Protein AF-0000000082831959 (afdb_homodimer)

Organism: NCBI:txid1287738

Secondary structure (DSSP, 8-state):
-----HHHHHHHHHHHHHSSHHHHHHHHTS-HHHHHHHHHHHHHHHTS-SEEEETTEEEE-HHHHHHHHHHHHHHHHHHHHHHHHHHHH-TTSEEEEEEE-GGGHHHHIIIIIHHHHHH-TTEEEEEEE--HHHHHHHHHTTS-SEEEEESPPP-TTEEEEEEEE--EEEEE-TTSGGGG--SPBPHHHHTTS-EEEEPTT-HHHHHHHHHHHHHT----EEEEES-HHHHHHHHHHTS-EEEEESTT-HHHHHHTS-EEEEB--HHHH--EEEEEEETT-PPPHHHHHHHHHHHHH-TTTS--/-----HHHHHHHHHHHHHSSHHHHHHHHTS-HHHHHHHHHHHHHHHTS-SEEEETTEEEE-HHHHHHHHHHHHHHHHHHHHHHHHHHHH-TTSEEEEEEE-GGGHHHHIIIIIHHHHHH-TTEEEEEEE--HHHHHHHHHTTS-SEEEEESPPP-TTEEEEEEEE--EEEEE-TTSGGGG--SPBPHHHHTTS-EEEEPTT-HHHHHHHHHHHHHT----EEEEES-HHHHHHHHHHTS-EEEEESTT-HHHHHHTS-EEEEB--HHHH--EEEEEEETT-PPPHHHHHHHHHHHHH-TTTS--

Structure (mmCIF, N/CA/C/O backbone):
data_AF-0000000082831959-model_v1
#
loop_
_entity.id
_entity.type
_entity.pdbx_description
1 polymer 'HTH-type transcriptional activator CmpR'
#
loop_
_atom_site.group_PDB
_atom_site.id
_atom_site.type_symbol
_atom_site.label_atom_id
_atom_site.label_alt_id
_atom_site.label_comp_id
_atom_site.label_asym_id
_atom_site.label_entity_id
_atom_site.label_seq_id
_atom_site.pdbx_PDB_ins_code
_atom_site.Cartn_x
_atom_site.Cartn_y
_atom_site.Cartn_z
_atom_site.occupancy
_atom_site.B_iso_or_equiv
_atom_site.auth_seq_id
_atom_site.auth_comp_id
_atom_site.auth_asym_id
_atom_site.auth_atom_id
_atom_site.pdbx_PDB_model_num
ATOM 1 N N . MET A 1 1 ? 2.355 6.586 42.406 1 32.91 1 MET A N 1
ATOM 2 C CA . MET A 1 1 ? 2.984 5.926 41.25 1 32.91 1 MET A CA 1
ATOM 3 C C . MET A 1 1 ? 3.869 6.902 40.5 1 32.91 1 MET A C 1
ATOM 5 O O . MET A 1 1 ? 3.449 8.016 40.188 1 32.91 1 MET A O 1
ATOM 9 N N . ALA A 1 2 ? 5.09 6.766 40.625 1 44.16 2 ALA A N 1
ATOM 10 C CA . ALA A 1 2 ? 6.043 7.738 40.094 1 44.16 2 ALA A CA 1
ATOM 11 C C . ALA A 1 2 ? 5.781 8.008 38.594 1 44.16 2 ALA A C 1
ATOM 13 O O . ALA A 1 2 ? 5.277 7.145 37.875 1 44.16 2 ALA A O 1
ATOM 14 N N . GLU A 1 3 ? 5.617 9.18 38.156 1 52.72 3 GLU A N 1
ATOM 15 C CA . GLU A 1 3 ? 5.383 9.688 36.781 1 52.72 3 GLU A CA 1
ATOM 16 C C . GLU A 1 3 ? 6.305 9.016 35.781 1 52.72 3 GLU A C 1
ATOM 18 O O . GLU A 1 3 ? 7.516 8.914 36 1 52.72 3 GLU A O 1
ATOM 23 N N . ILE A 1 4 ? 5.75 8.219 34.875 1 60.47 4 ILE A N 1
ATOM 24 C CA . ILE A 1 4 ? 6.539 7.508 33.875 1 60.47 4 ILE A CA 1
ATOM 25 C C . ILE A 1 4 ? 7.199 8.508 32.938 1 60.47 4 ILE A C 1
ATOM 27 O O . ILE A 1 4 ? 6.535 9.391 32.406 1 60.47 4 ILE A O 1
ATOM 31 N N . SER A 1 5 ? 8.469 8.523 32.969 1 63.28 5 SER A N 1
ATOM 32 C CA . SER A 1 5 ? 9.234 9.398 32.094 1 63.28 5 SER A CA 1
ATOM 33 C C . SER A 1 5 ? 8.75 9.289 30.641 1 63.28 5 SER A C 1
ATOM 35 O O . SER A 1 5 ? 8.758 8.203 30.062 1 63.28 5 SER A O 1
ATOM 37 N N . GLN A 1 6 ? 8.328 10.375 30.141 1 63.09 6 GLN A N 1
ATOM 38 C CA . GLN A 1 6 ? 7.844 10.438 28.766 1 63.09 6 GLN A CA 1
ATOM 39 C C . GLN A 1 6 ? 8.953 10.086 27.766 1 63.09 6 GLN A C 1
ATOM 41 O O . GLN A 1 6 ? 8.695 9.461 26.734 1 63.09 6 GLN A O 1
ATOM 46 N N . THR A 1 7 ? 10.109 10.5 28.172 1 66.12 7 THR A N 1
ATOM 47 C CA . THR A 1 7 ? 11.258 10.195 27.328 1 66.12 7 THR A CA 1
ATOM 48 C C . THR A 1 7 ? 11.5 8.688 27.25 1 66.12 7 THR A C 1
ATOM 50 O O . THR A 1 7 ? 11.727 8.148 26.172 1 66.12 7 THR A O 1
ATOM 53 N N . ARG A 1 8 ? 11.359 8.133 28.406 1 74.88 8 ARG A N 1
ATOM 54 C CA . ARG A 1 8 ? 11.586 6.688 28.438 1 74.88 8 ARG A CA 1
ATOM 55 C C . ARG A 1 8 ? 10.469 5.941 27.719 1 74.88 8 ARG A C 1
ATOM 57 O O . ARG A 1 8 ? 10.719 4.941 27.047 1 74.88 8 ARG A O 1
ATOM 64 N N . LEU A 1 9 ? 9.352 6.492 27.797 1 74.25 9 LEU A N 1
ATOM 65 C CA . LEU A 1 9 ? 8.211 5.898 27.109 1 74.25 9 LEU A CA 1
ATOM 66 C C . LEU A 1 9 ? 8.383 5.988 25.594 1 74.25 9 LEU A C 1
ATOM 68 O O . LEU A 1 9 ? 7.988 5.074 24.859 1 74.25 9 LEU A O 1
ATOM 72 N N . LYS A 1 10 ? 8.961 7.039 25.188 1 73.25 10 LYS A N 1
ATOM 73 C CA . LYS A 1 10 ? 9.266 7.211 23.766 1 73.25 10 LYS A CA 1
ATOM 74 C C . LYS A 1 10 ? 10.258 6.152 23.281 1 73.25 10 LYS A C 1
ATOM 76 O O . LYS A 1 10 ? 10.062 5.551 22.234 1 73.25 10 LYS A O 1
ATOM 81 N N . TYR A 1 11 ? 11.289 6.023 24.047 1 79.25 11 TYR A N 1
ATOM 82 C CA . TYR A 1 11 ? 12.273 5.004 23.719 1 79.25 11 TYR A CA 1
ATOM 83 C C . TYR A 1 11 ? 11.641 3.619 23.672 1 79.25 11 TYR A C 1
ATOM 85 O O . TYR A 1 11 ? 11.891 2.84 22.75 1 79.25 11 TYR A O 1
ATOM 93 N N . PHE A 1 12 ? 10.82 3.348 24.672 1 80.94 12 PHE A N 1
ATOM 94 C CA . PHE A 1 12 ? 10.102 2.082 24.781 1 80.94 12 PHE A CA 1
ATOM 95 C C . PHE A 1 12 ? 9.234 1.857 23.547 1 80.94 12 PHE A C 1
ATOM 97 O O . PHE A 1 12 ? 9.281 0.787 22.938 1 80.94 12 PHE A O 1
ATOM 104 N N . ASN A 1 13 ? 8.555 2.896 23.219 1 76.38 13 ASN A N 1
ATOM 105 C CA . ASN A 1 13 ? 7.648 2.801 22.078 1 76.38 13 ASN A CA 1
ATOM 106 C C . ASN A 1 13 ? 8.406 2.52 20.781 1 76.38 13 ASN A C 1
ATOM 108 O O . ASN A 1 13 ? 7.953 1.729 19.953 1 76.38 13 ASN A O 1
ATOM 112 N N . GLU A 1 14 ? 9.492 3.148 20.641 1 75.56 14 GLU A N 1
ATOM 113 C CA . GLU A 1 14 ? 10.289 2.961 19.438 1 75.56 14 GLU A CA 1
ATOM 114 C C . GLU A 1 14 ? 10.875 1.554 19.375 1 75.56 14 GLU A C 1
ATOM 116 O O . GLU A 1 14 ? 10.969 0.961 18.297 1 75.56 14 GLU A O 1
ATOM 121 N N . VAL A 1 15 ? 11.25 1.105 20.547 1 79.25 15 VAL A N 1
ATOM 122 C CA . VAL A 1 15 ? 11.789 -0.246 20.609 1 79.25 15 VAL A CA 1
ATOM 123 C C . VAL A 1 15 ? 10.711 -1.255 20.219 1 79.25 15 VAL A C 1
ATOM 125 O O . VAL A 1 15 ? 10.977 -2.207 19.484 1 79.25 15 VAL A O 1
ATOM 128 N N . VAL A 1 16 ? 9.578 -0.974 20.672 1 74.88 16 VAL A N 1
ATOM 129 C CA . VAL A 1 16 ? 8.469 -1.872 20.359 1 74.88 16 VAL A CA 1
ATOM 130 C C . VAL A 1 16 ? 8.156 -1.803 18.859 1 74.88 16 VAL A C 1
ATOM 132 O O . VAL A 1 16 ? 7.961 -2.834 18.219 1 74.88 16 VAL A O 1
ATOM 135 N N . ALA A 1 17 ? 8.109 -0.598 18.406 1 69.19 17 ALA A N 1
ATOM 136 C CA . ALA A 1 17 ? 7.766 -0.355 17 1 69.19 17 ALA A CA 1
ATOM 137 C C . ALA A 1 17 ? 8.797 -0.977 16.062 1 69.19 17 ALA A C 1
ATOM 139 O O . ALA A 1 17 ? 8.445 -1.56 15.039 1 69.19 17 ALA A O 1
ATOM 140 N N . CYS A 1 18 ? 10.07 -0.904 16.438 1 67.31 18 CYS A N 1
ATOM 141 C CA . CYS A 1 18 ? 11.164 -1.367 15.609 1 67.31 18 CYS A CA 1
ATOM 142 C C . CYS A 1 18 ? 11.469 -2.838 15.867 1 67.31 18 CYS A C 1
ATOM 144 O O . CYS A 1 18 ? 12.133 -3.492 15.062 1 67.31 18 CYS A O 1
ATOM 146 N N . GLY A 1 19 ? 10.969 -3.256 16.984 1 67.75 19 GLY A N 1
ATOM 147 C CA . GLY A 1 19 ? 11.164 -4.641 17.391 1 67.75 19 GLY A CA 1
ATOM 148 C C . GLY A 1 19 ? 12.562 -4.914 17.906 1 67.75 19 GLY A C 1
ATOM 149 O O . GLY A 1 19 ? 12.898 -6.059 18.234 1 67.75 19 GLY A O 1
ATOM 150 N N . SER A 1 20 ? 13.461 -3.916 17.859 1 76.56 20 SER A N 1
ATOM 151 C CA . SER A 1 20 ? 14.836 -4.07 18.328 1 76.56 20 SER A CA 1
ATOM 152 C C . SER A 1 20 ? 15.383 -2.762 18.891 1 76.56 20 SER A C 1
ATOM 154 O O . SER A 1 20 ? 14.93 -1.681 18.5 1 76.56 20 SER A O 1
ATOM 156 N N . ILE A 1 21 ? 16.281 -3.002 19.891 1 77.88 21 ILE A N 1
ATOM 157 C CA . ILE A 1 21 ? 16.938 -1.84 20.469 1 77.88 21 ILE A CA 1
ATOM 158 C C . ILE A 1 21 ? 17.797 -1.157 19.406 1 77.88 21 ILE A C 1
ATOM 160 O O . ILE A 1 21 ? 17.812 0.072 19.312 1 77.88 21 ILE A O 1
ATOM 164 N N . ARG A 1 22 ? 18.328 -2.018 18.641 1 74.94 22 ARG A N 1
ATOM 165 C CA . ARG A 1 22 ? 19.172 -1.456 17.594 1 74.94 22 ARG A CA 1
ATOM 166 C C . ARG A 1 22 ? 18.344 -0.705 16.562 1 74.94 22 ARG A C 1
ATOM 168 O O . ARG A 1 22 ? 18.719 0.394 16.141 1 74.94 22 ARG A O 1
ATOM 175 N N . GLY A 1 23 ? 17.359 -1.253 16.234 1 74.44 23 GLY A N 1
ATOM 176 C CA . GLY A 1 23 ? 16.469 -0.582 15.305 1 74.44 23 GLY A CA 1
ATOM 177 C C . GLY A 1 23 ? 15.922 0.733 15.836 1 74.44 23 GLY A C 1
ATOM 178 O O . GLY A 1 23 ? 15.852 1.722 15.102 1 74.44 23 GLY A O 1
ATOM 179 N N . ALA A 1 24 ? 15.578 0.707 17.016 1 76.62 24 ALA A N 1
ATOM 180 C CA . ALA A 1 24 ? 15.078 1.914 17.672 1 76.62 24 ALA A CA 1
ATOM 181 C C . ALA A 1 24 ? 16.172 2.975 17.766 1 76.62 24 ALA A C 1
ATOM 183 O O . ALA A 1 24 ? 15.906 4.164 17.578 1 76.62 24 ALA A O 1
ATOM 184 N N . ALA A 1 25 ? 17.328 2.518 18.047 1 78.5 25 ALA A N 1
ATOM 185 C CA . ALA A 1 25 ? 18.469 3.436 18.141 1 78.5 25 ALA A CA 1
ATOM 186 C C . ALA A 1 25 ? 18.734 4.137 16.812 1 78.5 25 ALA A C 1
ATOM 188 O O . ALA A 1 25 ? 18.938 5.352 16.781 1 78.5 25 ALA A O 1
ATOM 189 N N . ASP A 1 26 ? 18.672 3.396 15.891 1 70.12 26 ASP A N 1
ATOM 190 C CA . ASP A 1 26 ? 18.891 3.924 14.547 1 70.12 26 ASP A CA 1
ATOM 191 C C . ASP A 1 26 ? 17.812 4.949 14.18 1 70.12 26 ASP A C 1
ATOM 193 O O . ASP A 1 26 ? 18.125 6.02 13.648 1 70.12 26 ASP A O 1
ATOM 197 N N . LYS A 1 27 ? 16.703 4.605 14.586 1 65.88 27 LYS A N 1
ATOM 198 C CA . LYS A 1 27 ? 15.562 5.461 14.266 1 65.88 27 LYS A CA 1
ATOM 199 C C . LYS A 1 27 ? 15.609 6.762 15.062 1 65.88 27 LYS A C 1
ATOM 201 O O . LYS A 1 27 ? 15.281 7.828 14.547 1 65.88 27 LYS A O 1
ATOM 206 N N . LEU A 1 28 ? 16.047 6.676 16.234 1 67.38 28 LEU A N 1
ATOM 207 C CA . LEU A 1 28 ? 16.016 7.816 17.141 1 67.38 28 LEU A CA 1
ATOM 208 C C . LEU A 1 28 ? 17.344 8.555 17.141 1 67.38 28 LEU A C 1
ATOM 210 O O . LEU A 1 28 ? 17.484 9.594 17.797 1 67.38 28 LEU A O 1
ATOM 214 N N . GLY A 1 29 ? 18.25 7.992 16.312 1 66.44 29 GLY A N 1
ATOM 215 C CA . GLY A 1 29 ? 19.547 8.641 16.234 1 66.44 29 GLY A CA 1
ATOM 216 C C . GLY A 1 29 ? 20.297 8.625 17.547 1 66.44 29 GLY A C 1
ATOM 217 O O . GLY A 1 29 ? 20.891 9.633 17.938 1 66.44 29 GLY A O 1
ATOM 218 N N . THR A 1 30 ? 20.156 7.645 18.203 1 74.69 30 THR A N 1
ATOM 219 C CA . THR A 1 30 ? 20.844 7.527 19.484 1 74.69 30 THR A CA 1
ATOM 220 C C . THR A 1 30 ? 21.578 6.195 19.578 1 74.69 30 THR A C 1
ATOM 222 O O . THR A 1 30 ? 21.484 5.359 18.672 1 74.69 30 THR A O 1
ATOM 225 N N . ALA A 1 31 ? 22.438 6.113 20.453 1 77 31 ALA A N 1
ATOM 226 C CA . ALA A 1 31 ? 23.203 4.883 20.672 1 77 31 ALA A CA 1
ATOM 227 C C . ALA A 1 31 ? 22.328 3.795 21.281 1 77 31 ALA A C 1
ATOM 229 O O . ALA A 1 31 ? 21.484 4.078 22.141 1 77 31 ALA A O 1
ATOM 230 N N . PRO A 1 32 ? 22.547 2.578 20.766 1 83.19 32 PRO A N 1
ATOM 231 C CA . PRO A 1 32 ? 21.797 1.464 21.359 1 83.19 32 PRO A CA 1
ATOM 232 C C . PRO A 1 32 ? 21.953 1.388 22.875 1 83.19 32 PRO A C 1
ATOM 234 O O . PRO A 1 32 ? 21.031 0.989 23.578 1 83.19 32 PRO A O 1
ATOM 237 N N . SER A 1 33 ? 23.094 1.703 23.328 1 85.12 33 SER A N 1
ATOM 238 C CA . SER A 1 33 ? 23.359 1.67 24.766 1 85.12 33 SER A CA 1
ATOM 239 C C . SER A 1 33 ? 22.438 2.637 25.516 1 85.12 33 SER A C 1
ATOM 241 O O . SER A 1 33 ? 22 2.346 26.625 1 85.12 33 SER A O 1
ATOM 243 N N . VAL A 1 34 ? 22.188 3.715 24.938 1 80.62 34 VAL A N 1
ATOM 244 C CA . VAL A 1 34 ? 21.297 4.719 25.516 1 80.62 34 VAL A CA 1
ATOM 245 C C . VAL A 1 34 ? 19.875 4.172 25.594 1 80.62 34 VAL A C 1
ATOM 247 O O . VAL A 1 34 ? 19.219 4.277 26.625 1 80.62 34 VAL A O 1
ATOM 250 N N . ILE A 1 35 ? 19.469 3.598 24.547 1 83.56 35 ILE A N 1
ATOM 251 C CA . ILE A 1 35 ? 18.125 3.045 24.5 1 83.56 35 ILE A CA 1
ATOM 252 C C . ILE A 1 35 ? 17.984 1.917 25.516 1 83.56 35 ILE A C 1
ATOM 254 O O . ILE A 1 35 ? 17.016 1.856 26.266 1 83.56 35 ILE A O 1
ATOM 258 N N . SER A 1 36 ? 18.984 1.088 25.516 1 85.62 36 SER A N 1
ATOM 259 C CA . SER A 1 36 ? 18.984 -0.026 26.469 1 85.62 36 SER A CA 1
ATOM 260 C C . SER A 1 36 ? 18.906 0.469 27.906 1 85.62 36 SER A C 1
ATOM 262 O O . SER A 1 36 ? 18.141 -0.06 28.703 1 85.62 36 SER A O 1
ATOM 264 N N . ARG A 1 37 ? 19.641 1.399 28.203 1 83.31 37 ARG A N 1
ATOM 265 C CA . ARG A 1 37 ? 19.656 1.986 29.547 1 83.31 37 ARG A CA 1
ATOM 266 C C . ARG A 1 37 ? 18.312 2.598 29.891 1 83.31 37 ARG A C 1
ATOM 268 O O . ARG A 1 37 ? 17.812 2.424 31 1 83.31 37 ARG A O 1
ATOM 275 N N . GLN A 1 38 ? 17.812 3.318 28.969 1 83.19 38 GLN A N 1
ATOM 276 C CA . GLN A 1 38 ? 16.516 3.965 29.203 1 83.19 38 GLN A CA 1
ATOM 277 C C . GLN A 1 38 ? 15.414 2.932 29.406 1 83.19 38 GLN A C 1
ATOM 279 O O . GLN A 1 38 ? 14.523 3.129 30.234 1 83.19 38 GLN A O 1
ATOM 284 N N . ILE A 1 39 ? 15.492 1.916 28.703 1 85.38 39 ILE A N 1
ATOM 285 C CA . ILE A 1 39 ? 14.523 0.84 28.859 1 85.38 39 ILE A CA 1
ATOM 286 C C . ILE A 1 39 ? 14.672 0.207 30.234 1 85.38 39 ILE A C 1
ATOM 288 O O . ILE A 1 39 ? 13.68 -0.059 30.906 1 85.38 39 ILE A O 1
ATOM 292 N N . GLN A 1 40 ? 15.875 -0.045 30.625 1 85.56 40 GLN A N 1
ATOM 293 C CA . GLN A 1 40 ? 16.141 -0.608 31.938 1 85.56 40 GLN A CA 1
ATOM 294 C C . GLN A 1 40 ? 15.633 0.312 33.031 1 85.56 40 GLN A C 1
ATOM 296 O O . GLN A 1 40 ? 15.055 -0.152 34.031 1 85.56 40 GLN A O 1
ATOM 301 N N . LEU A 1 41 ? 15.906 1.535 32.875 1 81.12 41 LEU A N 1
ATOM 302 C CA . LEU A 1 41 ? 15.43 2.512 33.844 1 81.12 41 LEU A CA 1
ATOM 303 C C . LEU A 1 41 ? 13.906 2.52 33.906 1 81.12 41 LEU A C 1
ATOM 305 O O . LEU A 1 41 ? 13.328 2.627 35 1 81.12 41 LEU A O 1
ATOM 309 N N . LEU A 1 42 ? 13.328 2.473 32.75 1 80.44 42 LEU A N 1
ATOM 310 C CA . LEU A 1 42 ? 11.875 2.42 32.719 1 80.44 42 LEU A CA 1
ATOM 311 C C . LEU A 1 42 ? 11.344 1.176 33.406 1 80.44 42 LEU A C 1
ATOM 313 O O . LEU A 1 42 ? 10.367 1.248 34.156 1 80.44 42 LEU A O 1
ATOM 317 N N . GLU A 1 43 ? 11.992 0.083 33.188 1 82.25 43 GLU A N 1
ATOM 318 C CA . GLU A 1 43 ? 11.617 -1.166 33.812 1 82.25 43 GLU A CA 1
ATOM 319 C C . GLU A 1 43 ? 11.773 -1.066 35.344 1 82.25 43 GLU A C 1
ATOM 321 O O . GLU A 1 43 ? 10.93 -1.558 36.094 1 82.25 43 GLU A O 1
ATOM 326 N N . LYS A 1 44 ? 12.805 -0.455 35.75 1 79 44 LYS A N 1
ATOM 327 C CA . LYS A 1 44 ? 13.039 -0.224 37.188 1 79 44 LYS A CA 1
ATOM 328 C C . LYS A 1 44 ? 11.961 0.678 37.781 1 79 44 LYS A C 1
ATOM 330 O O . LYS A 1 44 ? 11.461 0.417 38.875 1 79 44 LYS A O 1
ATOM 335 N N . GLU A 1 45 ? 11.695 1.688 37.031 1 73.5 45 GLU A N 1
ATOM 336 C CA . GLU A 1 45 ? 10.664 2.621 37.5 1 73.5 45 GLU A CA 1
ATOM 337 C C . GLU A 1 45 ? 9.312 1.925 37.625 1 73.5 45 GLU A C 1
ATOM 339 O O . GLU A 1 45 ? 8.547 2.223 38.562 1 73.5 45 GLU A O 1
ATOM 344 N N . LEU A 1 46 ? 9.086 1.064 36.719 1 74.56 46 LEU A N 1
ATOM 345 C CA . LEU A 1 46 ? 7.789 0.39 36.688 1 74.56 46 LEU A CA 1
ATOM 346 C C . LEU A 1 46 ? 7.812 -0.867 37.562 1 74.56 46 LEU A C 1
ATOM 348 O O . LEU A 1 46 ? 6.762 -1.403 37.906 1 74.56 46 LEU A O 1
ATOM 352 N N . GLY A 1 47 ? 9.023 -1.271 37.875 1 73.88 47 GLY A N 1
ATOM 353 C CA . GLY A 1 47 ? 9.203 -2.453 38.688 1 73.88 47 GLY A CA 1
ATOM 354 C C . GLY A 1 47 ? 8.914 -3.746 37.969 1 73.88 47 GLY A C 1
ATOM 355 O O . GLY A 1 47 ? 8.625 -4.773 38.594 1 73.88 47 GLY A O 1
ATOM 356 N N . VAL A 1 48 ? 8.734 -3.559 36.719 1 75 48 VAL A N 1
ATOM 357 C CA . VAL A 1 48 ? 8.453 -4.734 35.906 1 75 48 VAL A CA 1
ATOM 358 C C . VAL A 1 48 ? 9.383 -4.75 34.688 1 75 48 VAL A C 1
ATOM 360 O O . VAL A 1 48 ? 9.859 -3.703 34.25 1 75 48 VAL A O 1
ATOM 363 N N . ALA A 1 49 ? 9.617 -5.926 34.156 1 81.25 49 ALA A N 1
ATOM 364 C CA . ALA A 1 49 ? 10.359 -6.047 32.906 1 81.25 49 ALA A CA 1
ATOM 365 C C . ALA A 1 49 ? 9.453 -5.816 31.688 1 81.25 49 ALA A C 1
ATOM 367 O O . ALA A 1 49 ? 8.328 -6.312 31.656 1 81.25 49 ALA A O 1
ATOM 368 N N . LEU A 1 50 ? 9.969 -4.902 30.812 1 80.94 50 LEU A N 1
ATOM 369 C CA . LEU A 1 50 ? 9.18 -4.574 29.641 1 80.94 50 LEU A CA 1
ATOM 370 C C . LEU A 1 50 ? 9.586 -5.441 28.453 1 80.94 50 LEU A C 1
ATOM 372 O O . LEU A 1 50 ? 8.797 -5.633 27.516 1 80.94 50 LEU A O 1
ATOM 376 N N . PHE A 1 51 ? 10.875 -5.738 28.531 1 81.31 51 PHE A N 1
ATOM 377 C CA . PHE A 1 51 ? 11.383 -6.586 27.469 1 81.31 51 PHE A CA 1
ATOM 378 C C . PHE A 1 51 ? 12.094 -7.812 28.031 1 81.31 51 PHE A C 1
ATOM 380 O O . PHE A 1 51 ? 12.703 -7.746 29.094 1 81.31 51 PHE A O 1
ATOM 387 N N . GLU A 1 52 ? 11.867 -8.828 27.469 1 75.44 52 GLU A N 1
ATOM 388 C CA . GLU A 1 52 ? 12.609 -10.031 27.828 1 75.44 52 GLU A CA 1
ATOM 389 C C . GLU A 1 52 ? 13.586 -10.422 26.719 1 75.44 52 GLU A C 1
ATOM 391 O O . GLU A 1 52 ? 13.258 -10.336 25.531 1 75.44 52 GLU A O 1
ATOM 396 N N . ARG A 1 53 ? 14.898 -10.344 27.109 1 64.06 53 ARG A N 1
ATOM 397 C CA . ARG A 1 53 ? 15.938 -10.758 26.172 1 64.06 53 ARG A CA 1
ATOM 398 C C . ARG A 1 53 ? 15.805 -12.242 25.828 1 64.06 53 ARG A C 1
ATOM 400 O O . ARG A 1 53 ? 15.727 -13.086 26.719 1 64.06 53 ARG A O 1
ATOM 407 N N . ARG A 1 54 ? 15.406 -12.461 24.734 1 55.38 54 ARG A N 1
ATOM 408 C CA . ARG A 1 54 ? 15.367 -13.844 24.281 1 55.38 54 ARG A CA 1
ATOM 409 C C . ARG A 1 54 ? 16.375 -14.094 23.172 1 55.38 54 ARG A C 1
ATOM 411 O O . ARG A 1 54 ? 17.062 -13.164 22.719 1 55.38 54 ARG A O 1
ATOM 418 N N . ALA A 1 55 ? 16.719 -15.305 22.703 1 51.44 55 ALA A N 1
ATOM 419 C CA . ALA A 1 55 ? 17.703 -15.688 21.688 1 51.44 55 ALA A CA 1
ATOM 420 C C . ALA A 1 55 ? 17.531 -14.852 20.422 1 51.44 55 ALA A C 1
ATOM 422 O O . ALA A 1 55 ? 18.516 -14.523 19.75 1 51.44 55 ALA A O 1
ATOM 423 N N . ARG A 1 56 ? 16.375 -14.422 20.047 1 46.44 56 ARG A N 1
ATOM 424 C CA . ARG A 1 56 ? 16.078 -13.828 18.75 1 46.44 56 ARG A CA 1
ATOM 425 C C . ARG A 1 56 ? 15.859 -12.328 18.859 1 46.44 56 ARG A C 1
ATOM 427 O O . ARG A 1 56 ? 15.328 -11.695 17.953 1 46.44 56 ARG A O 1
ATOM 434 N N . GLY A 1 57 ? 16.125 -11.797 19.969 1 60.41 57 GLY A N 1
ATOM 435 C CA . GLY A 1 57 ? 16.078 -10.344 20.109 1 60.41 57 GLY A CA 1
ATOM 436 C C . GLY A 1 57 ? 15.25 -9.883 21.281 1 60.41 57 GLY A C 1
ATOM 437 O O . GLY A 1 57 ? 15.086 -10.617 22.266 1 60.41 57 GLY A O 1
ATOM 438 N N . LEU A 1 58 ? 14.695 -8.641 21.266 1 68.5 58 LEU A N 1
ATOM 439 C CA . LEU A 1 58 ? 13.961 -7.973 22.328 1 68.5 58 LEU A CA 1
ATOM 440 C C . LEU A 1 58 ? 12.461 -8.18 22.172 1 68.5 58 LEU A C 1
ATOM 442 O O . LEU A 1 58 ? 11.883 -7.785 21.156 1 68.5 58 LEU A O 1
ATOM 446 N N . THR A 1 59 ? 11.852 -8.977 23.078 1 72.12 59 THR A N 1
ATOM 447 C CA . THR A 1 59 ? 10.414 -9.242 23.016 1 72.12 59 THR A CA 1
ATOM 448 C C . THR A 1 59 ? 9.672 -8.477 24.094 1 72.12 59 THR A C 1
ATOM 450 O O . THR A 1 59 ? 10.047 -8.531 25.266 1 72.12 59 THR A O 1
ATOM 453 N N . PRO A 1 60 ? 8.57 -7.816 23.672 1 74.62 60 PRO A N 1
ATOM 454 C CA . PRO A 1 60 ? 7.812 -7.062 24.672 1 74.62 60 PRO A CA 1
ATOM 455 C C . PRO A 1 60 ? 7.035 -7.961 25.625 1 74.62 60 PRO A C 1
ATOM 457 O O . PRO A 1 60 ? 6.516 -9 25.219 1 74.62 60 PRO A O 1
ATOM 460 N N . THR A 1 61 ? 7.043 -7.715 26.984 1 73 61 THR A N 1
ATOM 461 C CA . THR A 1 61 ? 6.281 -8.406 28.016 1 73 61 THR A CA 1
ATOM 462 C C . THR A 1 61 ? 4.836 -7.922 28.047 1 73 61 THR A C 1
ATOM 464 O O . THR A 1 61 ? 4.465 -7.016 27.297 1 73 61 THR A O 1
ATOM 467 N N . GLU A 1 62 ? 4.059 -8.609 28.906 1 65.12 62 GLU A N 1
ATOM 468 C CA . GLU A 1 62 ? 2.705 -8.117 29.156 1 65.12 62 GLU A CA 1
ATOM 469 C C . GLU A 1 62 ? 2.721 -6.688 29.688 1 65.12 62 GLU A C 1
ATOM 471 O O . GLU A 1 62 ? 1.866 -5.879 29.312 1 65.12 62 GLU A O 1
ATOM 476 N N . ALA A 1 63 ? 3.559 -6.531 30.469 1 71 63 ALA A N 1
ATOM 477 C CA . ALA A 1 63 ? 3.721 -5.18 31 1 71 63 ALA A CA 1
ATOM 478 C C . ALA A 1 63 ? 4.023 -4.184 29.891 1 71 63 ALA A C 1
ATOM 480 O O . ALA A 1 63 ? 3.561 -3.039 29.938 1 71 63 ALA A O 1
ATOM 481 N N . ALA A 1 64 ? 4.77 -4.656 28.875 1 74.69 64 ALA A N 1
ATOM 482 C CA . ALA A 1 64 ? 5.066 -3.801 27.734 1 74.69 64 ALA A CA 1
ATOM 483 C C . ALA A 1 64 ? 3.797 -3.467 26.953 1 74.69 64 ALA A C 1
ATOM 485 O O . ALA A 1 64 ? 3.59 -2.318 26.562 1 74.69 64 ALA A O 1
ATOM 486 N N . ASP A 1 65 ? 3.033 -4.348 26.906 1 65.25 65 ASP A N 1
ATOM 487 C CA . ASP A 1 65 ? 1.767 -4.141 26.219 1 65.25 65 ASP A CA 1
ATOM 488 C C . ASP A 1 65 ? 0.886 -3.146 26.969 1 65.25 65 ASP A C 1
ATOM 490 O O . ASP A 1 65 ? 0.276 -2.266 26.359 1 65.25 65 ASP A O 1
ATOM 494 N N . MET A 1 66 ? 0.837 -3.369 28.219 1 63.5 66 MET A N 1
ATOM 495 C CA . MET A 1 66 ? 0.076 -2.449 29.062 1 63.5 66 MET A CA 1
ATOM 496 C C . MET A 1 66 ? 0.639 -1.036 28.969 1 63.5 66 MET A C 1
ATOM 498 O O . MET A 1 66 ? -0.117 -0.065 28.906 1 63.5 66 MET A O 1
ATOM 502 N N . LEU A 1 67 ? 1.858 -1.099 28.984 1 68.88 67 LEU A N 1
ATOM 503 C CA . LEU A 1 67 ? 2.5 0.209 28.906 1 68.88 67 LEU A CA 1
ATOM 504 C C . LEU A 1 67 ? 2.266 0.857 27.547 1 68.88 67 LEU A C 1
ATOM 506 O O . LEU A 1 67 ? 2.062 2.07 27.469 1 68.88 67 LEU A O 1
ATOM 510 N N . LEU A 1 68 ? 2.307 0.001 26.594 1 67.62 68 LEU A N 1
ATOM 511 C CA . LEU A 1 68 ? 2.023 0.507 25.266 1 67.62 68 LEU A CA 1
ATOM 512 C C . LEU A 1 68 ? 0.607 1.066 25.172 1 67.62 68 LEU A C 1
ATOM 514 O O . LEU A 1 68 ? 0.388 2.131 24.594 1 67.62 68 LEU A O 1
ATOM 518 N N . GLU A 1 69 ? -0.23 0.398 25.75 1 61 69 GLU A N 1
ATOM 519 C CA . GLU A 1 69 ? -1.609 0.872 25.812 1 61 69 GLU A CA 1
ATOM 520 C C . GLU A 1 69 ? -1.709 2.18 26.594 1 61 69 GLU A C 1
ATOM 522 O O . GLU A 1 69 ? -2.426 3.096 26.188 1 61 69 GLU A O 1
ATOM 527 N N . TYR A 1 70 ? -1.046 2.104 27.688 1 58.72 70 TYR A N 1
ATOM 528 C CA . TYR A 1 70 ? -0.984 3.316 28.484 1 58.72 70 TYR A CA 1
ATOM 529 C C . TYR A 1 70 ? -0.371 4.469 27.703 1 5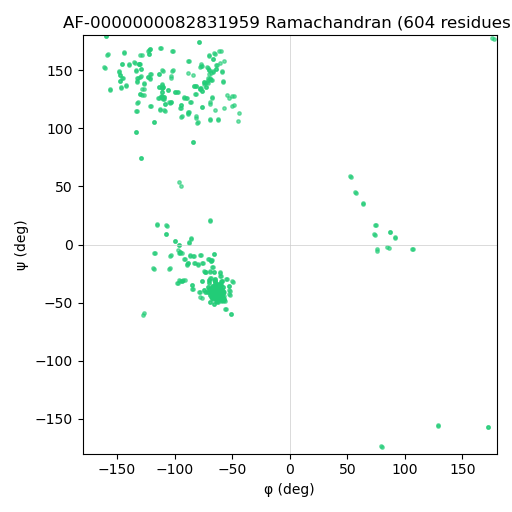8.72 70 TYR A C 1
ATOM 531 O O . TYR A 1 70 ? -0.904 5.578 27.703 1 58.72 70 TYR A O 1
ATOM 539 N N . HIS A 1 71 ? 0.72 4.141 27.078 1 61.66 71 HIS A N 1
ATOM 540 C CA . HIS A 1 71 ? 1.39 5.164 26.281 1 61.66 71 HIS A CA 1
ATOM 541 C C . HIS A 1 71 ? 0.482 5.676 25.172 1 61.66 71 HIS A C 1
ATOM 543 O O . HIS A 1 71 ? 0.409 6.883 24.922 1 61.66 71 HIS A O 1
ATOM 549 N N . ARG A 1 72 ? -0.099 4.746 24.672 1 59.84 72 ARG A N 1
ATOM 550 C CA . ARG A 1 72 ? -1.042 5.113 23.609 1 59.84 72 ARG A CA 1
ATOM 551 C C . ARG A 1 72 ? -2.162 5.988 24.172 1 59.84 72 ARG A C 1
ATOM 553 O O . ARG A 1 72 ? -2.539 6.984 23.547 1 59.84 72 ARG A O 1
ATOM 560 N N . ALA A 1 73 ? -2.613 5.566 25.25 1 57.12 73 ALA A N 1
ATOM 561 C CA . ALA A 1 73 ? -3.66 6.348 25.906 1 57.12 73 ALA A CA 1
ATOM 562 C C . ALA A 1 73 ? -3.146 7.727 26.312 1 57.12 73 ALA A C 1
ATOM 564 O O . ALA A 1 73 ? -3.84 8.727 26.125 1 57.12 73 ALA A O 1
ATOM 565 N N . CYS A 1 74 ? -1.976 7.688 26.875 1 55.75 74 CYS A N 1
ATOM 566 C CA . CYS A 1 74 ? -1.371 8.953 27.266 1 55.75 74 CYS A CA 1
ATOM 567 C C . CYS A 1 74 ? -1.105 9.836 26.047 1 55.75 74 CYS A C 1
ATOM 569 O O . CYS A 1 74 ? -1.355 11.039 26.078 1 55.75 74 CYS A O 1
ATOM 571 N N . ARG A 1 75 ? -0.623 9.18 25.062 1 56.41 75 ARG A N 1
ATOM 572 C CA . ARG A 1 75 ? -0.384 9.938 23.844 1 56.41 75 ARG A CA 1
ATOM 573 C C . ARG A 1 75 ? -1.688 10.484 23.281 1 56.41 75 ARG A C 1
ATOM 575 O O . ARG A 1 75 ? -1.732 11.625 22.797 1 56.41 75 ARG A O 1
ATOM 582 N N . ALA A 1 76 ? -2.596 9.617 23.406 1 56.62 76 ALA A N 1
ATOM 583 C CA . ALA A 1 76 ? -3.914 10.078 22.969 1 56.62 76 ALA A CA 1
ATOM 584 C C . ALA A 1 76 ? -4.391 11.258 23.812 1 56.62 76 ALA A C 1
ATOM 586 O O . ALA A 1 76 ? -4.918 12.234 23.281 1 56.62 76 ALA A O 1
ATOM 587 N N . GLN A 1 77 ? -4.195 11.055 25.031 1 55.44 77 GLN A N 1
ATOM 588 C CA . GLN A 1 77 ? -4.578 12.141 25.922 1 55.44 77 GLN A CA 1
ATOM 589 C C . GLN A 1 77 ? -3.703 13.375 25.703 1 55.44 77 GLN A C 1
ATOM 591 O O . GLN A 1 77 ? -4.199 14.5 25.719 1 55.44 77 GLN A O 1
ATOM 596 N N . GLN A 1 78 ? -2.496 13.148 25.609 1 53.94 78 GLN A N 1
ATOM 597 C CA . GLN A 1 78 ? -1.598 14.25 25.281 1 53.94 78 GLN A CA 1
ATOM 598 C C . GLN A 1 78 ? -1.957 14.875 23.938 1 53.94 78 GLN A C 1
ATOM 600 O O . GLN A 1 78 ? -1.934 16.109 23.797 1 53.94 78 GLN A O 1
ATOM 605 N N . GLU A 1 79 ? -2.156 14.031 23.031 1 54.88 79 GLU A N 1
ATOM 606 C CA . GLU A 1 79 ? -2.605 14.547 21.75 1 54.88 79 GLU A CA 1
ATOM 607 C C . GLU A 1 79 ? -3.902 15.344 21.891 1 54.88 79 GLU A C 1
ATOM 609 O O . GLU A 1 79 ? -4.074 16.375 21.25 1 54.88 79 GLU A O 1
ATOM 614 N N . HIS A 1 80 ? -4.691 14.742 22.719 1 54.84 80 HIS A N 1
ATOM 615 C CA . HIS A 1 80 ? -5.914 15.477 23.016 1 54.84 80 HIS A CA 1
ATOM 616 C C . HIS A 1 80 ? -5.605 16.844 23.641 1 54.84 80 HIS A C 1
ATOM 618 O O . HIS A 1 80 ? -6.195 17.844 23.25 1 54.84 80 HIS A O 1
ATOM 624 N N . LEU A 1 81 ? -4.754 16.797 24.594 1 51.34 81 LEU A N 1
ATOM 625 C CA . LEU A 1 81 ? -4.352 18.062 25.203 1 51.34 81 LEU A CA 1
ATOM 626 C C . LEU A 1 81 ? -3.711 18.984 24.172 1 51.34 81 LEU A C 1
ATOM 628 O O . LEU A 1 81 ? -4.035 20.172 24.109 1 51.34 81 LEU A O 1
ATOM 632 N N . ASN A 1 82 ? -2.875 18.438 23.422 1 53.28 82 ASN A N 1
ATOM 633 C CA . ASN A 1 82 ? -2.211 19.25 22.406 1 53.28 82 ASN A CA 1
ATOM 634 C C . ASN A 1 82 ? -3.211 19.812 21.406 1 53.28 82 ASN A C 1
ATOM 636 O O . ASN A 1 82 ? -3.102 20.969 20.984 1 53.28 82 ASN A O 1
ATOM 640 N N . THR A 1 83 ? -4.043 18.969 21.047 1 53 83 THR A N 1
ATOM 641 C CA . THR A 1 83 ? -5.105 19.406 20.156 1 53 83 THR A CA 1
ATOM 642 C C . THR A 1 83 ? -5.898 20.547 20.766 1 53 83 THR A C 1
ATOM 644 O O . THR A 1 83 ? -6.191 21.547 20.109 1 53 83 THR A O 1
ATOM 647 N N . ARG A 1 84 ? -6.168 20.344 21.984 1 51.31 84 ARG A N 1
ATOM 648 C CA . ARG A 1 84 ? -6.918 21.391 22.672 1 51.31 84 ARG A CA 1
ATOM 649 C C . ARG A 1 84 ? -6.098 22.672 22.766 1 51.31 84 ARG A C 1
ATOM 651 O O . ARG A 1 84 ? -6.629 23.766 22.594 1 51.31 84 ARG A O 1
ATOM 658 N N . LEU A 1 85 ? -4.93 22.469 23.062 1 51.62 85 LEU A N 1
ATOM 659 C CA . LEU A 1 85 ? -4.066 23.641 23.156 1 51.62 85 LEU A CA 1
ATOM 660 C C . LEU A 1 85 ? -3.877 24.297 21.797 1 51.62 85 LEU A C 1
ATOM 662 O O . LEU A 1 85 ? -3.844 25.531 21.688 1 51.62 85 LEU A O 1
ATOM 666 N N . GLN A 1 86 ? -3.699 23.469 20.797 1 51.56 86 GLN A N 1
ATOM 667 C CA . GLN A 1 86 ? -3.584 23.969 19.422 1 51.56 86 GLN A CA 1
ATOM 668 C C . GLN A 1 86 ? -4.863 24.688 19 1 51.56 86 GLN A C 1
ATOM 670 O O . GLN A 1 86 ? -4.805 25.688 18.297 1 51.56 86 GLN A O 1
ATOM 675 N N . GLU A 1 87 ? -5.918 24.078 19.344 1 51.62 87 GLU A N 1
ATOM 676 C CA . GLU A 1 87 ? -7.188 24.75 19.094 1 51.62 87 GLU A CA 1
ATOM 677 C C . GLU A 1 87 ? -7.188 26.172 19.672 1 51.62 87 GLU A C 1
ATOM 679 O O . GLU A 1 87 ? -7.738 27.094 19.062 1 51.62 87 GLU A O 1
ATOM 684 N N . LEU A 1 88 ? -6.703 26.234 20.781 1 47.91 88 LEU A N 1
ATOM 685 C CA . LEU A 1 88 ? -6.637 27.578 21.359 1 47.91 88 LEU A CA 1
ATOM 686 C C . LEU A 1 88 ? -5.809 28.516 20.484 1 47.91 88 LEU A C 1
ATOM 688 O O . LEU A 1 88 ? -6.055 29.719 20.453 1 47.91 88 LEU A O 1
ATOM 692 N N . ARG A 1 89 ? -4.855 27.922 19.844 1 49.62 89 ARG A N 1
ATOM 693 C CA . ARG A 1 89 ? -4.031 28.766 18.984 1 49.62 89 ARG A CA 1
ATOM 694 C C . ARG A 1 89 ? -4.664 28.922 17.609 1 49.62 89 ARG A C 1
ATOM 696 O O . ARG A 1 89 ? -4.203 29.719 16.797 1 49.62 89 ARG A O 1
ATOM 703 N N . GLY A 1 90 ? -5.852 28.406 17.375 1 53.12 90 GLY A N 1
ATOM 704 C CA . GLY A 1 90 ? -6.555 28.469 16.109 1 53.12 90 GLY A CA 1
ATOM 705 C C . GLY A 1 90 ? -6.051 27.453 15.102 1 53.12 90 GLY A C 1
ATOM 706 O O . GLY A 1 90 ? -5.469 26.438 15.469 1 53.12 90 GLY A O 1
ATOM 707 N N . MET A 1 91 ? -6.617 27.578 13.789 1 57.38 91 MET A N 1
ATOM 708 C CA . MET A 1 91 ? -6.27 26.734 12.641 1 57.38 91 MET A CA 1
ATOM 709 C C . MET A 1 91 ? -4.848 27.016 12.172 1 57.38 91 MET A C 1
ATOM 711 O O . MET A 1 91 ? -4.531 26.828 10.992 1 57.38 91 MET A O 1
ATOM 715 N N . ARG A 1 92 ? -4.055 27.547 12.922 1 58.94 92 ARG A N 1
ATOM 716 C CA . ARG A 1 92 ? -2.779 28.031 12.398 1 58.94 92 ARG A CA 1
ATOM 717 C C . ARG A 1 92 ? -1.747 26.906 12.352 1 58.94 92 ARG A C 1
ATOM 719 O O . ARG A 1 92 ? -0.921 26.844 11.438 1 58.94 92 ARG A O 1
ATOM 726 N N . ARG A 1 93 ? -1.748 25.906 13.359 1 66.69 93 ARG A N 1
ATOM 727 C CA . ARG A 1 93 ? -0.807 24.781 13.352 1 66.69 93 ARG A CA 1
ATOM 728 C C . ARG A 1 93 ? -1.477 23.5 13.836 1 66.69 93 ARG A C 1
ATOM 730 O O . ARG A 1 93 ? -2.508 23.547 14.508 1 66.69 93 ARG A O 1
ATOM 737 N N . GLY A 1 94 ? -1.26 22.406 13.195 1 79.38 94 GLY A N 1
ATOM 738 C CA . GLY A 1 94 ? -1.823 21.156 13.656 1 79.38 94 GLY A CA 1
ATOM 739 C C . GLY A 1 94 ? -1.513 19.984 12.734 1 79.38 94 GLY A C 1
ATOM 740 O O . GLY A 1 94 ? -0.752 20.141 11.773 1 79.38 94 GLY A O 1
ATOM 741 N N . ASN A 1 95 ? -2.012 18.797 13.258 1 86.75 95 ASN A N 1
ATOM 742 C CA . ASN A 1 95 ? -1.811 17.562 12.508 1 86.75 95 ASN A CA 1
ATOM 743 C C . ASN A 1 95 ? -3.127 16.828 12.281 1 86.75 95 ASN A C 1
ATOM 745 O O . ASN A 1 95 ? -3.994 16.812 13.156 1 86.75 95 ASN A O 1
ATOM 749 N N . VAL A 1 96 ? -3.307 16.422 11.109 1 93.38 96 VAL A N 1
ATOM 750 C CA . VAL A 1 96 ? -4.438 15.562 10.766 1 93.38 96 VAL A CA 1
ATOM 751 C C . VAL A 1 96 ? -3.93 14.242 10.188 1 93.38 96 VAL A C 1
ATOM 753 O O . VAL A 1 96 ? -3.221 14.227 9.18 1 93.38 96 VAL A O 1
ATOM 756 N N . HIS A 1 97 ? -4.266 13.141 10.867 1 95.25 97 HIS A N 1
ATOM 757 C CA . HIS A 1 97 ? -3.809 11.828 10.438 1 95.25 97 HIS A CA 1
ATOM 758 C C . HIS A 1 97 ? -4.953 11.008 9.852 1 95.25 97 HIS A C 1
ATOM 760 O O . HIS A 1 97 ? -5.953 10.758 10.531 1 95.25 97 HIS A O 1
ATOM 766 N N . LEU A 1 98 ? -4.758 10.617 8.594 1 98 98 LEU A N 1
ATOM 767 C CA . LEU A 1 98 ? -5.73 9.766 7.918 1 98 98 LEU A CA 1
ATOM 768 C C . LEU A 1 98 ? -5.133 8.391 7.617 1 98 98 LEU A C 1
ATOM 770 O O . LEU A 1 98 ? -3.965 8.289 7.23 1 98 98 LEU A O 1
ATOM 774 N N . MET A 1 99 ? -5.867 7.371 7.867 1 97.75 99 MET A N 1
ATOM 775 C CA . MET A 1 99 ? -5.617 6.027 7.355 1 97.75 99 MET A CA 1
ATOM 776 C C . MET A 1 99 ? -6.723 5.598 6.395 1 97.75 99 MET A C 1
ATOM 778 O O . MET A 1 99 ? -7.902 5.625 6.75 1 97.75 99 MET A O 1
ATOM 782 N N . ILE A 1 100 ? -6.285 5.164 5.137 1 97.38 100 ILE A N 1
ATOM 783 C CA . ILE A 1 100 ? -7.344 4.977 4.148 1 97.38 100 ILE A CA 1
ATOM 784 C C . ILE A 1 100 ? -7.066 3.717 3.33 1 97.38 100 ILE A C 1
ATOM 786 O O . ILE A 1 100 ? -5.918 3.283 3.215 1 97.38 100 ILE A O 1
ATOM 790 N N . SER A 1 101 ? -8.18 3.184 2.807 1 95.12 101 SER A N 1
ATOM 791 C CA . SER A 1 101 ? -8.047 2.164 1.772 1 95.12 101 SER A CA 1
ATOM 792 C C . SER A 1 101 ? -7.566 2.768 0.457 1 95.12 101 SER A C 1
ATOM 794 O O . SER A 1 101 ? -7.895 3.914 0.139 1 95.12 101 SER A O 1
ATOM 796 N N . GLU A 1 102 ? -6.906 1.995 -0.325 1 94.62 102 GLU A N 1
ATOM 797 C CA . GLU A 1 102 ? -6.238 2.436 -1.546 1 94.62 102 GLU A CA 1
ATOM 798 C C . GLU A 1 102 ? -7.227 3.072 -2.518 1 94.62 102 GLU A C 1
ATOM 800 O O . GLU A 1 102 ? -6.891 4.031 -3.215 1 94.62 102 GLU A O 1
ATOM 805 N N . GLY A 1 103 ? -8.414 2.654 -2.521 1 94.56 103 GLY A N 1
ATOM 806 C CA . GLY A 1 103 ? -9.398 3.115 -3.486 1 94.56 103 GLY A CA 1
ATOM 807 C C . GLY A 1 103 ? -9.797 4.566 -3.293 1 94.56 103 GLY A C 1
ATOM 808 O O . GLY A 1 103 ? -10.359 5.188 -4.195 1 94.56 103 GLY A O 1
ATOM 809 N N . PHE A 1 104 ? -9.469 5.117 -2.184 1 96.44 104 PHE A N 1
ATOM 810 C CA . PHE A 1 104 ? -9.883 6.477 -1.869 1 96.44 104 PHE A CA 1
ATOM 811 C C . PHE A 1 104 ? -8.844 7.484 -2.332 1 96.44 104 PHE A C 1
ATOM 813 O O . PHE A 1 104 ? -9.102 8.695 -2.35 1 96.44 104 PHE A O 1
ATOM 820 N N . ILE A 1 105 ? -7.684 7.098 -2.693 1 96.69 105 ILE A N 1
ATOM 821 C CA . ILE A 1 105 ? -6.516 7.965 -2.824 1 96.69 105 ILE A CA 1
ATOM 822 C C . ILE A 1 105 ? -6.828 9.109 -3.781 1 96.69 105 ILE A C 1
ATOM 824 O O . ILE A 1 105 ? -6.766 10.281 -3.398 1 96.69 105 ILE A O 1
ATOM 828 N N . ASP A 1 106 ? -7.246 8.781 -4.965 1 94.12 106 ASP A N 1
ATOM 829 C CA . ASP A 1 106 ? -7.34 9.805 -6.008 1 94.12 106 ASP A CA 1
ATOM 830 C C . ASP A 1 106 ? -8.406 10.836 -5.668 1 94.12 106 ASP A C 1
ATOM 832 O O . ASP A 1 106 ? -8.141 12.039 -5.68 1 94.12 106 ASP A O 1
ATOM 836 N N . SER A 1 107 ? -9.586 10.391 -5.355 1 95.06 107 SER A N 1
ATOM 837 C CA . SER A 1 107 ? -10.688 11.312 -5.07 1 95.06 107 SER A CA 1
ATOM 838 C C . SER A 1 107 ? -10.414 12.125 -3.811 1 95.06 107 SER A C 1
ATOM 840 O O . SER A 1 107 ? -10.711 13.32 -3.758 1 95.06 107 SER A O 1
ATOM 842 N N . LEU A 1 108 ? -9.844 11.5 -2.805 1 97.38 108 LEU A N 1
ATOM 843 C CA . LEU A 1 108 ? -9.539 12.188 -1.558 1 97.38 108 LEU A CA 1
ATOM 844 C C . LEU A 1 108 ? -8.531 13.305 -1.79 1 97.38 108 LEU A C 1
ATOM 846 O O . LEU A 1 108 ? -8.711 14.422 -1.299 1 97.38 108 LEU A O 1
ATOM 850 N N . MET A 1 109 ? -7.508 12.977 -2.504 1 97.06 109 MET A N 1
ATOM 851 C CA . MET A 1 109 ? -6.473 13.977 -2.764 1 97.06 109 MET A CA 1
ATOM 852 C C . MET A 1 109 ? -7.016 15.109 -3.627 1 97.06 109 MET A C 1
ATOM 854 O O . MET A 1 109 ? -6.719 16.281 -3.379 1 97.06 109 MET A O 1
ATOM 858 N N . GLU A 1 110 ? -7.77 14.766 -4.562 1 94.88 110 GLU A N 1
ATOM 859 C CA . GLU A 1 110 ? -8.266 15.742 -5.531 1 94.88 110 GLU A CA 1
ATOM 860 C C . GLU A 1 110 ? -9.297 16.672 -4.898 1 94.88 110 GLU A C 1
ATOM 862 O O . GLU A 1 110 ? -9.234 17.891 -5.086 1 94.88 110 GLU A O 1
ATOM 867 N N . HIS A 1 111 ? -10.133 16.141 -4.102 1 95.94 111 HIS A N 1
ATOM 868 C CA . HIS A 1 111 ? -11.312 16.906 -3.723 1 95.94 111 HIS A CA 1
ATOM 869 C C . HIS A 1 111 ? -11.18 17.453 -2.299 1 95.94 111 HIS A C 1
ATOM 871 O O . HIS A 1 111 ? -11.883 18.391 -1.92 1 95.94 111 HIS A O 1
ATOM 877 N N . VAL A 1 112 ? -10.305 16.812 -1.528 1 97.44 112 VAL A N 1
ATOM 878 C CA . VAL A 1 112 ? -10.344 17.188 -0.116 1 97.44 112 VAL A CA 1
ATOM 879 C C . VAL A 1 112 ? -8.945 17.594 0.349 1 97.44 112 VAL A C 1
ATOM 881 O O . VAL A 1 112 ? -8.703 18.766 0.642 1 97.44 112 VAL A O 1
ATOM 884 N N . VAL A 1 113 ? -7.98 16.719 0.253 1 98 113 VAL A N 1
ATOM 885 C CA . VAL A 1 113 ? -6.699 16.906 0.924 1 98 113 VAL A CA 1
ATOM 886 C C . VAL A 1 113 ? -5.855 17.906 0.145 1 98 113 VAL A C 1
ATOM 888 O O . VAL A 1 113 ? -5.203 18.766 0.738 1 98 113 VAL A O 1
ATOM 891 N N . GLY A 1 114 ? -5.793 17.766 -1.2 1 96.19 114 GLY A N 1
ATOM 892 C CA . GLY A 1 114 ? -5.051 18.719 -2.004 1 96.19 114 GLY A CA 1
ATOM 893 C C . GLY A 1 114 ? -5.43 20.156 -1.72 1 96.19 114 GLY A C 1
ATOM 894 O O . GLY A 1 114 ? -4.598 20.938 -1.265 1 96.19 114 GLY A O 1
ATOM 895 N N . PRO A 1 115 ? -6.691 20.484 -1.928 1 96.38 115 PRO A N 1
ATOM 896 C CA . PRO A 1 115 ? -7.164 21.844 -1.652 1 96.38 115 PRO A CA 1
ATOM 897 C C . PRO A 1 115 ? -6.934 22.266 -0.203 1 96.38 115 PRO A C 1
ATOM 899 O O . PRO A 1 115 ? -6.602 23.422 0.06 1 96.38 115 PRO A O 1
ATOM 902 N N . PHE A 1 116 ? -7.141 21.359 0.723 1 96.25 116 PHE A N 1
ATOM 903 C CA . PHE A 1 116 ? -6.934 21.672 2.135 1 96.25 116 PHE A CA 1
ATOM 904 C C . PHE A 1 116 ? -5.492 22.078 2.395 1 96.25 116 PHE A C 1
ATOM 906 O O . PHE A 1 116 ? -5.238 23.047 3.119 1 96.25 116 PHE A O 1
ATOM 913 N N . CYS A 1 117 ? -4.539 21.344 1.802 1 94.94 117 CYS A N 1
ATOM 914 C CA . CYS A 1 117 ? -3.123 21.641 1.979 1 94.94 117 CYS A CA 1
ATOM 915 C C . CYS A 1 117 ? -2.781 23 1.386 1 94.94 117 CYS A C 1
ATOM 917 O O . CYS A 1 117 ? -1.918 23.719 1.905 1 94.94 117 CYS A O 1
ATOM 919 N N . ILE A 1 118 ? -3.4 23.375 0.317 1 93.94 118 ILE A N 1
ATOM 920 C CA . ILE A 1 118 ? -3.178 24.672 -0.313 1 93.94 118 ILE A CA 1
ATOM 921 C C . ILE A 1 118 ? -3.689 25.781 0.6 1 93.94 118 ILE A C 1
ATOM 923 O O . ILE A 1 118 ? -3.01 26.797 0.797 1 93.94 118 ILE A O 1
ATOM 927 N N . GLU A 1 119 ? -4.84 25.547 1.18 1 93.81 119 GLU A N 1
ATOM 928 C CA . GLU A 1 119 ? -5.504 26.547 2.01 1 93.81 119 GLU A CA 1
ATOM 929 C C . GLU A 1 119 ? -4.84 26.656 3.381 1 93.81 119 GLU A C 1
ATOM 931 O O . GLU A 1 119 ? -4.832 27.719 3.99 1 93.81 119 GLU A O 1
ATOM 936 N N . HIS A 1 120 ? -4.312 25.516 3.836 1 91.62 120 HIS A N 1
ATOM 937 C CA . HIS A 1 120 ? -3.729 25.469 5.172 1 91.62 120 HIS A CA 1
ATOM 938 C C . HIS A 1 120 ? -2.326 24.875 5.141 1 91.62 120 HIS A C 1
ATOM 940 O O . HIS A 1 120 ? -2.092 23.797 5.703 1 91.62 120 HIS A O 1
ATOM 946 N N . PRO A 1 121 ? -1.372 25.594 4.684 1 86.88 121 PRO A N 1
ATOM 947 C CA . PRO A 1 121 ? -0.026 25.062 4.469 1 86.88 121 PRO A CA 1
ATOM 948 C C . PRO A 1 121 ? 0.709 24.766 5.773 1 86.88 121 PRO A C 1
ATOM 950 O O . PRO A 1 121 ? 1.733 24.078 5.77 1 86.88 121 PRO A O 1
ATOM 953 N N . ARG A 1 122 ? 0.195 25.234 6.879 1 83.56 122 ARG A N 1
ATOM 954 C CA . ARG A 1 122 ? 0.883 25.062 8.156 1 83.56 122 ARG A CA 1
ATOM 955 C C . ARG A 1 122 ? 0.354 23.828 8.898 1 83.56 122 ARG A C 1
ATOM 957 O O . ARG A 1 122 ? 0.87 23.469 9.953 1 83.56 122 ARG A O 1
ATOM 964 N N . ILE A 1 123 ? -0.658 23.25 8.383 1 88.19 123 ILE A N 1
ATOM 965 C CA . ILE A 1 123 ? -1.188 22.016 8.961 1 88.19 123 ILE A CA 1
ATOM 966 C C . ILE A 1 123 ? -0.541 20.812 8.281 1 88.19 123 ILE A C 1
ATOM 968 O O . ILE A 1 123 ? -0.485 20.734 7.047 1 88.19 123 ILE A O 1
ATOM 972 N N . ASN A 1 124 ? -0 19.938 9.094 1 89.69 124 ASN A N 1
ATOM 973 C CA . ASN A 1 124 ? 0.566 18.719 8.555 1 89.69 124 ASN A CA 1
ATOM 974 C C . ASN A 1 124 ? -0.493 17.625 8.414 1 89.69 124 ASN A C 1
ATOM 976 O O . ASN A 1 124 ? -1.18 17.297 9.383 1 89.69 124 ASN A O 1
ATOM 980 N N . VAL A 1 125 ? -0.647 17.141 7.227 1 95.25 125 VAL A N 1
ATOM 981 C CA . VAL A 1 125 ? -1.612 16.078 6.969 1 95.25 125 VAL A CA 1
ATOM 982 C C . VAL A 1 125 ? -0.875 14.781 6.656 1 95.25 125 VAL A C 1
ATOM 984 O O . VAL A 1 125 ? 0.039 14.758 5.828 1 95.25 125 VAL A O 1
ATOM 987 N N . SER A 1 126 ? -1.187 13.758 7.383 1 95.81 126 SER A N 1
ATOM 988 C CA . SER A 1 126 ? -0.679 12.422 7.074 1 95.81 126 SER A CA 1
ATOM 989 C C . SER A 1 126 ? -1.75 11.562 6.414 1 95.81 126 SER A C 1
ATOM 991 O O . SER A 1 126 ? -2.855 11.43 6.941 1 95.81 126 SER A O 1
ATOM 993 N N . VAL A 1 127 ? -1.434 11.078 5.23 1 97.75 127 VAL A N 1
ATOM 994 C CA . VAL A 1 127 ? -2.316 10.156 4.523 1 97.75 127 VAL A CA 1
ATOM 995 C C . VAL A 1 127 ? -1.606 8.82 4.312 1 97.75 127 VAL A C 1
ATOM 997 O O . VAL A 1 127 ? -0.748 8.695 3.438 1 97.75 127 VAL A O 1
ATOM 1000 N N . ASN A 1 128 ? -2.018 7.887 5.07 1 95.69 128 ASN A N 1
ATOM 1001 C CA . ASN A 1 128 ? -1.423 6.562 4.938 1 95.69 128 ASN A CA 1
ATOM 1002 C C . ASN A 1 128 ? -2.434 5.547 4.414 1 95.69 128 ASN A C 1
ATOM 1004 O O . ASN A 1 128 ? -3.625 5.637 4.719 1 95.69 128 ASN A O 1
ATOM 1008 N N . VAL A 1 129 ? -1.868 4.613 3.648 1 95 129 VAL A N 1
ATOM 1009 C CA . VAL A 1 129 ? -2.689 3.602 2.994 1 95 129 VAL A CA 1
ATOM 1010 C C . VAL A 1 129 ? -2.441 2.238 3.639 1 95 129 VAL A C 1
ATOM 1012 O O . VAL A 1 129 ? -1.298 1.887 3.938 1 95 129 VAL A O 1
ATOM 1015 N N . GLY A 1 130 ? -3.533 1.5 3.9 1 91.69 130 GLY A N 1
ATOM 1016 C CA . GLY A 1 130 ? -3.42 0.173 4.484 1 91.69 130 GLY A CA 1
ATOM 1017 C C . GLY A 1 130 ? -4.652 -0.683 4.266 1 91.69 130 GLY A C 1
ATOM 1018 O O . GLY A 1 130 ? -5.598 -0.26 3.598 1 91.69 130 GLY A O 1
ATOM 1019 N N . SER A 1 131 ? -4.566 -1.879 4.777 1 88.69 131 SER A N 1
ATOM 1020 C CA . SER A 1 131 ? -5.719 -2.777 4.746 1 88.69 131 SER A CA 1
ATOM 1021 C C . SER A 1 131 ? -6.859 -2.244 5.605 1 88.69 131 SER A C 1
ATOM 1023 O O . SER A 1 131 ? -6.656 -1.353 6.434 1 88.69 131 SER A O 1
ATOM 1025 N N . VAL A 1 132 ? -7.992 -2.793 5.387 1 89 132 VAL A N 1
ATOM 1026 C CA . VAL A 1 132 ? -9.164 -2.352 6.133 1 89 132 VAL A CA 1
ATOM 1027 C C . VAL A 1 132 ? -8.945 -2.586 7.625 1 89 132 VAL A C 1
ATOM 1029 O O . VAL A 1 132 ? -9.336 -1.765 8.453 1 89 132 VAL A O 1
ATOM 1032 N N . ASN A 1 133 ? -8.344 -3.67 7.938 1 85.56 133 ASN A N 1
ATOM 1033 C CA . ASN A 1 133 ? -8.047 -3.943 9.344 1 85.56 133 ASN A CA 1
ATOM 1034 C C . ASN A 1 133 ? -7.07 -2.922 9.914 1 85.56 133 ASN A C 1
ATOM 1036 O O . ASN A 1 133 ? -7.199 -2.514 11.07 1 85.56 133 ASN A O 1
ATOM 1040 N N . GLU A 1 134 ? -6.121 -2.58 9.141 1 88.5 134 GLU A N 1
ATOM 1041 C CA . GLU A 1 134 ? -5.168 -1.561 9.578 1 88.5 134 GLU A CA 1
ATOM 1042 C C . GLU A 1 134 ? -5.855 -0.209 9.758 1 88.5 134 GLU A C 1
ATOM 1044 O O . GLU A 1 134 ? -5.508 0.548 10.672 1 88.5 134 GLU A O 1
ATOM 1049 N N . VAL A 1 135 ? -6.805 0.06 8.906 1 94.62 135 VAL A N 1
ATOM 1050 C CA . VAL A 1 135 ? -7.559 1.303 9.023 1 94.62 135 VAL A CA 1
ATOM 1051 C C . VAL A 1 135 ? -8.336 1.31 10.344 1 94.62 135 VAL A C 1
ATOM 1053 O O . VAL A 1 135 ? -8.25 2.266 11.117 1 94.62 135 VAL A O 1
ATOM 1056 N N . VAL A 1 136 ? -9 0.243 10.578 1 92 136 VAL A N 1
ATOM 1057 C CA . VAL A 1 136 ? -9.812 0.128 11.789 1 92 136 VAL A CA 1
ATOM 1058 C C . VAL A 1 136 ? -8.914 0.241 13.023 1 92 136 VAL A C 1
ATOM 1060 O O . VAL A 1 136 ? -9.203 1.018 13.938 1 92 136 VAL A O 1
ATOM 1063 N N . GLU A 1 137 ? -7.82 -0.452 12.953 1 87.62 137 GLU A N 1
ATOM 1064 C CA . GLU A 1 137 ? -6.91 -0.465 14.102 1 87.62 137 GLU A CA 1
ATOM 1065 C C . GLU A 1 137 ? -6.281 0.908 14.32 1 87.62 137 GLU A C 1
ATOM 1067 O O . GLU A 1 137 ? -6.133 1.351 15.461 1 87.62 137 GLU A O 1
ATOM 1072 N N . ALA A 1 138 ? -5.926 1.549 13.281 1 91.19 138 ALA A N 1
ATOM 1073 C CA . ALA A 1 138 ? -5.289 2.859 13.391 1 91.19 138 ALA A CA 1
ATOM 1074 C C . ALA A 1 138 ? -6.227 3.873 14.039 1 91.19 138 ALA A C 1
ATOM 1076 O O . ALA A 1 138 ? -5.801 4.676 14.875 1 91.19 138 ALA A O 1
ATOM 1077 N N . VAL A 1 139 ? -7.461 3.838 13.703 1 94.69 139 VAL A N 1
ATOM 1078 C CA . VAL A 1 139 ? -8.43 4.762 14.281 1 94.69 139 VAL A CA 1
ATOM 1079 C C . VAL A 1 139 ? -8.719 4.363 15.727 1 94.69 139 VAL A C 1
ATOM 1081 O O . VAL A 1 139 ? -8.75 5.219 16.609 1 94.69 139 VAL A O 1
ATOM 1084 N N . ALA A 1 140 ? -8.836 3.08 15.938 1 88.81 140 ALA A N 1
ATOM 1085 C CA . ALA A 1 140 ? -9.188 2.58 17.266 1 88.81 140 ALA A CA 1
ATOM 1086 C C . ALA A 1 140 ? -8.094 2.895 18.281 1 88.81 140 ALA A C 1
ATOM 1088 O O . ALA A 1 140 ? -8.375 3.102 19.453 1 88.81 140 ALA A O 1
ATOM 1089 N N . THR A 1 141 ? -6.867 2.938 17.828 1 80.94 141 THR A N 1
ATOM 1090 C CA . THR A 1 141 ? -5.73 3.143 18.719 1 80.94 141 THR A CA 1
ATOM 1091 C C . THR A 1 141 ? -5.27 4.598 18.688 1 80.94 141 THR A C 1
ATOM 1093 O O . THR A 1 141 ? -4.203 4.93 19.203 1 80.94 141 THR A O 1
ATOM 1096 N N . ASP A 1 142 ? -5.938 5.406 17.969 1 85 142 ASP A N 1
ATOM 1097 C CA . ASP A 1 142 ? -5.707 6.844 17.891 1 85 142 ASP A CA 1
ATOM 1098 C C . ASP A 1 142 ? -4.453 7.156 17.078 1 85 142 ASP A C 1
ATOM 1100 O O . ASP A 1 142 ? -3.908 8.258 17.172 1 85 142 ASP A O 1
ATOM 1104 N N . ALA A 1 143 ? -4.047 6.203 16.359 1 86.38 143 ALA A N 1
ATOM 1105 C CA . ALA A 1 143 ? -2.938 6.453 15.43 1 86.38 143 ALA A CA 1
ATOM 1106 C C . ALA A 1 143 ? -3.391 7.289 14.242 1 86.38 143 ALA A C 1
ATOM 1108 O O . ALA A 1 143 ? -2.576 7.945 13.586 1 86.38 143 ALA A O 1
ATOM 1109 N N . ALA A 1 144 ? -4.668 7.23 13.969 1 94.94 144 ALA A N 1
ATOM 1110 C CA . ALA A 1 144 ? -5.297 8.062 12.938 1 94.94 144 ALA A CA 1
ATOM 1111 C C . ALA A 1 144 ? -6.539 8.766 13.484 1 94.94 144 ALA A C 1
ATOM 1113 O O . ALA A 1 144 ? -7.254 8.211 14.32 1 94.94 144 ALA A O 1
ATOM 1114 N N . HIS A 1 145 ? -6.699 9.961 13.008 1 94.44 145 HIS A N 1
ATOM 1115 C CA . HIS A 1 145 ? -7.895 10.703 13.398 1 94.44 145 HIS A CA 1
ATOM 1116 C C . HIS A 1 145 ? -9.117 10.227 12.625 1 94.44 145 HIS A C 1
ATOM 1118 O O . HIS A 1 145 ? -10.219 10.156 13.172 1 94.44 145 HIS A O 1
ATOM 1124 N N . ILE A 1 146 ? -8.898 9.969 11.305 1 97.75 146 ILE A N 1
ATOM 1125 C CA . ILE A 1 146 ? -9.969 9.633 10.375 1 97.75 146 ILE A CA 1
ATOM 1126 C C . ILE A 1 146 ? -9.594 8.375 9.594 1 97.75 146 ILE A C 1
ATOM 1128 O O . ILE A 1 146 ? -8.477 8.258 9.094 1 97.75 146 ILE A O 1
ATOM 1132 N N . GLY A 1 147 ? -10.492 7.441 9.57 1 98.44 147 GLY A N 1
ATOM 1133 C CA . GLY A 1 147 ? -10.344 6.266 8.727 1 98.44 147 GLY A CA 1
ATOM 1134 C C . GLY A 1 147 ? -11.336 6.227 7.578 1 98.44 147 GLY A C 1
ATOM 1135 O O . GLY A 1 147 ? -12.516 6.539 7.758 1 98.44 147 GLY A O 1
ATOM 1136 N N . LEU A 1 148 ? -10.852 5.977 6.371 1 98 148 LEU A N 1
ATOM 1137 C CA . LEU A 1 148 ? -11.703 5.652 5.23 1 98 148 LEU A CA 1
ATOM 1138 C C . LEU A 1 148 ? -11.492 4.207 4.789 1 98 148 LEU A C 1
ATOM 1140 O O . LEU A 1 148 ? -10.406 3.844 4.34 1 98 148 LEU A O 1
ATOM 1144 N N . ALA A 1 149 ? -12.555 3.457 4.914 1 95.81 149 ALA A N 1
ATOM 1145 C CA . ALA A 1 149 ? -12.398 2.021 4.695 1 95.81 149 ALA A CA 1
ATOM 1146 C C . ALA A 1 149 ? -13.492 1.481 3.777 1 95.81 149 ALA A C 1
ATOM 1148 O O . ALA A 1 149 ? -14.625 1.961 3.805 1 95.81 149 ALA A O 1
ATOM 1149 N N . TYR A 1 150 ? -13.094 0.547 2.959 1 94.19 150 TYR A N 1
ATOM 1150 C CA . TYR A 1 150 ? -14.047 -0.196 2.141 1 94.19 150 TYR A CA 1
ATOM 1151 C C . TYR A 1 150 ? -14.445 -1.5 2.818 1 94.19 150 TYR A C 1
ATOM 1153 O O . TYR A 1 150 ? -13.609 -2.377 3.039 1 94.19 150 TYR A O 1
ATOM 1161 N N . ASN A 1 151 ? -15.672 -1.639 3.133 1 91.75 151 ASN A N 1
ATOM 1162 C CA . ASN A 1 151 ? -16.297 -2.818 3.723 1 91.75 151 ASN A CA 1
ATOM 1163 C C . ASN A 1 151 ? -15.57 -3.266 4.984 1 91.75 151 ASN A C 1
ATOM 1165 O O . ASN A 1 151 ? -15.172 -4.426 5.098 1 91.75 151 ASN A O 1
ATOM 1169 N N . PRO A 1 152 ? -15.461 -2.387 5.965 1 91.44 152 PRO A N 1
ATOM 1170 C CA . PRO A 1 152 ? -14.734 -2.729 7.191 1 91.44 152 PRO A CA 1
ATOM 1171 C C . PRO A 1 152 ? -15.539 -3.633 8.117 1 91.44 152 PRO A C 1
ATOM 1173 O O . PRO A 1 152 ? -16.766 -3.646 8.062 1 91.44 152 PRO A O 1
ATOM 1176 N N . PRO A 1 153 ? -14.773 -4.402 8.914 1 85.69 153 PRO A N 1
ATOM 1177 C CA . PRO A 1 153 ? -15.484 -5.086 10 1 85.69 153 PRO A CA 1
ATOM 1178 C C . PRO A 1 153 ? -16.047 -4.121 11.039 1 85.69 153 PRO A C 1
ATOM 1180 O O . PRO A 1 153 ? -15.555 -3 11.18 1 85.69 153 PRO A O 1
ATOM 1183 N N . VAL A 1 154 ? -16.953 -4.609 11.711 1 85.88 154 VAL A N 1
ATOM 1184 C CA . VAL A 1 154 ? -17.531 -3.807 12.781 1 85.88 154 VAL A CA 1
ATOM 1185 C C . VAL A 1 154 ? -16.594 -3.781 13.977 1 85.88 154 VAL A C 1
ATOM 1187 O O . VAL A 1 154 ? -16.016 -4.809 14.352 1 85.88 154 VAL A O 1
ATOM 1190 N N . ASP A 1 155 ? -16.391 -2.666 14.445 1 89.5 155 ASP A N 1
ATOM 1191 C CA . ASP A 1 155 ? -15.617 -2.457 15.664 1 89.5 155 ASP A CA 1
ATOM 1192 C C . ASP A 1 155 ? -16.328 -1.515 16.625 1 89.5 155 ASP A C 1
ATOM 1194 O O . ASP A 1 155 ? -16.625 -0.367 16.281 1 89.5 155 ASP A O 1
ATOM 1198 N N . PRO A 1 156 ? -16.609 -1.975 17.859 1 88.25 156 PRO A N 1
ATOM 1199 C CA . PRO A 1 156 ? -17.406 -1.182 18.797 1 88.25 156 PRO A CA 1
ATOM 1200 C C . PRO A 1 156 ? -16.688 0.093 19.25 1 88.25 156 PRO A C 1
ATOM 1202 O O . PRO A 1 156 ? -17.328 1 19.797 1 88.25 156 PRO A O 1
ATOM 1205 N N . ARG A 1 157 ? -15.5 0.18 19.125 1 91.69 157 ARG A N 1
ATOM 1206 C CA . ARG A 1 157 ? -14.727 1.354 19.516 1 91.69 157 ARG A CA 1
ATOM 1207 C C . ARG A 1 157 ? -14.898 2.49 18.516 1 91.69 157 ARG A C 1
ATOM 1209 O O . ARG A 1 157 ? -14.555 3.637 18.812 1 91.69 157 ARG A O 1
ATOM 1216 N N . LEU A 1 158 ? -15.422 2.137 17.312 1 95.38 158 LEU A N 1
ATOM 1217 C CA . LEU A 1 158 ? -15.477 3.109 16.234 1 95.38 158 LEU A CA 1
ATOM 1218 C C . LEU A 1 158 ? -16.906 3.508 15.93 1 95.38 158 LEU A C 1
ATOM 1220 O O . LEU A 1 158 ? -17.844 2.719 16.141 1 95.38 158 LEU A O 1
ATOM 1224 N N . ARG A 1 159 ? -17.031 4.734 15.477 1 94.25 159 ARG A N 1
ATOM 1225 C CA . ARG A 1 159 ? -18.281 5.242 14.938 1 94.25 159 ARG A CA 1
ATOM 1226 C C . ARG A 1 159 ? -18.188 5.469 13.438 1 94.25 159 ARG A C 1
ATOM 1228 O O . ARG A 1 159 ? -17.172 5.957 12.945 1 94.25 159 ARG A O 1
ATOM 1235 N N . CYS A 1 160 ? -19.219 5.082 12.781 1 95.44 160 CYS A N 1
ATOM 1236 C CA . CYS A 1 160 ? -19.328 5.355 11.352 1 95.44 160 CYS A CA 1
ATOM 1237 C C . CYS A 1 160 ? -19.969 6.715 11.102 1 95.44 160 CYS A C 1
ATOM 1239 O O . CYS A 1 160 ? -21.156 6.887 11.328 1 95.44 160 CYS A O 1
ATOM 1241 N N . ARG A 1 161 ? -19.219 7.617 10.594 1 94.94 161 ARG A N 1
ATOM 1242 C CA . ARG A 1 161 ? -19.688 8.984 10.383 1 94.94 161 ARG A CA 1
ATOM 1243 C C . ARG A 1 161 ? -20.438 9.109 9.07 1 94.94 161 ARG A C 1
ATOM 1245 O O . ARG A 1 161 ? -21.359 9.93 8.945 1 94.94 161 ARG A O 1
ATOM 1252 N N . ALA A 1 162 ? -20.016 8.461 8.062 1 95.56 162 ALA A N 1
ATOM 1253 C CA . ALA A 1 162 ? -20.641 8.398 6.742 1 95.56 162 ALA A CA 1
ATOM 1254 C C . ALA A 1 162 ? -20.469 7.02 6.117 1 95.56 162 ALA A C 1
ATOM 1256 O O . ALA A 1 162 ? -19.438 6.367 6.316 1 95.56 162 ALA A O 1
ATOM 1257 N N . SER A 1 163 ? -21.484 6.625 5.434 1 95.44 163 SER A N 1
ATOM 1258 C CA . SER A 1 163 ? -21.438 5.328 4.762 1 95.44 163 SER A CA 1
ATOM 1259 C C . SER A 1 163 ? -22.25 5.352 3.467 1 95.44 163 SER A C 1
ATOM 1261 O O . SER A 1 163 ? -23.297 6 3.393 1 95.44 163 SER A O 1
ATOM 1263 N N . ARG A 1 164 ? -21.734 4.707 2.477 1 94.94 164 ARG A N 1
ATOM 1264 C CA . ARG A 1 164 ? -22.422 4.543 1.2 1 94.94 164 ARG A CA 1
ATOM 1265 C C . ARG A 1 164 ? -22.062 3.209 0.552 1 94.94 164 ARG A C 1
ATOM 1267 O O . ARG A 1 164 ? -20.906 2.777 0.605 1 94.94 164 ARG A O 1
ATOM 1274 N N . LYS A 1 165 ? -23.016 2.682 -0.105 1 93.75 165 LYS A N 1
ATOM 1275 C CA . LYS A 1 165 ? -22.797 1.406 -0.781 1 93.75 165 LYS A CA 1
ATOM 1276 C C . LYS A 1 165 ? -22.016 1.6 -2.074 1 93.75 165 LYS A C 1
ATOM 1278 O O . LYS A 1 165 ? -22.266 2.543 -2.826 1 93.75 165 LYS A O 1
ATOM 1283 N N . HIS A 1 166 ? -21.094 0.8 -2.25 1 94.12 166 HIS A N 1
ATOM 1284 C CA . HIS A 1 166 ? -20.312 0.686 -3.479 1 94.12 166 HIS A CA 1
ATOM 1285 C C . HIS A 1 166 ? -20.156 -0.771 -3.902 1 94.12 166 HIS A C 1
ATOM 1287 O O . HIS A 1 166 ? -19.219 -1.449 -3.49 1 94.12 166 HIS A O 1
ATOM 1293 N N . PRO A 1 167 ? -21 -1.185 -4.785 1 93.75 167 PRO A N 1
ATOM 1294 C CA . PRO A 1 167 ? -21 -2.594 -5.184 1 93.75 167 PRO A CA 1
ATOM 1295 C C . PRO A 1 167 ? -19.703 -3.014 -5.875 1 93.75 167 PRO A C 1
ATOM 1297 O O . PRO A 1 167 ? -19.031 -2.18 -6.484 1 93.75 167 PRO A O 1
ATOM 1300 N N . VAL A 1 168 ? -19.438 -4.316 -5.688 1 94.81 168 VAL A N 1
ATOM 1301 C CA . VAL A 1 168 ? -18.312 -4.918 -6.402 1 94.81 168 VAL A CA 1
ATOM 1302 C C . VAL A 1 168 ? -18.719 -5.199 -7.848 1 94.81 168 VAL A C 1
ATOM 1304 O O . VAL A 1 168 ? -19.812 -5.703 -8.109 1 94.81 168 VAL A O 1
ATOM 1307 N N . CYS A 1 169 ? -17.859 -4.832 -8.75 1 95.56 169 CYS A N 1
ATOM 1308 C CA . CYS A 1 169 ? -18.062 -5.082 -10.172 1 95.56 169 CYS A CA 1
ATOM 1309 C C . CYS A 1 169 ? -16.906 -5.902 -10.758 1 95.56 169 CYS A C 1
ATOM 1311 O O . CYS A 1 169 ? -15.883 -6.09 -10.102 1 95.56 169 CYS A O 1
ATOM 1313 N N . LEU A 1 170 ? -17.172 -6.422 -11.883 1 96.12 170 LEU A N 1
ATOM 1314 C CA . LEU A 1 170 ? -16.109 -7.09 -12.633 1 96.12 170 LEU A CA 1
ATOM 1315 C C . LEU A 1 170 ? -15.391 -6.105 -13.547 1 96.12 170 LEU A C 1
ATOM 1317 O O . LEU A 1 170 ? -16.031 -5.383 -14.312 1 96.12 170 LEU A O 1
ATOM 1321 N N . LEU A 1 171 ? -14.117 -6.027 -13.438 1 96.75 171 LEU A N 1
ATOM 1322 C CA . LEU A 1 171 ? -13.312 -5.195 -14.32 1 96.75 171 LEU A CA 1
ATOM 1323 C C . LEU A 1 171 ? -12.68 -6.035 -15.422 1 96.75 171 LEU A C 1
ATOM 1325 O O . LEU A 1 171 ? -12.086 -7.078 -15.148 1 96.75 171 LEU A O 1
ATOM 1329 N N . ALA A 1 172 ? -12.812 -5.586 -16.625 1 96.12 172 ALA A N 1
ATOM 1330 C CA . ALA A 1 172 ? -12.266 -6.258 -17.797 1 96.12 172 ALA A CA 1
ATOM 1331 C C . ALA A 1 172 ? -11.82 -5.246 -18.844 1 96.12 172 ALA A C 1
ATOM 1333 O O . ALA A 1 172 ? -12.25 -4.09 -18.828 1 96.12 172 ALA A O 1
ATOM 1334 N N . PRO A 1 173 ? -10.859 -5.703 -19.703 1 95 173 PRO A N 1
ATOM 1335 C CA . PRO A 1 173 ? -10.586 -4.824 -20.844 1 95 173 PRO A CA 1
ATOM 1336 C C . PRO A 1 173 ? -11.789 -4.672 -21.766 1 95 173 PRO A C 1
ATOM 1338 O O . PRO A 1 173 ? -12.672 -5.539 -21.797 1 95 173 PRO A O 1
ATOM 1341 N N . PRO A 1 174 ? -11.891 -3.582 -22.5 1 93.44 174 PRO A N 1
ATOM 1342 C CA . PRO A 1 174 ? -13.062 -3.291 -23.328 1 93.44 174 PRO A CA 1
ATOM 1343 C C . PRO A 1 174 ? -13.312 -4.359 -24.391 1 93.44 174 PRO A C 1
ATOM 1345 O O . PRO A 1 174 ? -14.453 -4.566 -24.812 1 93.44 174 PRO A O 1
ATOM 1348 N N . GLY A 1 175 ? -12.359 -5.047 -24.844 1 92 175 GLY A N 1
ATOM 1349 C CA . GLY A 1 175 ? -12.523 -6.066 -25.875 1 92 175 GLY A CA 1
ATOM 1350 C C . GLY A 1 175 ? -12.883 -7.426 -25.297 1 92 175 GLY A C 1
ATOM 1351 O O . GLY A 1 175 ? -13.055 -8.391 -26.047 1 92 175 GLY A O 1
ATOM 1352 N N . HIS A 1 176 ? -13.023 -7.508 -24 1 93.62 176 HIS A N 1
ATOM 1353 C CA . HIS A 1 176 ? -13.312 -8.781 -23.359 1 93.62 176 HIS A CA 1
ATOM 1354 C C . HIS A 1 176 ? -14.695 -9.297 -23.734 1 93.62 176 HIS A C 1
ATOM 1356 O O . HIS A 1 176 ? -15.625 -8.508 -23.938 1 93.62 176 HIS A O 1
ATOM 1362 N N . ALA A 1 177 ? -14.898 -10.539 -23.797 1 92.62 177 ALA A N 1
ATOM 1363 C CA . ALA A 1 177 ? -16.141 -11.188 -24.203 1 92.62 177 ALA A CA 1
ATOM 1364 C C . ALA A 1 177 ? -17.312 -10.742 -23.312 1 92.62 177 ALA A C 1
ATOM 1366 O O . ALA A 1 177 ? -18.422 -10.531 -23.797 1 92.62 177 ALA A O 1
ATOM 1367 N N . LEU A 1 178 ? -17.062 -10.562 -22.125 1 93.06 178 LEU A N 1
ATOM 1368 C CA . LEU A 1 178 ? -18.094 -10.219 -21.156 1 93.06 178 LEU A CA 1
ATOM 1369 C C . LEU A 1 178 ? -18.531 -8.766 -21.344 1 93.06 178 LEU A C 1
ATOM 1371 O O . LEU A 1 178 ? -19.594 -8.375 -20.859 1 93.06 178 LEU A O 1
ATOM 1375 N N . ALA A 1 179 ? -17.688 -7.98 -21.906 1 91.75 179 ALA A N 1
ATOM 1376 C CA . ALA A 1 179 ? -17.984 -6.559 -22.047 1 91.75 179 ALA A CA 1
ATOM 1377 C C . ALA A 1 179 ? -19.141 -6.328 -23.031 1 91.75 179 ALA A C 1
ATOM 1379 O O . ALA A 1 179 ? -19.719 -5.246 -23.062 1 91.75 179 ALA A O 1
ATOM 1380 N N . ARG A 1 180 ? -19.484 -7.301 -23.75 1 88.94 180 ARG A N 1
ATOM 1381 C CA . ARG A 1 180 ? -20.547 -7.195 -24.75 1 88.94 180 ARG A CA 1
ATOM 1382 C C . ARG A 1 180 ? -21.906 -7.465 -24.109 1 88.94 180 ARG A C 1
ATOM 1384 O O . ARG A 1 180 ? -22.953 -7.184 -24.719 1 88.94 180 ARG A O 1
ATOM 1391 N N . ARG A 1 181 ? -21.797 -7.895 -22.938 1 88.06 181 ARG A N 1
ATOM 1392 C CA . ARG A 1 181 ? -23.047 -8.234 -22.25 1 88.06 181 ARG A CA 1
ATOM 1393 C C . ARG A 1 181 ? -23.797 -6.977 -21.828 1 88.06 181 ARG A C 1
ATOM 1395 O O . ARG A 1 181 ? -23.188 -6.016 -21.359 1 88.06 181 ARG A O 1
ATOM 1402 N N . ARG A 1 182 ? -25.094 -6.98 -22 1 85 182 ARG A N 1
ATOM 1403 C CA . ARG A 1 182 ? -25.906 -5.816 -21.672 1 85 182 ARG A CA 1
ATOM 1404 C C . ARG A 1 182 ? -26.531 -5.961 -20.297 1 85 182 ARG A C 1
ATOM 1406 O O . ARG A 1 182 ? -26.688 -4.973 -19.562 1 85 182 ARG A O 1
ATOM 1413 N N . ALA A 1 183 ? -26.859 -7.145 -19.891 1 88.06 183 ALA A N 1
ATOM 1414 C CA . ALA A 1 183 ? -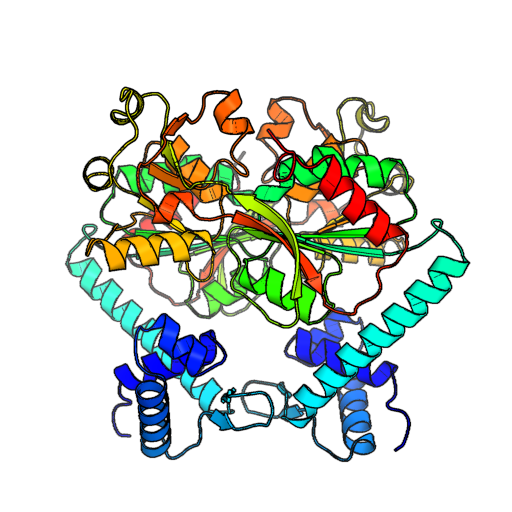27.438 -7.414 -18.578 1 88.06 183 ALA A CA 1
ATOM 1415 C C . ALA A 1 183 ? -26.344 -7.633 -17.531 1 88.06 183 ALA A C 1
ATOM 1417 O O . ALA A 1 183 ? -25.219 -7.98 -17.875 1 88.06 183 ALA A O 1
ATOM 1418 N N . PRO A 1 184 ? -26.75 -7.422 -16.234 1 94.19 184 PRO A N 1
ATOM 1419 C CA . PRO A 1 184 ? -25.781 -7.73 -15.188 1 94.19 184 PRO A CA 1
ATOM 1420 C C . PRO A 1 184 ? -25.297 -9.18 -15.234 1 94.19 184 PRO A C 1
ATOM 1422 O O . PRO A 1 184 ? -26.094 -10.086 -15.523 1 94.19 184 PRO A O 1
ATOM 1425 N N . LEU A 1 185 ? -24.062 -9.32 -14.992 1 95.56 185 LEU A N 1
ATOM 1426 C CA . LEU A 1 185 ? -23.438 -10.641 -15.031 1 95.56 185 LEU A CA 1
ATOM 1427 C C . LEU A 1 185 ? -23.906 -11.492 -13.859 1 95.56 185 LEU A C 1
ATOM 1429 O O . LEU A 1 185 ? -24.234 -10.969 -12.789 1 95.56 185 LEU A O 1
ATOM 1433 N N . THR A 1 186 ? -23.922 -12.758 -14.125 1 94.12 186 THR A N 1
ATOM 1434 C CA . THR A 1 186 ? -24.125 -13.727 -13.047 1 94.12 186 THR A CA 1
ATOM 1435 C C . THR A 1 186 ? -22.797 -14.359 -12.641 1 94.12 186 THR A C 1
ATOM 1437 O O . THR A 1 186 ? -21.797 -14.203 -13.336 1 94.12 186 THR A O 1
ATOM 1440 N N . ILE A 1 187 ? -22.812 -15.016 -11.523 1 92.5 187 ILE A N 1
ATOM 1441 C CA . ILE A 1 187 ? -21.609 -15.695 -11.039 1 92.5 187 ILE A CA 1
ATOM 1442 C C . ILE A 1 187 ? -21.172 -16.75 -12.055 1 92.5 187 ILE A C 1
ATOM 1444 O O . ILE A 1 187 ? -19.984 -16.922 -12.305 1 92.5 187 ILE A O 1
ATOM 1448 N N . ALA A 1 188 ? -22.078 -17.438 -12.641 1 92.19 188 ALA A N 1
ATOM 1449 C CA . ALA A 1 188 ? -21.781 -18.469 -13.641 1 92.19 188 ALA A CA 1
ATOM 1450 C C . ALA A 1 188 ? -21.047 -17.875 -14.844 1 92.19 188 ALA A C 1
ATOM 1452 O O . ALA A 1 188 ? -20.203 -18.531 -15.453 1 92.19 188 ALA A O 1
ATOM 1453 N N . ASP A 1 189 ? -21.391 -16.609 -15.18 1 92.94 189 ASP A N 1
ATOM 1454 C CA . ASP A 1 189 ? -20.781 -15.938 -16.328 1 92.94 189 ASP A CA 1
ATOM 1455 C C . ASP A 1 189 ? -19.281 -15.719 -16.109 1 92.94 189 ASP A C 1
ATOM 1457 O O . ASP A 1 189 ? -18.516 -15.68 -17.062 1 92.94 189 ASP A O 1
ATOM 1461 N N . ILE A 1 190 ? -18.891 -15.562 -14.82 1 92 190 ILE A N 1
ATOM 1462 C CA . ILE A 1 190 ? -17.531 -15.07 -14.602 1 92 190 ILE A CA 1
ATOM 1463 C C . ILE A 1 190 ? -16.625 -16.234 -14.172 1 92 190 ILE A C 1
ATOM 1465 O O . ILE A 1 190 ? -15.406 -16.125 -14.227 1 92 190 ILE A O 1
ATOM 1469 N N . LEU A 1 191 ? -17.156 -17.375 -13.891 1 90.62 191 LEU A N 1
ATOM 1470 C CA . LEU A 1 191 ? -16.422 -18.5 -13.312 1 90.62 191 LEU A CA 1
ATOM 1471 C C . LEU A 1 191 ? -15.375 -19.031 -14.281 1 90.62 191 LEU A C 1
ATOM 1473 O O . LEU A 1 191 ? -14.305 -19.484 -13.859 1 90.62 191 LEU A O 1
ATOM 1477 N N . PRO A 1 192 ? -15.586 -18.938 -15.547 1 89.44 192 PRO A N 1
ATOM 1478 C CA . PRO A 1 192 ? -14.648 -19.562 -16.484 1 89.44 192 PRO A CA 1
ATOM 1479 C C . PRO A 1 192 ? -13.367 -18.75 -16.672 1 89.44 192 PRO A C 1
ATOM 1481 O O . PRO A 1 192 ? -12.406 -19.234 -17.266 1 89.44 192 PRO A O 1
ATOM 1484 N N . TYR A 1 193 ? -13.289 -17.609 -16.188 1 90.81 193 TYR A N 1
ATOM 1485 C CA . TYR A 1 193 ? -12.18 -16.719 -16.5 1 90.81 193 TYR A CA 1
ATOM 1486 C C . TYR A 1 193 ? -11.164 -16.688 -15.367 1 90.81 193 TYR A C 1
ATOM 1488 O O . TYR A 1 193 ? -11.531 -16.859 -14.195 1 90.81 193 TYR A O 1
ATOM 1496 N N . PRO A 1 194 ? -9.859 -16.453 -15.734 1 92.06 194 PRO A N 1
ATOM 1497 C CA . PRO A 1 194 ? -8.859 -16.25 -14.688 1 92.06 194 PRO A CA 1
ATOM 1498 C C . PRO A 1 194 ? -9.039 -14.922 -13.945 1 92.06 194 PRO A C 1
ATOM 1500 O O . PRO A 1 194 ? -9.453 -13.93 -14.547 1 92.06 194 PRO A O 1
ATOM 1503 N N . PHE A 1 195 ? -8.664 -15.008 -12.594 1 93.75 195 PHE A N 1
ATOM 1504 C CA . PHE A 1 195 ? -8.883 -13.844 -11.75 1 93.75 195 PHE A CA 1
ATOM 1505 C C . PHE A 1 195 ? -7.578 -13.383 -11.109 1 93.75 195 PHE A C 1
ATOM 1507 O O . PHE A 1 195 ? -6.703 -14.203 -10.82 1 93.75 195 PHE A O 1
ATOM 1514 N N . ALA A 1 196 ? -7.5 -12.109 -11.008 1 96.06 196 ALA A N 1
ATOM 1515 C CA . ALA A 1 196 ? -6.676 -11.555 -9.93 1 96.06 196 ALA A CA 1
ATOM 1516 C C . ALA A 1 196 ? -7.531 -11.172 -8.727 1 96.06 196 ALA A C 1
ATOM 1518 O O . ALA A 1 196 ? -8.57 -10.531 -8.875 1 96.06 196 ALA A O 1
ATOM 1519 N N . LEU A 1 197 ? -7.117 -11.586 -7.574 1 93.19 197 LEU A N 1
ATOM 1520 C CA . LEU A 1 197 ? -7.906 -11.32 -6.375 1 93.19 197 LEU A CA 1
ATOM 1521 C C . LEU A 1 197 ? -7.031 -10.742 -5.27 1 93.19 197 LEU A C 1
ATOM 1523 O O . LEU A 1 197 ? -5.824 -10.977 -5.238 1 93.19 197 LEU A O 1
ATOM 1527 N N . MET A 1 198 ? -7.719 -10.031 -4.41 1 89.62 198 MET A N 1
ATOM 1528 C CA . MET A 1 198 ? -7.027 -9.492 -3.242 1 89.62 198 MET A CA 1
ATOM 1529 C C . MET A 1 198 ? -6.664 -10.609 -2.266 1 89.62 198 MET A C 1
ATOM 1531 O O . MET A 1 198 ? -7.426 -11.562 -2.096 1 89.62 198 MET A O 1
ATOM 1535 N N . SER A 1 199 ? -5.484 -10.398 -1.692 1 79.19 199 SER A N 1
ATOM 1536 C CA . SER A 1 199 ? -5.105 -11.305 -0.612 1 79.19 199 SER A CA 1
ATOM 1537 C C . SER A 1 199 ? -5.84 -10.961 0.68 1 79.19 199 SER A C 1
ATOM 1539 O O . SER A 1 199 ? -6.488 -9.914 0.771 1 79.19 199 SER A O 1
ATOM 1541 N N . ALA A 1 200 ? -6.051 -11.914 1.67 1 63.75 200 ALA A N 1
ATOM 1542 C CA . ALA A 1 200 ? -6.539 -11.562 3 1 63.75 200 ALA A CA 1
ATOM 1543 C C . ALA A 1 200 ? -5.582 -10.602 3.703 1 63.75 200 ALA A C 1
ATOM 1545 O O . ALA A 1 200 ? -4.434 -10.438 3.277 1 63.75 200 ALA A O 1
ATOM 1546 N N . PRO A 1 201 ? -6.172 -9.82 4.711 1 61.75 201 PRO A N 1
ATOM 1547 C CA . PRO A 1 201 ? -7.508 -9.57 5.262 1 61.75 201 PRO A CA 1
ATOM 1548 C C . PRO A 1 201 ? -8.172 -8.328 4.668 1 61.75 201 PRO A C 1
ATOM 1550 O O . PRO A 1 201 ? -8.555 -7.422 5.406 1 61.75 201 PRO A O 1
ATOM 1553 N N . TYR A 1 202 ? -8.336 -8.117 3.412 1 70.12 202 TYR A N 1
ATOM 1554 C CA . TYR A 1 202 ? -8.961 -6.938 2.826 1 70.12 202 TYR A CA 1
ATOM 1555 C C . TYR A 1 202 ? -10.469 -7.129 2.695 1 70.12 202 TYR A C 1
ATOM 1557 O O . TYR A 1 202 ? -10.945 -8.258 2.561 1 70.12 202 TYR A O 1
ATOM 1565 N N . GLY A 1 203 ? -11.195 -6.004 2.838 1 71.44 203 GLY A N 1
ATOM 1566 C CA . GLY A 1 203 ? -12.648 -5.984 2.74 1 71.44 203 GLY A CA 1
ATOM 1567 C C . GLY A 1 203 ? -13.172 -6.625 1.468 1 71.44 203 GLY A C 1
ATOM 1568 O O . GLY A 1 203 ? -14.148 -7.371 1.499 1 71.44 203 GLY A O 1
ATOM 1569 N N . LEU A 1 204 ? -12.469 -6.375 0.406 1 78.69 204 LEU A N 1
ATOM 1570 C CA . LEU A 1 204 ? -12.844 -6.961 -0.875 1 78.69 204 LEU A CA 1
ATOM 1571 C C . LEU A 1 204 ? -12.703 -8.477 -0.846 1 78.69 204 LEU A C 1
ATOM 1573 O O . LEU A 1 204 ? -13.57 -9.195 -1.339 1 78.69 204 LEU A O 1
ATOM 1577 N N . ARG A 1 205 ? -11.672 -8.961 -0.309 1 78.31 205 ARG A N 1
ATOM 1578 C CA . ARG A 1 205 ? -11.469 -10.398 -0.224 1 78.31 205 ARG A CA 1
ATOM 1579 C C . ARG A 1 205 ? -12.531 -11.055 0.647 1 78.31 205 ARG A C 1
ATOM 1581 O O . ARG A 1 205 ? -13 -12.156 0.344 1 78.31 205 ARG A O 1
ATOM 1588 N N . GLN A 1 206 ? -12.93 -10.344 1.651 1 78.38 206 GLN A N 1
ATOM 1589 C CA . GLN A 1 206 ? -13.977 -10.867 2.516 1 78.38 206 GLN A CA 1
ATOM 1590 C C . GLN A 1 206 ? -15.281 -11.062 1.742 1 78.38 206 GLN A C 1
ATOM 1592 O O . GLN A 1 206 ? -15.977 -12.07 1.93 1 78.38 206 GLN A O 1
ATOM 1597 N N . ALA A 1 207 ? -15.594 -10.148 0.985 1 83.31 207 ALA A N 1
ATOM 1598 C CA . ALA A 1 207 ? -16.781 -10.258 0.156 1 83.31 207 ALA A CA 1
ATOM 1599 C C . ALA A 1 207 ? -16.688 -11.453 -0.792 1 83.31 207 ALA A C 1
ATOM 1601 O O . ALA A 1 207 ? -17.656 -12.195 -0.969 1 83.31 207 ALA A O 1
ATOM 1602 N N . VAL A 1 208 ? -15.547 -11.641 -1.328 1 85.94 208 VAL A N 1
ATOM 1603 C CA . VAL A 1 208 ? -15.32 -12.742 -2.262 1 85.94 208 VAL A CA 1
ATOM 1604 C C . VAL A 1 208 ? -15.391 -14.07 -1.518 1 85.94 208 VAL A C 1
ATOM 1606 O O . VAL A 1 208 ? -15.984 -15.031 -2.012 1 85.94 208 VAL A O 1
ATOM 1609 N N . ASP A 1 209 ? -14.82 -14.062 -0.386 1 82.12 209 ASP A N 1
ATOM 1610 C CA . ASP A 1 209 ? -14.875 -15.273 0.428 1 82.12 209 ASP A CA 1
ATOM 1611 C C . ASP A 1 209 ? -16.312 -15.648 0.766 1 82.12 209 ASP A C 1
ATOM 1613 O O . ASP A 1 209 ? -16.688 -16.828 0.687 1 82.12 209 ASP A O 1
ATOM 1617 N N . LEU A 1 210 ? -17.031 -14.68 1.177 1 83.12 210 LEU A N 1
ATOM 1618 C CA . LEU A 1 210 ? -18.438 -14.906 1.499 1 83.12 210 LEU A CA 1
ATOM 1619 C C . LEU A 1 210 ? -19.203 -15.414 0.28 1 83.12 210 LEU A C 1
ATOM 1621 O O . LEU A 1 210 ? -20.031 -16.312 0.396 1 83.12 210 LEU A O 1
ATOM 1625 N N . LEU A 1 211 ? -18.859 -14.859 -0.817 1 87.31 211 LEU A N 1
ATOM 1626 C CA . LEU A 1 211 ? -19.484 -15.289 -2.066 1 87.31 211 LEU A CA 1
ATOM 1627 C C . LEU A 1 211 ? -19.156 -16.75 -2.355 1 87.31 211 LEU A C 1
ATOM 1629 O O . LEU A 1 211 ? -20.047 -17.547 -2.674 1 87.31 211 LEU A O 1
ATOM 1633 N N . GLU A 1 212 ? -17.859 -17.047 -2.256 1 86.12 212 GLU A N 1
ATOM 1634 C CA . GLU A 1 212 ? -17.422 -18.422 -2.512 1 86.12 212 GLU A CA 1
ATOM 1635 C C . GLU A 1 212 ? -18.094 -19.406 -1.568 1 86.12 212 GLU A C 1
ATOM 1637 O O . GLU A 1 212 ? -18.5 -20.5 -1.983 1 86.12 212 GLU A O 1
ATOM 1642 N N . PHE A 1 213 ? -18.25 -18.984 -0.384 1 82.5 213 PHE A N 1
ATOM 1643 C CA . PHE A 1 213 ? -18.859 -19.828 0.632 1 82.5 213 PHE A CA 1
ATOM 1644 C C . PHE A 1 213 ? -20.344 -20.031 0.345 1 82.5 213 PHE A C 1
ATOM 1646 O O . PHE A 1 213 ? -20.844 -21.156 0.343 1 82.5 213 PHE A O 1
ATOM 1653 N N . THR A 1 214 ? -21.016 -19 0.103 1 84.88 214 THR A N 1
ATOM 1654 C CA . THR A 1 214 ? -22.469 -19.016 -0.079 1 84.88 214 THR A CA 1
ATOM 1655 C C . THR A 1 214 ? -22.859 -19.766 -1.346 1 84.88 214 THR A C 1
ATOM 1657 O O . THR A 1 214 ? -23.797 -20.562 -1.342 1 84.88 214 THR A O 1
ATOM 1660 N N . GLU A 1 215 ? -22.062 -19.594 -2.367 1 88.19 215 GLU A N 1
ATOM 1661 C CA . GLU A 1 215 ? -22.391 -20.188 -3.656 1 88.19 215 GLU A CA 1
ATOM 1662 C C . GLU A 1 215 ? -21.688 -21.531 -3.838 1 88.19 215 GLU A C 1
ATOM 1664 O O . GLU A 1 215 ? -21.906 -22.219 -4.84 1 88.19 215 GLU A O 1
ATOM 1669 N N . ARG A 1 216 ? -20.828 -21.906 -2.945 1 87.5 216 ARG A N 1
ATOM 1670 C CA . ARG A 1 216 ? -20.078 -23.141 -2.996 1 87.5 216 ARG A CA 1
ATOM 1671 C C . ARG A 1 216 ? -19.266 -23.234 -4.281 1 87.5 216 ARG A C 1
ATOM 1673 O O . ARG A 1 216 ? -19.297 -24.25 -4.977 1 87.5 216 ARG A O 1
ATOM 1680 N N . ILE A 1 217 ? -18.641 -22.125 -4.578 1 85.88 217 ILE A N 1
ATOM 1681 C CA . ILE A 1 217 ? -17.75 -22.062 -5.738 1 85.88 217 ILE A CA 1
ATOM 1682 C C . ILE A 1 217 ? -16.359 -21.641 -5.297 1 85.88 217 ILE A C 1
ATOM 1684 O O . ILE A 1 217 ? -16.141 -21.297 -4.133 1 85.88 217 ILE A O 1
ATOM 1688 N N . HIS A 1 218 ? -15.438 -21.812 -6.203 1 83.94 218 HIS A N 1
ATOM 1689 C CA . HIS A 1 218 ? -14.07 -21.359 -5.953 1 83.94 218 HIS A CA 1
ATOM 1690 C C . HIS A 1 218 ? -13.516 -20.594 -7.145 1 83.94 218 HIS A C 1
ATOM 1692 O O . HIS A 1 218 ? -13.445 -21.125 -8.258 1 83.94 218 HIS A O 1
ATOM 1698 N N . LEU A 1 219 ? -13.297 -19.344 -6.836 1 82.69 219 LEU A N 1
ATOM 1699 C CA . LEU A 1 219 ? -12.594 -18.547 -7.84 1 82.69 219 LEU A CA 1
ATOM 1700 C C . LEU A 1 219 ? -11.086 -18.812 -7.777 1 82.69 219 LEU A C 1
ATOM 1702 O O . LEU A 1 219 ? -10.453 -18.547 -6.75 1 82.69 219 LEU A O 1
ATOM 1706 N N . THR A 1 220 ? -10.523 -19.484 -8.625 1 76.88 220 THR A N 1
ATOM 1707 C CA . THR A 1 220 ? -9.094 -19.781 -8.633 1 76.88 220 THR A CA 1
ATOM 1708 C C . THR A 1 220 ? -8.305 -18.609 -9.219 1 76.88 220 THR A C 1
ATOM 1710 O O . THR A 1 220 ? -8.328 -18.391 -10.43 1 76.88 220 THR A O 1
ATOM 1713 N N . PRO A 1 221 ? -7.625 -17.969 -8.398 1 86.88 221 PRO A N 1
ATOM 1714 C CA . PRO A 1 221 ? -6.879 -16.828 -8.922 1 86.88 221 PRO A CA 1
ATOM 1715 C C . PRO A 1 221 ? -5.562 -17.234 -9.578 1 86.88 221 PRO A C 1
ATOM 1717 O O . PRO A 1 221 ? -4.887 -18.156 -9.117 1 86.88 221 PRO A O 1
ATOM 1720 N N . SER A 1 222 ? -5.324 -16.609 -10.734 1 92.31 222 SER A N 1
ATOM 1721 C CA . SER A 1 222 ? -4 -16.719 -11.344 1 92.31 222 SER A CA 1
ATOM 1722 C C . SER A 1 222 ? -3.035 -15.703 -10.734 1 92.31 222 SER A C 1
ATOM 1724 O O . SER A 1 222 ? -1.818 -15.828 -10.891 1 92.31 222 SER A O 1
ATOM 1726 N N . LEU A 1 223 ? -3.602 -14.688 -10.023 1 95.81 223 LEU A N 1
ATOM 1727 C CA . LEU A 1 223 ? -2.789 -13.68 -9.352 1 95.81 223 LEU A CA 1
ATOM 1728 C C . LEU A 1 223 ? -3.455 -13.211 -8.062 1 95.81 223 LEU A C 1
ATOM 1730 O O . LEU A 1 223 ? -4.668 -12.992 -8.031 1 95.81 223 LEU A O 1
ATOM 1734 N N . THR A 1 224 ? -2.691 -13.109 -7.023 1 93.94 224 THR A N 1
ATOM 1735 C CA . THR A 1 224 ? -3.139 -12.516 -5.77 1 93.94 224 THR A CA 1
ATOM 1736 C C . THR A 1 224 ? -2.266 -11.32 -5.391 1 93.94 224 THR A C 1
ATOM 1738 O O . THR A 1 224 ? -1.078 -11.289 -5.723 1 93.94 224 THR A O 1
ATOM 1741 N N . THR A 1 225 ? -2.916 -10.352 -4.754 1 95.81 225 THR A N 1
ATOM 1742 C CA . THR A 1 225 ? -2.188 -9.125 -4.445 1 95.81 225 THR A CA 1
ATOM 1743 C C . THR A 1 225 ? -2.859 -8.367 -3.299 1 95.81 225 THR A C 1
ATOM 1745 O O . THR A 1 225 ? -4.004 -8.656 -2.947 1 95.81 225 THR A O 1
ATOM 1748 N N . ASN A 1 226 ? -2.105 -7.465 -2.732 1 93 226 ASN A N 1
ATOM 1749 C CA . ASN A 1 226 ? -2.668 -6.555 -1.739 1 93 226 ASN A CA 1
ATOM 1750 C C . ASN A 1 226 ? -2.842 -5.148 -2.303 1 93 226 ASN A C 1
ATOM 1752 O O . ASN A 1 226 ? -3.029 -4.191 -1.551 1 93 226 ASN A O 1
ATOM 1756 N N . SER A 1 227 ? -2.793 -4.996 -3.617 1 94.5 227 SER A N 1
ATOM 1757 C CA . SER A 1 227 ? -2.836 -3.684 -4.254 1 94.5 227 SER A CA 1
ATOM 1758 C C . SER A 1 227 ? -3.932 -3.617 -5.312 1 94.5 227 SER A C 1
ATOM 1760 O O . SER A 1 227 ? -3.986 -4.465 -6.207 1 94.5 227 SER A O 1
ATOM 1762 N N . LEU A 1 228 ? -4.758 -2.59 -5.207 1 94.44 228 LEU A N 1
ATOM 1763 C CA . LEU A 1 228 ? -5.773 -2.371 -6.234 1 94.44 228 LEU A CA 1
ATOM 1764 C C . LEU A 1 228 ? -5.125 -2.035 -7.574 1 94.44 228 LEU A C 1
ATOM 1766 O O . LEU A 1 228 ? -5.645 -2.404 -8.625 1 94.44 228 LEU A O 1
ATOM 1770 N N . ARG A 1 229 ? -4.043 -1.375 -7.449 1 94.62 229 ARG A N 1
ATOM 1771 C CA . ARG A 1 229 ? -3.35 -1.006 -8.68 1 94.62 229 ARG A CA 1
ATOM 1772 C C . ARG A 1 229 ? -2.887 -2.244 -9.438 1 94.62 229 ARG A C 1
ATOM 1774 O O . ARG A 1 229 ? -3.012 -2.309 -10.664 1 94.62 229 ARG A O 1
ATOM 1781 N N . VAL A 1 230 ? -2.355 -3.193 -8.742 1 96.62 230 VAL A N 1
ATOM 1782 C CA . VAL A 1 230 ? -1.929 -4.438 -9.375 1 96.62 230 VAL A CA 1
ATOM 1783 C C . VAL A 1 230 ? -3.131 -5.137 -10 1 96.62 230 VAL A C 1
ATOM 1785 O O . VAL A 1 230 ? -3.041 -5.656 -11.117 1 96.62 230 VAL A O 1
ATOM 1788 N N . LEU A 1 231 ? -4.25 -5.145 -9.344 1 96.31 231 LEU A N 1
ATOM 1789 C CA . LEU A 1 231 ? -5.461 -5.734 -9.898 1 96.31 231 LEU A CA 1
ATOM 1790 C C . LEU A 1 231 ? -5.828 -5.086 -11.227 1 96.31 231 LEU A C 1
ATOM 1792 O O . LEU A 1 231 ? -6.102 -5.777 -12.211 1 96.31 231 LEU A O 1
ATOM 1796 N N . LYS A 1 232 ? -5.789 -3.799 -11.195 1 96.31 232 LYS A N 1
ATOM 1797 C CA . LYS A 1 232 ? -6.164 -3.064 -12.398 1 96.31 232 LYS A CA 1
ATOM 1798 C C . LYS A 1 232 ? -5.215 -3.381 -13.555 1 96.31 232 LYS A C 1
ATOM 1800 O O . LYS A 1 232 ? -5.66 -3.639 -14.672 1 96.31 232 LYS A O 1
ATOM 1805 N N . GLN A 1 233 ? -3.971 -3.371 -13.25 1 95.88 233 GLN A N 1
ATOM 1806 C CA . GLN A 1 233 ? -2.984 -3.633 -14.297 1 95.88 233 GLN A CA 1
ATOM 1807 C C . GLN A 1 233 ? -3.119 -5.051 -14.836 1 95.88 233 GLN A C 1
ATOM 1809 O O . GLN A 1 233 ? -2.898 -5.293 -16.031 1 95.88 233 GLN A O 1
ATOM 1814 N N . TYR A 1 234 ? -3.439 -5.988 -13.992 1 96.88 234 TYR A N 1
ATOM 1815 C CA . TYR A 1 234 ? -3.697 -7.355 -14.422 1 96.88 234 TYR A CA 1
ATOM 1816 C C . TYR A 1 234 ? -4.82 -7.398 -15.453 1 96.88 234 TYR A C 1
ATOM 1818 O O . TYR A 1 234 ? -4.676 -8.008 -16.516 1 96.88 234 TYR A O 1
ATOM 1826 N N . ALA A 1 235 ? -5.91 -6.719 -15.141 1 96.31 235 ALA A N 1
ATOM 1827 C CA . ALA A 1 235 ? -7.047 -6.684 -16.047 1 96.31 235 ALA A CA 1
ATOM 1828 C C . ALA A 1 235 ? -6.688 -5.969 -17.359 1 96.31 235 ALA A C 1
ATOM 1830 O O . ALA A 1 235 ? -7.055 -6.422 -18.438 1 96.31 235 ALA A O 1
ATOM 1831 N N . ILE A 1 236 ? -5.953 -4.891 -17.234 1 95.5 236 ILE A N 1
ATOM 1832 C CA . ILE A 1 236 ? -5.547 -4.102 -18.391 1 95.5 236 ILE A CA 1
ATOM 1833 C C . ILE A 1 236 ? -4.68 -4.953 -19.312 1 95.5 236 ILE A C 1
ATOM 1835 O O . ILE A 1 236 ? -4.781 -4.855 -20.547 1 95.5 236 ILE A O 1
ATOM 1839 N N . SER A 1 237 ? -3.846 -5.797 -18.734 1 94 237 SER A N 1
ATOM 1840 C CA . SER A 1 237 ? -2.926 -6.621 -19.516 1 94 237 SER A CA 1
ATOM 1841 C C . SER A 1 237 ? -3.68 -7.629 -20.375 1 94 237 SER A C 1
ATOM 1843 O O . SER A 1 237 ? -3.121 -8.18 -21.328 1 94 237 SER A O 1
ATOM 1845 N N . GLY A 1 238 ? -4.898 -7.949 -19.953 1 93.38 238 GLY A N 1
ATOM 1846 C CA . GLY A 1 238 ? -5.691 -8.93 -20.688 1 93.38 238 GLY A CA 1
ATOM 1847 C C . GLY A 1 238 ? -5.496 -10.344 -20.172 1 93.38 238 GLY A C 1
ATOM 1848 O O . GLY A 1 238 ? -6.012 -11.297 -20.766 1 93.38 238 GLY A O 1
ATOM 1849 N N . ALA A 1 239 ? -4.75 -10.461 -19.094 1 93.88 239 ALA A N 1
ATOM 1850 C CA . ALA A 1 239 ? -4.488 -11.781 -18.547 1 93.88 239 ALA A CA 1
ATOM 1851 C C . ALA A 1 239 ? -5.754 -12.391 -17.938 1 93.88 239 ALA A C 1
ATOM 1853 O O . ALA A 1 239 ? -5.867 -13.609 -17.812 1 93.88 239 ALA A O 1
ATOM 1854 N N . GLY A 1 240 ? -6.645 -11.562 -17.594 1 94.94 240 GLY A N 1
ATOM 1855 C CA . GLY A 1 240 ? -7.891 -11.992 -16.969 1 94.94 240 GLY A CA 1
ATOM 1856 C C . GLY A 1 240 ? -8.734 -10.844 -16.469 1 94.94 240 GLY A C 1
ATOM 1857 O O . GLY A 1 240 ? -8.68 -9.742 -17.016 1 94.94 240 GLY A O 1
ATOM 1858 N N . VAL A 1 241 ? -9.602 -11.195 -15.5 1 95.69 241 VAL A N 1
ATOM 1859 C CA . VAL A 1 241 ? -10.516 -10.203 -14.945 1 95.69 241 VAL A CA 1
ATOM 1860 C C . VAL A 1 241 ? -10.289 -10.078 -13.445 1 95.69 241 VAL A C 1
ATOM 1862 O O . VAL A 1 241 ? -9.5 -10.828 -12.859 1 95.69 241 VAL A O 1
ATOM 1865 N N . THR A 1 242 ? -10.852 -9.078 -12.883 1 96 242 THR A N 1
ATOM 1866 C CA . THR A 1 242 ? -10.773 -8.906 -11.43 1 96 242 THR A CA 1
ATOM 1867 C C . THR A 1 242 ? -12.07 -8.328 -10.883 1 96 242 THR A C 1
ATOM 1869 O O . THR A 1 242 ? -12.969 -7.98 -11.648 1 96 242 THR A O 1
ATOM 1872 N N . LEU A 1 243 ? -12.211 -8.414 -9.586 1 94.38 243 LEU A N 1
ATOM 1873 C CA . LEU A 1 243 ? -13.344 -7.859 -8.852 1 94.38 243 LEU A CA 1
ATOM 1874 C C . LEU A 1 243 ? -12.922 -6.652 -8.031 1 94.38 243 LEU A C 1
ATOM 1876 O O . LEU A 1 243 ? -11.945 -6.719 -7.27 1 94.38 243 LEU A O 1
ATOM 1880 N N . MET A 1 244 ? -13.633 -5.574 -8.227 1 93.75 244 MET A N 1
ATOM 1881 C CA . MET A 1 244 ? -13.305 -4.355 -7.484 1 93.75 244 MET A CA 1
ATOM 1882 C C . MET A 1 244 ? -14.492 -3.391 -7.48 1 93.75 244 MET A C 1
ATOM 1884 O O . MET A 1 244 ? -15.328 -3.424 -8.383 1 93.75 244 MET A O 1
ATOM 1888 N N . PRO A 1 245 ? -14.547 -2.59 -6.418 1 92.06 245 PRO A N 1
ATOM 1889 C CA . PRO A 1 245 ? -15.531 -1.507 -6.512 1 92.06 245 PRO A CA 1
ATOM 1890 C C . PRO A 1 245 ? -15.141 -0.444 -7.535 1 92.06 245 PRO A C 1
ATOM 1892 O O . PRO A 1 245 ? -13.977 -0.376 -7.949 1 92.06 245 PRO A O 1
ATOM 1895 N N . ASN A 1 246 ? -16.125 0.304 -7.883 1 88 246 ASN A N 1
ATOM 1896 C CA . ASN A 1 246 ? -15.836 1.427 -8.766 1 88 246 ASN A CA 1
ATOM 1897 C C . ASN A 1 246 ? -14.953 2.467 -8.078 1 88 246 ASN A C 1
ATOM 1899 O O . ASN A 1 246 ? -14.359 3.318 -8.742 1 88 246 ASN A O 1
ATOM 1903 N N . LEU A 1 247 ? -14.805 2.201 -6.812 1 85 247 LEU A N 1
ATOM 1904 C CA . LEU A 1 247 ? -13.961 3.086 -6.02 1 85 247 LEU A CA 1
ATOM 1905 C C . LEU A 1 247 ? -12.492 2.938 -6.418 1 85 247 LEU A C 1
ATOM 1907 O O . LEU A 1 247 ? -11.938 1.84 -6.344 1 85 247 LEU A O 1
ATOM 1911 N N . GLY A 1 248 ? -11.812 3.885 -7.105 1 84.19 248 GLY A N 1
ATOM 1912 C CA . GLY A 1 248 ? -10.391 3.861 -7.414 1 84.19 248 GLY A CA 1
ATOM 1913 C C . GLY A 1 248 ? -10.102 3.547 -8.867 1 84.19 248 GLY A C 1
ATOM 1914 O O . GLY A 1 248 ? -8.938 3.389 -9.258 1 84.19 248 GLY A O 1
ATOM 1915 N N . VAL A 1 249 ? -11.156 3.27 -9.625 1 91.44 249 VAL A N 1
ATOM 1916 C CA . VAL A 1 249 ? -10.914 2.877 -11.016 1 91.44 249 VAL A CA 1
ATOM 1917 C C . VAL A 1 249 ? -11.5 3.924 -11.961 1 91.44 249 VAL A C 1
ATOM 1919 O O . VAL A 1 249 ? -11.625 3.682 -13.164 1 91.44 249 VAL A O 1
ATOM 1922 N N . HIS A 1 250 ? -11.781 5.055 -11.484 1 88.25 250 HIS A N 1
ATOM 1923 C CA . HIS A 1 250 ? -12.461 6.086 -12.266 1 88.25 250 HIS A CA 1
ATOM 1924 C C . HIS A 1 250 ? -11.625 6.496 -13.477 1 88.25 250 HIS A C 1
ATOM 1926 O O . HIS A 1 250 ? -12.164 6.707 -14.562 1 88.25 250 HIS A O 1
ATOM 1932 N N . HIS A 1 251 ? -10.352 6.559 -13.273 1 86.94 251 HIS A N 1
ATOM 1933 C CA . HIS A 1 251 ? -9.484 7.004 -14.359 1 86.94 251 HIS A CA 1
ATOM 1934 C C . HIS A 1 251 ? -9.461 5.988 -15.5 1 86.94 251 HIS A C 1
ATOM 1936 O O . HIS A 1 251 ? -9.586 6.359 -16.672 1 86.94 251 HIS A O 1
ATOM 1942 N N . GLU A 1 252 ? -9.359 4.766 -15.141 1 92.38 252 GLU A N 1
ATOM 1943 C CA . GLU A 1 252 ? -9.289 3.703 -16.141 1 92.38 252 GLU A CA 1
ATOM 1944 C C . GLU A 1 252 ? -10.617 3.543 -16.859 1 92.38 252 GLU A C 1
ATOM 1946 O O . GLU A 1 252 ? -10.648 3.197 -18.047 1 92.38 252 GLU A O 1
ATOM 1951 N N . LEU A 1 253 ? -11.711 3.861 -16.188 1 93.31 253 LEU A N 1
ATOM 1952 C CA . LEU A 1 253 ? -13.023 3.814 -16.812 1 93.31 253 LEU A CA 1
ATOM 1953 C C . LEU A 1 253 ? -13.211 4.988 -17.766 1 93.31 253 LEU A C 1
ATOM 1955 O O . LEU A 1 253 ? -13.703 4.816 -18.891 1 93.31 253 LEU A O 1
ATOM 1959 N N . ALA A 1 254 ? -12.734 6.086 -17.359 1 90.75 254 ALA A N 1
ATOM 1960 C CA . ALA A 1 254 ? -12.875 7.297 -18.172 1 90.75 254 ALA A CA 1
ATOM 1961 C C . ALA A 1 254 ? -12.016 7.215 -19.422 1 90.75 254 ALA A C 1
ATOM 1963 O O . ALA A 1 254 ? -12.43 7.672 -20.5 1 90.75 254 ALA A O 1
ATOM 1964 N N . SER A 1 255 ? -10.859 6.668 -19.312 1 89.88 255 SER A N 1
ATOM 1965 C CA . SER A 1 255 ? -9.945 6.574 -20.453 1 89.88 255 SER A CA 1
ATOM 1966 C C . SER A 1 255 ? -10.32 5.414 -21.375 1 89.88 255 SER A C 1
ATOM 1968 O O . SER A 1 255 ? -9.805 5.309 -22.484 1 89.88 255 SER A O 1
ATOM 1970 N N . GLY A 1 256 ? -11.125 4.512 -20.828 1 92.69 256 GLY A N 1
ATOM 1971 C CA . GLY A 1 256 ? -11.555 3.369 -21.625 1 92.69 256 GLY A CA 1
ATOM 1972 C C . GLY A 1 256 ? -10.586 2.201 -21.562 1 92.69 256 GLY A C 1
ATOM 1973 O O . GLY A 1 256 ? -10.695 1.258 -22.344 1 92.69 256 GLY A O 1
ATOM 1974 N N . GLU A 1 257 ? -9.656 2.26 -20.688 1 93.88 257 GLU A N 1
ATOM 1975 C CA . GLU A 1 257 ? -8.711 1.155 -20.531 1 93.88 257 GLU A CA 1
ATOM 1976 C C . GLU A 1 257 ? -9.391 -0.066 -19.922 1 93.88 257 GLU A C 1
ATOM 1978 O O . GLU A 1 257 ? -8.977 -1.2 -20.156 1 93.88 257 GLU A O 1
ATOM 1983 N N . LEU A 1 258 ? -10.406 0.241 -19.094 1 96.69 258 LEU A N 1
ATOM 1984 C CA . LEU A 1 258 ? -11.172 -0.817 -18.453 1 96.69 258 LEU A CA 1
ATOM 1985 C C . LEU A 1 258 ? -12.664 -0.527 -18.516 1 96.69 258 LEU A C 1
ATOM 1987 O O . LEU A 1 258 ? -13.07 0.62 -18.734 1 96.69 258 LEU A O 1
ATOM 1991 N N . VAL A 1 259 ? -13.414 -1.524 -18.422 1 96.06 259 VAL A N 1
ATOM 1992 C CA . VAL A 1 259 ? -14.859 -1.417 -18.25 1 96.06 259 VAL A CA 1
ATOM 1993 C C . VAL A 1 259 ? -15.281 -2.113 -16.953 1 96.06 259 VAL A C 1
ATOM 1995 O O . VAL A 1 259 ? -14.68 -3.117 -16.562 1 96.06 259 VAL A O 1
ATOM 1998 N N . ALA A 1 260 ? -16.219 -1.539 -16.328 1 96 260 ALA A N 1
ATOM 1999 C CA . ALA A 1 260 ? -16.797 -2.119 -15.125 1 96 260 ALA A CA 1
ATOM 2000 C C . ALA A 1 260 ? -18.172 -2.734 -15.414 1 96 260 ALA A C 1
ATOM 2002 O O . ALA A 1 260 ? -19.078 -2.053 -15.898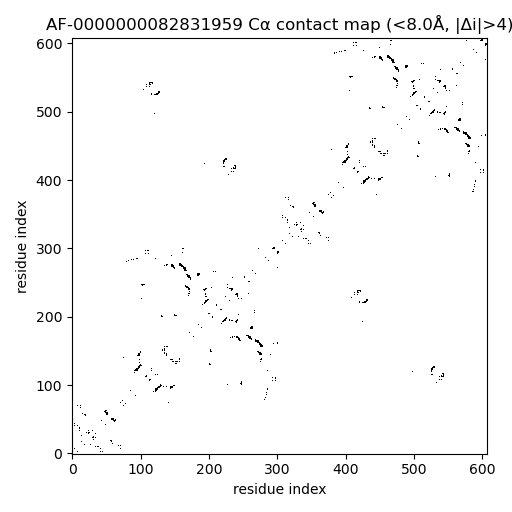 1 96 260 ALA A O 1
ATOM 2003 N N . LEU A 1 261 ? -18.312 -3.98 -15.133 1 96.5 261 LEU A N 1
ATOM 2004 C CA . LEU A 1 261 ? -19.547 -4.703 -15.406 1 96.5 261 LEU A CA 1
ATOM 2005 C C . LEU A 1 261 ? -20.25 -5.09 -14.109 1 96.5 261 LEU A C 1
ATOM 2007 O O . LEU A 1 261 ? -19.672 -5.754 -13.25 1 96.5 261 LEU A O 1
ATOM 2011 N N . PRO A 1 262 ? -21.469 -4.738 -14.008 1 95.88 262 PRO A N 1
ATOM 2012 C CA . PRO A 1 262 ? -22.203 -5.094 -12.781 1 95.88 262 PRO A CA 1
ATOM 2013 C C . PRO A 1 262 ? -22.453 -6.594 -12.664 1 95.88 262 PRO A C 1
ATOM 2015 O O . PRO A 1 262 ? -22.672 -7.266 -13.68 1 95.88 262 PRO A O 1
ATOM 2018 N N . ILE A 1 263 ? -22.359 -7.051 -11.469 1 95.25 263 ILE A N 1
ATOM 2019 C CA . ILE A 1 263 ? -22.688 -8.438 -11.156 1 95.25 263 ILE A CA 1
ATOM 2020 C C . ILE A 1 263 ? -23.969 -8.484 -10.312 1 95.25 263 ILE A C 1
ATOM 2022 O O . ILE A 1 263 ? -24.062 -7.801 -9.289 1 95.25 263 ILE A O 1
ATOM 2026 N N . ALA A 1 264 ? -24.875 -9.242 -10.742 1 94.38 264 ALA A N 1
ATOM 2027 C CA . ALA A 1 264 ? -26.141 -9.352 -10.023 1 94.38 264 ALA A CA 1
ATOM 2028 C C . ALA A 1 264 ? -26.031 -10.367 -8.883 1 94.38 264 ALA A C 1
ATOM 2030 O O . ALA A 1 264 ? -26.391 -11.539 -9.055 1 94.38 264 ALA A O 1
ATOM 2031 N N . HIS A 1 265 ? -25.625 -9.875 -7.797 1 94.31 265 HIS A N 1
ATOM 2032 C CA . HIS A 1 265 ? -25.547 -10.727 -6.613 1 94.31 265 HIS A CA 1
ATOM 2033 C C . HIS A 1 265 ? -25.625 -9.898 -5.336 1 94.31 265 HIS A C 1
ATOM 2035 O O . HIS A 1 265 ? -24.875 -8.93 -5.176 1 94.31 265 HIS A O 1
ATOM 2041 N N . PRO A 1 266 ? -26.406 -10.258 -4.395 1 93 266 PRO A N 1
ATOM 2042 C CA . PRO A 1 266 ? -26.609 -9.453 -3.186 1 93 266 PRO A CA 1
ATOM 2043 C C . PRO A 1 266 ? -25.328 -9.266 -2.377 1 93 266 PRO A C 1
ATOM 2045 O O . PRO A 1 266 ? -25.094 -8.188 -1.818 1 93 266 PRO A O 1
ATOM 2048 N N . ILE A 1 267 ? -24.516 -10.25 -2.299 1 92.44 267 ILE A N 1
ATOM 2049 C CA . ILE A 1 267 ? -23.281 -10.195 -1.521 1 92.44 267 ILE A CA 1
ATOM 2050 C C . ILE A 1 267 ? -22.344 -9.148 -2.113 1 92.44 267 ILE A C 1
ATOM 2052 O O . ILE A 1 267 ? -21.656 -8.438 -1.378 1 92.44 267 ILE A O 1
ATOM 2056 N N . LEU A 1 268 ? -22.297 -9.07 -3.414 1 94.12 268 LEU A N 1
ATOM 2057 C CA . LEU A 1 268 ? -21.375 -8.164 -4.102 1 94.12 268 LEU A CA 1
ATOM 2058 C C . LEU A 1 268 ? -21.969 -6.758 -4.188 1 94.12 268 LEU A C 1
ATOM 2060 O O . LEU A 1 268 ? -21.25 -5.801 -4.496 1 94.12 268 LEU A O 1
ATOM 2064 N N . SER A 1 269 ? -23.219 -6.613 -3.846 1 94.25 269 SER A N 1
ATOM 2065 C CA . SER A 1 269 ? -23.891 -5.312 -3.855 1 94.25 269 SER A CA 1
ATOM 2066 C C . SER A 1 269 ? -23.875 -4.676 -2.469 1 94.25 269 SER A C 1
ATOM 2068 O O . SER A 1 269 ? -24.156 -3.486 -2.322 1 94.25 269 SER A O 1
ATOM 2070 N N . ALA A 1 270 ? -23.453 -5.352 -1.491 1 91.81 270 ALA A N 1
ATOM 2071 C CA . ALA A 1 270 ? -23.656 -4.965 -0.099 1 91.81 270 ALA A CA 1
ATOM 2072 C C . ALA A 1 270 ? -22.5 -4.109 0.412 1 91.81 270 ALA A C 1
ATOM 2074 O O . ALA A 1 270 ? -22.703 -3.232 1.255 1 91.81 270 ALA A O 1
ATOM 2075 N N . PRO A 1 271 ? -21.266 -4.309 -0.095 1 93.56 271 PRO A N 1
ATOM 2076 C CA . PRO A 1 271 ? -20.141 -3.594 0.501 1 93.56 271 PRO A CA 1
ATOM 2077 C C . PRO A 1 271 ? -20.312 -2.076 0.447 1 93.56 271 PRO A C 1
ATOM 2079 O O . PRO A 1 271 ? -20.938 -1.556 -0.471 1 93.56 271 PRO A O 1
ATOM 2082 N N . GLU A 1 272 ? -19.703 -1.449 1.519 1 93.5 272 GLU A N 1
ATOM 2083 C CA . GLU A 1 272 ? -19.844 -0.002 1.649 1 93.5 272 GLU A CA 1
ATOM 2084 C C . GLU A 1 272 ? -18.5 0.658 1.952 1 93.5 272 GLU A C 1
ATOM 2086 O O . GLU A 1 272 ? -17.609 0.032 2.535 1 93.5 272 GLU A O 1
ATOM 2091 N N . CYS A 1 273 ? -18.422 1.871 1.474 1 95.44 273 CYS A N 1
ATOM 2092 C CA . CYS A 1 273 ? -17.391 2.771 1.976 1 95.44 273 CYS A CA 1
ATOM 2093 C C . CYS A 1 273 ? -17.828 3.438 3.273 1 95.44 273 CYS A C 1
ATOM 2095 O O . CYS A 1 273 ? -19 3.818 3.416 1 95.44 273 CYS A O 1
ATOM 2097 N N . GLN A 1 274 ? -16.875 3.473 4.199 1 96.69 274 GLN A N 1
ATOM 2098 C CA . GLN A 1 274 ? -17.203 4.09 5.477 1 96.69 274 GLN A CA 1
ATOM 2099 C C . GLN A 1 274 ? -16.125 5.07 5.914 1 96.69 274 GLN A C 1
ATOM 2101 O O . GLN A 1 274 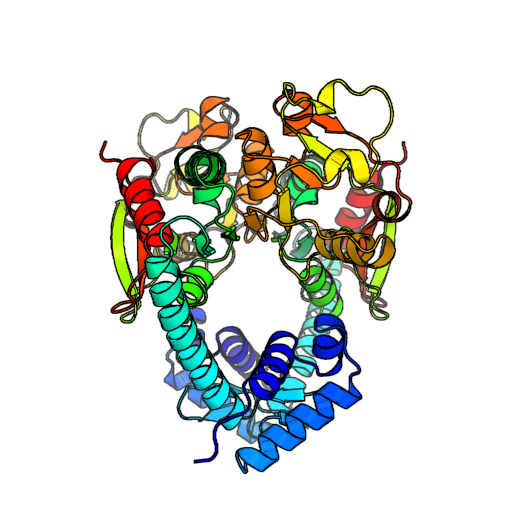? -14.938 4.816 5.723 1 96.69 274 GLN A O 1
ATOM 2106 N N . MET A 1 275 ? -16.578 6.16 6.449 1 98.12 275 MET A N 1
ATOM 2107 C CA . MET A 1 275 ? -15.703 7.043 7.215 1 98.12 275 MET A CA 1
ATOM 2108 C C . MET A 1 275 ? -15.773 6.719 8.703 1 98.12 275 MET A C 1
ATOM 2110 O O . MET A 1 275 ? -16.844 6.793 9.312 1 98.12 275 MET A O 1
ATOM 2114 N N . LEU A 1 276 ? -14.656 6.375 9.258 1 98 276 LEU A N 1
ATOM 2115 C CA . LEU A 1 276 ? -14.602 5.871 10.625 1 98 276 LEU A CA 1
ATOM 2116 C C . LEU A 1 276 ? -13.914 6.871 11.547 1 98 276 LEU A C 1
ATOM 2118 O O . LEU A 1 276 ? -12.875 7.434 11.195 1 98 276 LEU A O 1
ATOM 2122 N N . LEU A 1 277 ? -14.5 7.082 12.68 1 96.69 277 LEU A N 1
ATOM 2123 C CA . LEU A 1 277 ? -13.953 7.875 13.781 1 96.69 277 LEU A CA 1
ATOM 2124 C C . LEU A 1 277 ? -14.008 7.098 15.094 1 96.69 277 LEU A C 1
ATOM 2126 O O . LEU A 1 277 ? -14.859 6.223 15.266 1 96.69 277 LEU A O 1
ATOM 2130 N N . ARG A 1 278 ? -13.102 7.414 15.906 1 93.12 278 ARG A N 1
ATOM 2131 C CA . ARG A 1 278 ? -13.148 6.758 17.203 1 93.12 278 ARG A CA 1
ATOM 2132 C C . ARG A 1 278 ? -14.266 7.34 18.062 1 93.12 278 ARG A C 1
ATOM 2134 O O . ARG A 1 278 ? -14.461 8.555 18.094 1 93.12 278 ARG A O 1
ATOM 2141 N N . LEU A 1 279 ? -14.922 6.449 18.75 1 89.44 279 LEU A N 1
ATOM 2142 C CA . LEU A 1 279 ? -15.984 6.879 19.656 1 89.44 279 LEU A CA 1
ATOM 2143 C C . LEU A 1 279 ? -15.414 7.668 20.828 1 89.44 279 LEU A C 1
ATOM 2145 O O . LEU A 1 279 ? -14.461 7.223 21.484 1 89.44 279 LEU A O 1
ATOM 2149 N N . GLY A 1 280 ? -15.961 8.844 21.031 1 84.44 280 GLY A N 1
ATOM 2150 C CA . GLY A 1 280 ? -15.617 9.617 22.203 1 84.44 280 GLY A CA 1
ATOM 2151 C C . GLY A 1 280 ? -14.359 10.445 22.031 1 84.44 280 GLY A C 1
ATOM 2152 O O . GLY A 1 280 ? -13.977 11.195 22.938 1 84.44 280 GLY A O 1
ATOM 2153 N N . ARG A 1 281 ? -13.719 10.352 20.938 1 81.25 281 ARG A N 1
ATOM 2154 C CA . ARG A 1 281 ? -12.5 11.117 20.719 1 81.25 281 ARG A CA 1
ATOM 2155 C C . ARG A 1 281 ? -12.82 12.492 20.141 1 81.25 281 ARG A C 1
ATOM 2157 O O . ARG A 1 281 ? -13.344 12.602 19.031 1 81.25 281 ARG A O 1
ATOM 2164 N N . PRO A 1 282 ? -12.539 13.453 20.922 1 78.38 282 PRO A N 1
ATOM 2165 C CA . PRO A 1 282 ? -12.664 14.773 20.297 1 78.38 282 PRO A CA 1
ATOM 2166 C C . PRO A 1 282 ? -11.617 15.016 19.203 1 78.38 282 PRO A C 1
ATOM 2168 O O . PRO A 1 282 ? -10.469 14.594 19.344 1 78.38 282 PRO A O 1
ATOM 2171 N N . LEU A 1 283 ? -12.062 15.688 18.109 1 85.88 283 LEU A N 1
ATOM 2172 C CA . LEU A 1 283 ? -11.172 16.016 17 1 85.88 283 LEU A CA 1
ATOM 2173 C C . LEU A 1 283 ? -10.773 17.5 17.047 1 85.88 283 LEU A C 1
ATOM 2175 O O . LEU A 1 283 ? -11.539 18.328 17.516 1 85.88 283 LEU A O 1
ATOM 2179 N N . SER A 1 284 ? -9.539 17.719 16.672 1 82.06 284 SER A N 1
ATOM 2180 C CA . SER A 1 284 ? -9.109 19.109 16.5 1 82.06 284 SER A CA 1
ATOM 2181 C C . SER A 1 284 ? -9.953 19.812 15.438 1 82.06 284 SER A C 1
ATOM 2183 O O . SER A 1 284 ? -10.68 19.172 14.68 1 82.06 284 SER A O 1
ATOM 2185 N N . SER A 1 285 ? -9.844 21.172 15.383 1 84.88 285 SER A N 1
ATOM 2186 C CA . SER A 1 285 ? -10.547 21.953 14.375 1 84.88 285 SER A CA 1
ATOM 2187 C C . SER A 1 285 ? -10.133 21.547 12.961 1 84.88 285 SER A C 1
ATOM 2189 O O . SER A 1 285 ? -10.969 21.469 12.062 1 84.88 285 SER A O 1
ATOM 2191 N N . ALA A 1 286 ? -8.859 21.297 12.812 1 88.56 286 ALA A N 1
ATOM 2192 C CA . ALA A 1 286 ? -8.336 20.891 11.508 1 88.56 286 ALA A CA 1
ATOM 2193 C C . ALA A 1 286 ? -8.922 19.547 11.078 1 88.56 286 ALA A C 1
ATOM 2195 O O . ALA A 1 286 ? -9.375 19.406 9.938 1 88.56 286 ALA A O 1
ATOM 2196 N N . ALA A 1 287 ? -8.93 18.578 11.992 1 92.56 287 ALA A N 1
ATOM 2197 C CA . ALA A 1 287 ? -9.469 17.266 11.688 1 92.56 287 ALA A CA 1
ATOM 2198 C C . ALA A 1 287 ? -10.969 17.328 11.406 1 92.56 287 ALA A C 1
ATOM 2200 O O . ALA A 1 287 ? -11.469 16.672 10.492 1 92.56 287 ALA A O 1
ATOM 2201 N N . ASN A 1 288 ? -11.633 18.156 12.203 1 92.56 288 ASN A N 1
ATOM 2202 C CA . ASN A 1 288 ? -13.062 18.344 11.977 1 92.56 288 ASN A CA 1
ATOM 2203 C C . ASN A 1 288 ? -13.344 18.953 10.609 1 92.56 288 ASN A C 1
ATOM 2205 O O . ASN A 1 288 ? -14.32 18.594 9.945 1 92.56 288 ASN A O 1
ATOM 2209 N N . GLU A 1 289 ? -12.547 19.859 10.258 1 93.44 289 GLU A N 1
ATOM 2210 C CA . GLU A 1 289 ? -12.703 20.469 8.945 1 93.44 289 GLU A CA 1
ATOM 2211 C C . GLU A 1 289 ? -12.516 19.438 7.828 1 93.44 289 GLU A C 1
ATOM 2213 O O . GLU A 1 289 ? -13.258 19.422 6.848 1 93.44 289 GLU A O 1
ATOM 2218 N N . VAL A 1 290 ? -11.531 18.562 7.922 1 96.25 290 VAL A N 1
ATOM 2219 C CA . VAL A 1 290 ? -11.297 17.516 6.934 1 96.25 290 VAL A CA 1
ATOM 2220 C C . VAL A 1 290 ? -12.492 16.562 6.891 1 96.25 290 VAL A C 1
ATOM 2222 O O . VAL A 1 290 ? -12.938 16.172 5.812 1 96.25 290 VAL A O 1
ATOM 2225 N N . VAL A 1 291 ? -12.992 16.219 8.062 1 96.62 291 VAL A N 1
ATOM 2226 C CA . VAL A 1 291 ? -14.172 15.375 8.148 1 96.62 291 VAL A CA 1
ATOM 2227 C C . VAL A 1 291 ? -15.328 16.016 7.371 1 96.62 291 VAL A C 1
ATOM 2229 O O . VAL A 1 291 ? -15.984 15.344 6.57 1 96.62 291 VAL A O 1
ATOM 2232 N N . ARG A 1 292 ? -15.562 17.25 7.609 1 96 292 ARG A N 1
ATOM 2233 C CA . ARG A 1 292 ? -16.641 17.984 6.941 1 96 292 ARG A CA 1
ATOM 2234 C C . ARG A 1 292 ? -16.438 17.984 5.43 1 96 292 ARG A C 1
ATOM 2236 O O . ARG A 1 292 ? -17.391 17.766 4.676 1 96 292 ARG A O 1
ATOM 2243 N N . ARG A 1 293 ? -15.258 18.172 5.008 1 96.56 293 ARG A N 1
ATOM 2244 C CA . ARG A 1 293 ? -14.969 18.203 3.578 1 96.56 293 ARG A CA 1
ATOM 2245 C C . ARG A 1 293 ? -15.172 16.844 2.945 1 96.56 293 ARG A C 1
ATOM 2247 O O . ARG A 1 293 ? -15.648 16.734 1.813 1 96.56 293 ARG A O 1
ATOM 2254 N N . ILE A 1 294 ? -14.711 15.828 3.688 1 97.31 294 ILE A N 1
ATOM 2255 C CA . ILE A 1 294 ? -14.891 14.477 3.174 1 97.31 294 ILE A CA 1
ATOM 2256 C C . ILE A 1 294 ? -16.391 14.203 2.979 1 97.31 294 ILE A C 1
ATOM 2258 O O . ILE A 1 294 ? -16.797 13.703 1.931 1 97.31 294 ILE A O 1
ATOM 2262 N N . GLU A 1 295 ? -17.141 14.57 3.92 1 95.19 295 GLU A N 1
ATOM 2263 C CA . GLU A 1 295 ? -18.578 14.344 3.867 1 95.19 295 GLU A CA 1
ATOM 2264 C C . GLU A 1 295 ? -19.219 15.102 2.709 1 95.19 295 GLU A C 1
ATOM 2266 O O . GLU A 1 295 ? -20.125 14.586 2.041 1 95.19 295 GLU A O 1
ATOM 2271 N N . GLN A 1 296 ? -18.734 16.203 2.4 1 93.88 296 GLN A N 1
ATOM 2272 C CA . GLN A 1 296 ? -19.391 17.109 1.456 1 93.88 296 GLN A CA 1
ATOM 2273 C C . GLN A 1 296 ? -18.844 16.922 0.044 1 93.88 296 GLN A C 1
ATOM 2275 O O . GLN A 1 296 ? -19.578 17.094 -0.937 1 93.88 296 GLN A O 1
ATOM 2280 N N . ARG A 1 297 ? -17.562 16.547 -0.026 1 94.25 297 ARG A N 1
ATOM 2281 C CA . ARG A 1 297 ? -16.922 16.719 -1.324 1 94.25 297 ARG A CA 1
ATOM 2282 C C . ARG A 1 297 ? -16.453 15.375 -1.875 1 94.25 297 ARG A C 1
ATOM 2284 O O . ARG A 1 297 ? -16.156 15.25 -3.066 1 94.25 297 ARG A O 1
ATOM 2291 N N . LEU A 1 298 ? -16.297 14.414 -1.034 1 94.38 298 LEU A N 1
ATOM 2292 C CA . LEU A 1 298 ? -15.773 13.141 -1.523 1 94.38 298 LEU A CA 1
ATOM 2293 C C . LEU A 1 298 ? -16.859 12.367 -2.27 1 94.38 298 LEU A C 1
ATOM 2295 O O . LEU A 1 298 ? -17.875 12.008 -1.686 1 94.38 298 LEU A O 1
ATOM 2299 N N . PRO A 1 299 ? -16.656 12.094 -3.533 1 90.62 299 PRO A N 1
ATOM 2300 C CA . PRO A 1 299 ? -17.672 11.406 -4.34 1 90.62 299 PRO A CA 1
ATOM 2301 C C . PRO A 1 299 ? -18.109 10.078 -3.729 1 90.62 299 PRO A C 1
ATOM 2303 O O . PRO A 1 299 ? -19.25 9.648 -3.941 1 90.62 299 PRO A O 1
ATOM 2306 N N . ALA A 1 300 ? -17.25 9.445 -3.021 1 89.94 300 ALA A N 1
ATOM 2307 C CA . ALA A 1 300 ? -17.578 8.156 -2.412 1 89.94 300 ALA A CA 1
ATOM 2308 C C . ALA A 1 300 ? -18.75 8.289 -1.441 1 89.94 300 ALA A C 1
ATOM 2310 O O . ALA A 1 300 ? -19.422 7.305 -1.139 1 89.94 300 ALA A O 1
ATOM 2311 N N . PHE A 1 301 ? -18.891 9.516 -0.957 1 92.31 301 PHE A N 1
ATOM 2312 C CA . PHE A 1 301 ? -19.953 9.703 0.031 1 92.31 301 PHE A CA 1
ATOM 2313 C C . PHE A 1 301 ? -21.016 10.672 -0.49 1 92.31 301 PHE A C 1
ATOM 2315 O O . PHE A 1 301 ? -22 10.938 0.192 1 92.31 301 PHE A O 1
ATOM 2322 N N . ALA A 1 302 ? -20.703 11.25 -1.624 1 78.25 302 ALA A N 1
ATOM 2323 C CA . ALA A 1 302 ? -21.625 12.227 -2.184 1 78.25 302 ALA A CA 1
ATOM 2324 C C . ALA A 1 302 ? -22.906 11.547 -2.666 1 78.25 302 ALA A C 1
ATOM 2326 O O . ALA A 1 302 ? -22.875 10.406 -3.125 1 78.25 302 ALA A O 1
ATOM 2327 N N . ALA A 1 303 ? -24 11.938 -2.137 1 61.59 303 ALA A N 1
ATOM 2328 C CA . ALA A 1 303 ? -25.328 11.461 -2.551 1 61.59 303 ALA A CA 1
ATOM 2329 C C . ALA A 1 303 ? -25.469 11.523 -4.066 1 61.59 303 ALA A C 1
ATOM 2331 O O . ALA A 1 303 ? -24.922 12.414 -4.719 1 61.59 303 ALA A O 1
ATOM 2332 N N . PRO A 1 304 ? -25.875 10.422 -4.734 1 50.91 304 PRO A N 1
ATOM 2333 C CA . PRO A 1 304 ? -26.25 10.562 -6.141 1 50.91 304 PRO A CA 1
ATOM 2334 C C . PRO A 1 304 ? -27.047 11.836 -6.41 1 50.91 304 PRO A C 1
ATOM 2336 O O . PRO A 1 304 ? -27.719 12.352 -5.508 1 50.91 304 PRO A O 1
ATOM 2339 N N . MET B 1 1 ? 12.82 -36.469 18.844 1 32.5 1 MET B N 1
ATOM 2340 C CA . MET B 1 1 ? 11.914 -35.312 18.922 1 32.5 1 MET B CA 1
ATOM 2341 C C . MET B 1 1 ? 10.664 -35.562 18.094 1 32.5 1 MET B C 1
ATOM 2343 O O . MET B 1 1 ? 10.758 -36 16.938 1 32.5 1 MET B O 1
ATOM 2347 N N . ALA B 1 2 ? 9.602 -35.781 18.703 1 46.22 2 ALA B N 1
ATOM 2348 C CA . ALA B 1 2 ? 8.367 -36.188 18.016 1 46.22 2 ALA B CA 1
ATOM 2349 C C . ALA B 1 2 ? 8.016 -35.188 16.922 1 46.22 2 ALA B C 1
ATOM 2351 O O . ALA B 1 2 ? 8.383 -34 17 1 46.22 2 ALA B O 1
ATOM 2352 N N . GLU B 1 3 ? 7.777 -35.562 15.773 1 56.38 3 GLU B N 1
ATOM 2353 C CA . GLU B 1 3 ? 7.406 -34.844 14.57 1 56.38 3 GLU B CA 1
ATOM 2354 C C . GLU B 1 3 ? 6.312 -33.812 14.867 1 56.38 3 GLU B C 1
ATOM 2356 O O . GLU B 1 3 ? 5.309 -34.125 15.5 1 56.38 3 GLU B O 1
ATOM 2361 N N . ILE B 1 4 ? 6.668 -32.594 14.891 1 60.66 4 ILE B N 1
ATOM 2362 C CA . ILE B 1 4 ? 5.703 -31.531 15.156 1 60.66 4 ILE B CA 1
ATOM 2363 C C . ILE B 1 4 ? 4.57 -31.609 14.133 1 60.66 4 ILE B C 1
ATOM 2365 O O . ILE B 1 4 ? 4.816 -31.672 12.922 1 60.66 4 ILE B O 1
ATOM 2369 N N . SER B 1 5 ? 3.432 -31.844 14.602 1 63.72 5 SER B N 1
ATOM 2370 C CA . SER B 1 5 ? 2.254 -31.891 13.742 1 63.72 5 SER B CA 1
ATOM 2371 C C . SER B 1 5 ? 2.174 -30.656 12.844 1 63.72 5 SER B C 1
ATOM 2373 O O . SER B 1 5 ? 2.131 -29.531 13.328 1 63.72 5 SER B O 1
ATOM 2375 N N . GLN B 1 6 ? 2.207 -30.922 11.594 1 63.34 6 GLN B N 1
ATOM 2376 C CA . GLN B 1 6 ? 2.125 -29.844 10.602 1 63.34 6 GLN B CA 1
ATOM 2377 C C . GLN B 1 6 ? 0.801 -29.094 10.719 1 63.34 6 GLN B C 1
ATOM 2379 O O . GLN B 1 6 ? 0.751 -27.891 10.516 1 63.34 6 GLN B O 1
ATOM 2384 N N . THR B 1 7 ? -0.182 -29.875 11.062 1 66.38 7 THR B N 1
ATOM 2385 C CA . THR B 1 7 ? -1.497 -29.266 11.234 1 66.38 7 THR B CA 1
ATOM 2386 C C . THR B 1 7 ? -1.492 -28.281 12.398 1 66.38 7 THR B C 1
ATOM 2388 O O . THR B 1 7 ? -2.018 -27.172 12.281 1 66.38 7 THR B O 1
ATOM 2391 N N . ARG B 1 8 ? -0.834 -28.75 13.422 1 75 8 ARG B N 1
ATOM 2392 C CA . ARG B 1 8 ? -0.791 -27.891 14.594 1 75 8 ARG B CA 1
ATOM 2393 C C . ARG B 1 8 ? 0.076 -26.656 14.344 1 75 8 ARG B C 1
ATOM 2395 O O . ARG B 1 8 ? -0.244 -25.562 14.805 1 75 8 ARG B O 1
ATOM 2402 N N . LEU B 1 9 ? 1.04 -26.859 13.578 1 74.12 9 LEU B N 1
ATOM 2403 C CA . LEU B 1 9 ? 1.915 -25.75 13.219 1 74.12 9 LEU B CA 1
ATOM 2404 C C . LEU B 1 9 ? 1.173 -24.719 12.375 1 74.12 9 LEU B C 1
ATOM 2406 O O . LEU B 1 9 ? 1.406 -23.516 12.508 1 74.12 9 LEU B O 1
ATOM 2410 N N . LYS B 1 10 ? 0.317 -25.203 11.562 1 73.19 10 LYS B N 1
ATOM 2411 C CA . LYS B 1 10 ? -0.521 -24.328 10.758 1 73.19 10 LYS B CA 1
ATOM 2412 C C . LYS B 1 10 ? -1.431 -23.469 11.641 1 73.19 10 LYS B C 1
ATOM 2414 O O . LYS B 1 10 ? -1.557 -22.266 11.43 1 73.19 10 LYS B O 1
ATOM 2419 N N . TYR B 1 11 ? -2.068 -24.141 12.555 1 79.06 11 TYR B N 1
ATOM 2420 C CA . TYR B 1 11 ? -2.93 -23.422 13.484 1 79.06 11 TYR B CA 1
ATOM 2421 C C . TYR B 1 11 ? -2.139 -22.375 14.258 1 79.06 11 TYR B C 1
ATOM 2423 O O . TYR B 1 11 ? -2.59 -21.234 14.422 1 79.06 11 TYR B O 1
ATOM 2431 N N . PHE B 1 12 ? -0.968 -22.797 14.727 1 80.75 12 PHE B N 1
ATOM 2432 C CA . PHE B 1 12 ? -0.068 -21.922 15.461 1 80.75 12 PHE B CA 1
ATOM 2433 C C . PHE B 1 12 ? 0.293 -20.703 14.625 1 80.75 12 PHE B C 1
ATOM 2435 O O . PHE B 1 12 ? 0.195 -19.562 15.102 1 80.75 12 PHE B O 1
ATOM 2442 N N . ASN B 1 13 ? 0.621 -21 13.43 1 75.94 13 ASN B N 1
ATOM 2443 C CA . ASN B 1 13 ? 1.034 -19.922 12.539 1 75.94 13 ASN B CA 1
ATOM 2444 C C . ASN B 1 13 ? -0.097 -18.922 12.297 1 75.94 13 ASN B C 1
ATOM 2446 O O . ASN B 1 13 ? 0.133 -17.719 12.258 1 75.94 13 ASN B O 1
ATOM 2450 N N . GLU B 1 14 ? -1.24 -19.422 12.141 1 75.06 14 GLU B N 1
ATOM 2451 C CA . GLU B 1 14 ? -2.393 -18.562 11.898 1 75.06 14 GLU B CA 1
ATOM 2452 C C . GLU B 1 14 ? -2.721 -17.719 13.125 1 75.06 14 GLU B C 1
ATOM 2454 O O . GLU B 1 14 ? -3.115 -16.562 13 1 75.06 14 GLU B O 1
ATOM 2459 N N . VAL B 1 15 ? -2.547 -18.375 14.266 1 79.25 15 VAL B N 1
ATOM 2460 C CA . VAL B 1 15 ? -2.805 -17.641 15.492 1 79.25 15 VAL B CA 1
ATOM 2461 C C . VAL B 1 15 ? -1.801 -16.5 15.641 1 79.25 15 VAL B C 1
ATOM 2463 O O . VAL B 1 15 ? -2.166 -15.391 16.031 1 79.25 15 VAL B O 1
ATOM 2466 N N . VAL B 1 16 ? -0.635 -16.797 15.273 1 74.5 16 VAL B N 1
ATOM 2467 C CA . VAL B 1 16 ? 0.402 -15.781 15.367 1 74.5 16 VAL B CA 1
ATOM 2468 C C . VAL B 1 16 ? 0.115 -14.664 14.367 1 74.5 16 VAL B C 1
ATOM 2470 O O . VAL B 1 16 ? 0.221 -13.484 14.703 1 74.5 16 VAL B O 1
ATOM 2473 N N . ALA B 1 17 ? -0.229 -15.086 13.195 1 69.12 17 ALA B N 1
ATOM 2474 C CA . ALA B 1 17 ? -0.482 -14.148 12.117 1 69.12 17 ALA B CA 1
ATOM 2475 C C . ALA B 1 17 ? -1.676 -13.25 12.43 1 69.12 17 ALA B C 1
ATOM 2477 O O . ALA B 1 17 ? -1.646 -12.047 12.164 1 69.12 17 ALA B O 1
ATOM 2478 N N . CYS B 1 18 ? -2.703 -13.82 13.047 1 67.31 18 CYS B N 1
ATOM 2479 C CA . CYS B 1 18 ? -3.947 -13.109 13.328 1 67.31 18 CYS B CA 1
ATOM 2480 C C . CYS B 1 18 ? -3.883 -12.406 14.68 1 67.31 18 CYS B C 1
ATOM 2482 O O . CYS B 1 18 ? -4.691 -11.523 14.961 1 67.31 18 CYS B O 1
ATOM 2484 N N . GLY B 1 19 ? -2.92 -12.859 15.43 1 67.38 19 GLY B N 1
ATOM 2485 C CA . GLY B 1 19 ? -2.727 -12.289 16.75 1 67.38 19 GLY B CA 1
ATOM 2486 C C . GLY B 1 19 ? -3.752 -12.773 17.766 1 67.38 19 GLY B C 1
ATOM 2487 O O . GLY B 1 19 ? -3.746 -12.336 18.922 1 67.38 19 GLY B O 1
ATOM 2488 N N . SER B 1 20 ? -4.758 -13.547 17.328 1 76.31 20 SER B N 1
ATOM 2489 C CA . SER B 1 20 ? -5.801 -14.062 18.219 1 76.31 20 SER B CA 1
ATOM 2490 C C . SER B 1 20 ? -6.301 -15.422 17.734 1 76.31 20 SER B C 1
ATOM 2492 O O . SER B 1 20 ? -6.207 -15.75 16.562 1 76.31 20 SER B O 1
ATOM 2494 N N . ILE B 1 21 ? -6.695 -16.188 18.797 1 77.69 21 ILE B N 1
ATOM 2495 C CA . ILE B 1 21 ? -7.273 -17.484 18.5 1 77.69 21 ILE B CA 1
ATOM 2496 C C . ILE B 1 21 ? -8.57 -17.297 17.719 1 77.69 21 ILE B C 1
ATOM 2498 O O . ILE B 1 21 ? -8.82 -18.031 16.75 1 77.69 21 ILE B O 1
ATOM 2502 N N . ARG B 1 22 ? -9.203 -16.281 18.109 1 74.75 22 ARG B N 1
ATOM 2503 C CA . ARG B 1 22 ? -10.469 -16.031 17.422 1 74.75 22 ARG B CA 1
ATOM 2504 C C . ARG B 1 22 ? -10.227 -15.602 15.977 1 74.75 22 ARG B C 1
ATOM 2506 O O . ARG B 1 22 ? -10.898 -16.078 15.062 1 74.75 22 ARG B O 1
ATOM 2513 N N . GLY B 1 23 ? -9.352 -14.805 15.844 1 74 23 GLY B N 1
ATOM 2514 C CA . GLY B 1 23 ? -9 -14.383 14.5 1 74 23 GLY B CA 1
ATOM 2515 C C . GLY B 1 23 ? -8.523 -15.523 13.617 1 74 23 GLY B C 1
ATOM 2516 O O . GLY B 1 23 ? -8.898 -15.602 12.445 1 74 23 GLY B O 1
ATOM 2517 N N . ALA B 1 24 ? -7.766 -16.312 14.156 1 76.19 24 ALA B N 1
ATOM 2518 C CA . ALA B 1 24 ? -7.266 -17.484 13.445 1 76.19 24 ALA B CA 1
ATOM 2519 C C . ALA B 1 24 ? -8.406 -18.453 13.109 1 76.19 24 ALA B C 1
ATOM 2521 O O . ALA B 1 24 ? -8.43 -19.031 12.016 1 76.19 24 ALA B O 1
ATOM 2522 N N . ALA B 1 25 ? -9.289 -18.578 14.039 1 77.75 25 ALA B N 1
ATOM 2523 C CA . ALA B 1 25 ? -10.43 -19.469 13.828 1 77.75 25 ALA B CA 1
ATOM 2524 C C . ALA B 1 25 ? -11.289 -18.984 12.656 1 77.75 25 ALA B C 1
ATOM 2526 O O . ALA B 1 25 ? -11.688 -19.781 11.805 1 77.75 25 ALA B O 1
ATOM 2527 N N . ASP B 1 26 ? -11.461 -17.812 12.68 1 69.44 26 ASP B N 1
ATOM 2528 C CA . ASP B 1 26 ? -12.258 -17.203 11.609 1 69.44 26 ASP B CA 1
ATOM 2529 C C . ASP B 1 26 ? -11.586 -17.391 10.25 1 69.44 26 ASP B C 1
ATOM 2531 O O . ASP B 1 26 ? -12.25 -17.75 9.273 1 69.44 26 ASP B O 1
ATOM 2535 N N . LYS B 1 27 ? -10.359 -17.25 10.312 1 65.38 27 LYS B N 1
ATOM 2536 C CA . LYS B 1 27 ? -9.586 -17.359 9.078 1 65.38 27 LYS B CA 1
ATOM 2537 C C . LYS B 1 27 ? -9.539 -18.797 8.578 1 65.38 27 LYS B C 1
ATOM 2539 O O . LYS B 1 27 ? -9.625 -19.031 7.367 1 65.38 27 LYS B O 1
ATOM 2544 N N . LEU B 1 28 ? -9.477 -19.688 9.453 1 67.19 28 LEU B N 1
ATOM 2545 C CA . LEU B 1 28 ? -9.289 -21.094 9.094 1 67.19 28 LEU B CA 1
ATOM 2546 C C . LEU B 1 28 ? -10.625 -21.828 9.031 1 67.19 28 LEU B C 1
ATOM 2548 O O . LEU B 1 28 ? -10.68 -23 8.672 1 67.19 28 LEU B O 1
ATOM 2552 N N . GLY B 1 29 ? -11.664 -21.031 9.32 1 66 29 GLY B N 1
ATOM 2553 C CA . GLY B 1 29 ? -12.984 -21.641 9.266 1 66 29 GLY B CA 1
ATOM 2554 C C . GLY B 1 29 ? -13.18 -22.734 10.289 1 66 29 GLY B C 1
ATOM 2555 O O . GLY B 1 29 ? -13.734 -23.797 9.977 1 66 29 GLY B O 1
ATOM 2556 N N . THR B 1 30 ? -12.625 -22.562 11.328 1 74.62 30 THR B N 1
ATOM 2557 C CA . THR B 1 30 ? -12.742 -23.562 12.383 1 74.62 30 THR B CA 1
ATOM 2558 C C . THR B 1 30 ? -13.172 -22.922 13.695 1 74.62 30 THR B C 1
ATOM 2560 O O . THR B 1 30 ? -13.289 -21.688 13.773 1 74.62 30 THR B O 1
ATOM 2563 N N . ALA B 1 31 ? -13.609 -23.688 14.555 1 77.06 31 ALA B N 1
ATOM 2564 C CA . ALA B 1 31 ? -14.023 -23.188 15.867 1 77.06 31 ALA B CA 1
ATOM 2565 C C . ALA B 1 31 ? -12.812 -22.781 16.703 1 77.06 31 ALA B C 1
ATOM 2567 O O . ALA B 1 31 ? -11.773 -23.438 16.672 1 77.06 31 ALA B O 1
ATOM 2568 N N . PRO B 1 32 ? -12.984 -21.656 17.406 1 83.31 32 PRO B N 1
ATOM 2569 C CA . PRO B 1 32 ? -11.898 -21.234 18.297 1 83.31 32 PRO B CA 1
ATOM 2570 C C . PRO B 1 32 ? -11.461 -22.328 19.25 1 83.31 32 PRO B C 1
ATOM 2572 O O . PRO B 1 32 ? -10.281 -22.422 19.609 1 83.31 32 PRO B O 1
ATOM 2575 N N . SER B 1 33 ? -12.391 -23.094 19.688 1 84.88 33 SER B N 1
ATOM 2576 C CA . SER B 1 33 ? -12.07 -24.172 20.609 1 84.88 33 SER B CA 1
ATOM 2577 C C . SER B 1 33 ? -11.109 -25.172 19.969 1 84.88 33 SER B C 1
ATOM 2579 O O . SER B 1 33 ? -10.242 -25.734 20.641 1 84.88 33 SER B O 1
ATOM 2581 N N . VAL B 1 34 ? -11.273 -25.375 18.75 1 80.56 34 VAL B N 1
ATOM 2582 C CA . VAL B 1 34 ? -10.414 -26.297 18 1 80.56 34 VAL B CA 1
ATOM 2583 C C . VAL B 1 34 ? -9 -25.719 17.938 1 80.56 34 VAL B C 1
ATOM 2585 O O . VAL B 1 34 ? -8.023 -26.438 18.188 1 80.56 34 VAL B O 1
ATOM 2588 N N . ILE B 1 35 ? -8.93 -24.516 17.625 1 83.62 35 ILE B N 1
ATOM 2589 C CA . ILE B 1 35 ? -7.625 -23.859 17.516 1 83.62 35 ILE B CA 1
ATOM 2590 C C . ILE B 1 35 ? -6.938 -23.875 18.875 1 83.62 35 ILE B C 1
ATOM 2592 O O . ILE B 1 35 ? -5.75 -24.188 18.984 1 83.62 35 ILE B O 1
ATOM 2596 N N . SER B 1 36 ? -7.711 -23.516 19.859 1 85.56 36 SER B N 1
ATOM 2597 C CA . SER B 1 36 ? -7.168 -23.5 21.219 1 85.56 36 SER B CA 1
ATOM 2598 C C . SER B 1 36 ? -6.637 -24.875 21.625 1 85.56 36 SER B C 1
ATOM 2600 O O . SER B 1 36 ? -5.543 -24.984 22.188 1 85.56 36 SER B O 1
ATOM 2602 N N . ARG B 1 37 ? -7.352 -25.844 21.375 1 83.5 37 ARG B N 1
ATOM 2603 C CA . ARG B 1 37 ? -6.953 -27.203 21.688 1 83.5 37 ARG B CA 1
ATOM 2604 C C . ARG B 1 37 ? -5.691 -27.594 20.922 1 83.5 37 ARG B C 1
ATOM 2606 O O . ARG B 1 37 ? -4.789 -28.219 21.5 1 83.5 37 ARG B O 1
ATOM 2613 N N . GLN B 1 38 ? -5.695 -27.281 19.688 1 83.31 38 GLN B N 1
ATOM 2614 C CA . GLN B 1 38 ? -4.539 -27.625 18.859 1 83.31 38 GLN B CA 1
ATOM 2615 C C . GLN B 1 38 ? -3.285 -26.906 19.344 1 83.31 38 GLN B C 1
ATOM 2617 O O . GLN B 1 38 ? -2.193 -27.484 19.328 1 83.31 38 GLN B O 1
ATOM 2622 N N . ILE B 1 39 ? -3.467 -25.75 19.734 1 85.31 39 ILE B N 1
ATOM 2623 C CA . ILE B 1 39 ? -2.346 -24.984 20.266 1 85.31 39 ILE B CA 1
ATOM 2624 C C . ILE B 1 39 ? -1.856 -25.625 21.562 1 85.31 39 ILE B C 1
ATOM 2626 O O . ILE B 1 39 ? -0.65 -25.766 21.781 1 85.31 39 ILE B O 1
ATOM 2630 N N . GLN B 1 40 ? -2.756 -25.984 22.406 1 85.5 40 GLN B N 1
ATOM 2631 C CA . GLN B 1 40 ? -2.41 -26.641 23.656 1 85.5 40 GLN B CA 1
ATOM 2632 C C . GLN B 1 40 ? -1.679 -27.953 23.406 1 85.5 40 GLN B C 1
ATOM 2634 O O . GLN B 1 40 ? -0.704 -28.266 24.094 1 85.5 40 GLN B O 1
ATOM 2639 N N . LEU B 1 41 ? -2.197 -28.656 22.5 1 81.12 41 LEU B N 1
ATOM 2640 C CA . LEU B 1 41 ? -1.555 -29.922 22.141 1 81.12 41 LEU B CA 1
ATOM 2641 C C . LEU B 1 41 ? -0.144 -29.688 21.609 1 81.12 41 LEU B C 1
ATOM 2643 O O . LEU B 1 41 ? 0.776 -30.438 21.922 1 81.12 41 LEU B O 1
ATOM 2647 N N . LEU B 1 42 ? -0.041 -28.719 20.781 1 80.19 42 LEU B N 1
ATOM 2648 C CA . LEU B 1 42 ? 1.273 -28.359 20.266 1 80.19 42 LEU B CA 1
ATOM 2649 C C . LEU B 1 42 ? 2.225 -27.984 21.391 1 80.19 42 LEU B C 1
ATOM 2651 O O . LEU B 1 42 ? 3.389 -28.391 21.391 1 80.19 42 LEU B O 1
ATOM 2655 N N . GLU B 1 43 ? 1.721 -27.219 22.312 1 82.12 43 GLU B N 1
ATOM 2656 C CA . GLU B 1 43 ? 2.518 -26.828 23.469 1 82.12 43 GLU B CA 1
ATOM 2657 C C . GLU B 1 43 ? 2.934 -28.047 24.297 1 82.12 43 GLU B C 1
ATOM 2659 O O . GLU B 1 43 ? 4.07 -28.125 24.766 1 82.12 43 GLU B O 1
ATOM 2664 N N . LYS B 1 44 ? 2.043 -28.938 24.453 1 78.69 44 LYS B N 1
ATOM 2665 C CA . LYS B 1 44 ? 2.332 -30.188 25.156 1 78.69 44 LYS B CA 1
ATOM 2666 C C . LYS B 1 44 ? 3.391 -31 24.422 1 78.69 44 LYS B C 1
ATOM 2668 O O . LYS B 1 44 ? 4.305 -31.547 25.031 1 78.69 44 LYS B O 1
ATOM 2673 N N . GLU B 1 45 ? 3.189 -31.078 23.156 1 73.81 45 GLU B N 1
ATOM 2674 C CA . GLU B 1 45 ? 4.145 -31.812 22.344 1 73.81 45 GLU B CA 1
ATOM 2675 C C . GLU B 1 45 ? 5.543 -31.203 22.438 1 73.81 45 GLU B C 1
ATOM 2677 O O . GLU B 1 45 ? 6.535 -31.938 22.453 1 73.81 45 GLU B O 1
ATOM 2682 N N . LEU B 1 46 ? 5.551 -29.938 22.484 1 74.5 46 LEU B N 1
ATOM 2683 C CA . LEU B 1 46 ? 6.828 -29.234 22.5 1 74.5 46 LEU B CA 1
ATOM 2684 C C . LEU B 1 46 ? 7.34 -29.062 23.922 1 74.5 46 LEU B C 1
ATOM 2686 O O . LEU B 1 46 ? 8.523 -28.781 24.125 1 74.5 46 LEU B O 1
ATOM 2690 N N . GLY B 1 47 ? 6.414 -29.266 24.859 1 73.62 47 GLY B N 1
ATOM 2691 C CA . GLY B 1 47 ? 6.766 -29.156 26.266 1 73.62 47 GLY B CA 1
ATOM 2692 C C . GLY B 1 47 ? 6.961 -27.719 26.703 1 73.62 47 GLY B C 1
ATOM 2693 O O . GLY B 1 47 ? 7.625 -27.453 27.719 1 73.62 47 GLY B O 1
ATOM 2694 N N . VAL B 1 48 ? 6.613 -26.891 25.812 1 74.62 48 VAL B N 1
ATOM 2695 C CA . VAL B 1 48 ? 6.75 -25.469 26.141 1 74.62 48 VAL B CA 1
ATOM 2696 C C . VAL B 1 48 ? 5.453 -24.734 25.812 1 74.62 48 VAL B C 1
ATOM 2698 O O . VAL B 1 48 ? 4.676 -25.172 24.969 1 74.62 48 VAL B O 1
ATOM 2701 N N . ALA B 1 49 ? 5.215 -23.609 26.484 1 81.06 49 ALA B N 1
ATOM 2702 C CA . ALA B 1 49 ? 4.082 -22.75 26.156 1 81.06 49 ALA B CA 1
ATOM 2703 C C . ALA B 1 49 ? 4.422 -21.844 24.969 1 81.06 49 ALA B C 1
ATOM 2705 O O . ALA B 1 49 ? 5.516 -21.266 24.906 1 81.06 49 ALA B O 1
ATOM 2706 N N . LEU B 1 50 ? 3.479 -21.875 24 1 80.69 50 LEU B N 1
ATOM 2707 C CA . LEU B 1 50 ? 3.701 -21.062 22.797 1 80.69 50 LEU B CA 1
ATOM 2708 C C . LEU B 1 50 ? 3.029 -19.703 22.938 1 80.69 50 LEU B C 1
ATOM 2710 O O . LEU B 1 50 ? 3.428 -18.734 22.281 1 80.69 50 LEU B O 1
ATOM 2714 N N . PHE B 1 51 ? 1.927 -19.812 23.688 1 81.12 51 PHE B N 1
ATOM 2715 C CA . PHE B 1 51 ? 1.2 -18.562 23.906 1 81.12 51 PHE B CA 1
ATOM 2716 C C . PHE B 1 51 ? 0.971 -18.328 25.391 1 81.12 51 PHE B C 1
ATOM 2718 O O . PHE B 1 51 ? 0.8 -19.266 26.156 1 81.12 51 PHE B O 1
ATOM 2725 N N . GLU B 1 52 ? 1.128 -17.203 25.766 1 75.44 52 GLU B N 1
ATOM 2726 C CA . GLU B 1 52 ? 0.781 -16.812 27.125 1 75.44 52 GLU B CA 1
ATOM 2727 C C . GLU B 1 52 ? -0.459 -15.93 27.156 1 75.44 52 GLU B C 1
ATOM 2729 O O . GLU B 1 52 ? -0.617 -15.047 26.297 1 75.44 52 GLU B O 1
ATOM 2734 N N . ARG B 1 53 ? -1.535 -16.516 27.797 1 64.06 53 ARG B N 1
ATOM 2735 C CA . ARG B 1 53 ? -2.766 -15.742 27.969 1 64.06 53 ARG B CA 1
ATOM 2736 C C . ARG B 1 53 ? -2.527 -14.508 28.828 1 64.06 53 ARG B C 1
ATOM 2738 O O . ARG B 1 53 ? -1.976 -14.602 29.922 1 64.06 53 ARG B O 1
ATOM 2745 N N . ARG B 1 54 ? -2.543 -13.484 28.25 1 55.06 54 ARG B N 1
ATOM 2746 C CA . ARG B 1 54 ? -2.439 -12.25 29.016 1 55.06 54 ARG B CA 1
ATOM 2747 C C . ARG B 1 54 ? -3.738 -11.453 28.938 1 55.06 54 ARG B C 1
ATOM 2749 O O . ARG B 1 54 ? -4.68 -11.852 28.25 1 55.06 54 ARG B O 1
ATOM 2756 N N . ALA B 1 55 ? -4.031 -10.375 29.703 1 51.12 55 ALA B N 1
ATOM 2757 C CA . ALA B 1 55 ? -5.246 -9.562 29.781 1 51.12 55 ALA B CA 1
ATOM 2758 C C . ALA B 1 55 ? -5.703 -9.125 28.391 1 51.12 55 ALA B C 1
ATOM 2760 O O . ALA B 1 55 ? -6.902 -9.031 28.125 1 51.12 55 ALA B O 1
ATOM 2761 N N . ARG B 1 56 ? -4.859 -8.906 27.438 1 46.5 56 ARG B N 1
ATOM 2762 C CA . ARG B 1 56 ? -5.18 -8.273 26.156 1 46.5 56 ARG B CA 1
ATOM 2763 C C . ARG B 1 56 ? -5.176 -9.297 25.031 1 46.5 56 ARG B C 1
ATOM 2765 O O . ARG B 1 56 ? -5.164 -8.93 23.859 1 46.5 56 ARG B O 1
ATOM 2772 N N . GLY B 1 57 ? -5.082 -10.5 25.359 1 60.16 57 GLY B N 1
ATOM 2773 C CA . GLY B 1 57 ? -5.234 -11.531 24.344 1 60.16 57 GLY B CA 1
ATOM 2774 C C . GLY B 1 57 ? -4.105 -12.547 24.344 1 60.16 57 GLY B C 1
ATOM 2775 O O . GLY B 1 57 ? -3.457 -12.758 25.375 1 60.16 57 GLY B O 1
ATOM 2776 N N . LEU B 1 58 ? -3.826 -13.242 23.219 1 68.31 58 LEU B N 1
ATOM 2777 C CA . LEU B 1 58 ? -2.865 -14.328 23.047 1 68.31 58 LEU B CA 1
ATOM 2778 C C . LEU B 1 58 ? -1.523 -13.789 22.562 1 68.31 58 LEU B C 1
ATOM 2780 O O . LEU B 1 58 ? -1.444 -13.188 21.484 1 68.31 58 LEU B O 1
ATOM 2784 N N . THR B 1 59 ? -0.482 -13.836 23.422 1 72.25 59 THR B N 1
ATOM 2785 C CA . THR B 1 59 ? 0.842 -13.344 23.062 1 72.25 59 THR B CA 1
ATOM 2786 C C . THR B 1 59 ? 1.803 -14.508 22.812 1 72.25 59 THR B C 1
ATOM 2788 O O . THR B 1 59 ? 1.914 -15.414 23.641 1 72.25 59 THR B O 1
ATOM 2791 N N . PRO B 1 60 ? 2.541 -14.406 21.688 1 74.56 60 PRO B N 1
ATOM 2792 C CA . PRO B 1 60 ? 3.48 -15.492 21.406 1 74.56 60 PRO B CA 1
ATOM 2793 C C . PRO B 1 60 ? 4.699 -15.477 22.328 1 74.56 60 PRO B C 1
ATOM 2795 O O . PRO B 1 60 ? 5.191 -14.406 22.688 1 74.56 60 PRO B O 1
ATOM 2798 N N . THR B 1 61 ? 5.164 -16.656 22.891 1 72.81 61 THR B N 1
ATOM 2799 C CA . THR B 1 61 ? 6.359 -16.844 23.703 1 72.81 61 THR B CA 1
ATOM 2800 C C . THR B 1 61 ? 7.609 -16.906 22.828 1 72.81 61 THR B C 1
ATOM 2802 O O . THR B 1 61 ? 7.516 -16.875 21.609 1 72.81 61 THR B O 1
ATOM 2805 N N . GLU B 1 62 ? 8.758 -16.953 23.547 1 64.88 62 GLU B N 1
ATOM 2806 C CA . GLU B 1 62 ? 10.008 -17.203 22.828 1 64.88 62 GLU B CA 1
ATOM 2807 C C . GLU B 1 62 ? 9.953 -18.516 22.062 1 64.88 62 GLU B C 1
ATOM 2809 O O . GLU B 1 62 ? 10.453 -18.594 20.938 1 64.88 62 GLU B O 1
ATOM 2814 N N . ALA B 1 63 ? 9.453 -19.359 22.672 1 70.75 63 ALA B N 1
ATOM 2815 C CA . ALA B 1 63 ? 9.289 -20.656 22.031 1 70.75 63 ALA B CA 1
ATOM 2816 C C . ALA B 1 63 ? 8.422 -20.531 20.766 1 70.75 63 ALA B C 1
ATOM 2818 O O . ALA B 1 63 ? 8.672 -21.203 19.766 1 70.75 63 ALA B O 1
ATOM 2819 N N . ALA B 1 64 ? 7.438 -19.609 20.844 1 74.94 64 ALA B N 1
ATOM 2820 C CA . ALA B 1 64 ? 6.594 -19.375 19.672 1 74.94 64 ALA B CA 1
ATOM 2821 C C . ALA B 1 64 ? 7.398 -18.766 18.531 1 74.94 64 ALA B C 1
ATOM 2823 O O . ALA B 1 64 ? 7.25 -19.172 17.375 1 74.94 64 ALA B O 1
ATOM 2824 N N . ASP B 1 65 ? 8.234 -18.016 18.891 1 65.06 65 ASP B N 1
ATOM 2825 C CA . ASP B 1 65 ? 9.094 -17.406 17.875 1 65.06 65 ASP B CA 1
ATOM 2826 C C . ASP B 1 65 ? 10.016 -18.438 17.234 1 65.06 65 ASP B C 1
ATOM 2828 O O . ASP B 1 65 ? 10.195 -18.438 16.016 1 65.06 65 ASP B O 1
ATOM 2832 N N . MET B 1 66 ? 10.57 -19.219 18.078 1 63.38 66 MET B N 1
ATOM 2833 C CA . MET B 1 66 ? 11.43 -20.281 17.578 1 63.38 66 MET B CA 1
ATOM 2834 C C . MET B 1 66 ? 10.641 -21.234 16.672 1 63.38 66 MET B C 1
ATOM 2836 O O . MET B 1 66 ? 11.148 -21.672 15.633 1 63.38 66 MET B O 1
ATOM 2840 N N . LEU B 1 67 ? 9.547 -21.422 17.188 1 68.81 67 LEU B N 1
ATOM 2841 C CA . LEU B 1 67 ? 8.719 -22.344 16.406 1 68.81 67 LEU B CA 1
ATOM 2842 C C . LEU B 1 67 ? 8.312 -21.703 15.078 1 68.81 67 LEU B C 1
ATOM 2844 O O . LEU B 1 67 ? 8.266 -22.375 14.047 1 68.81 67 LEU B O 1
ATOM 2848 N N . LEU B 1 68 ? 8.062 -20.453 15.203 1 67.75 68 LEU B N 1
ATOM 2849 C CA . LEU B 1 68 ? 7.73 -19.734 13.977 1 67.75 68 LEU B CA 1
ATOM 2850 C C . LEU B 1 68 ? 8.898 -19.766 12.992 1 67.75 68 LEU B C 1
ATOM 2852 O O . LEU B 1 68 ? 8.703 -19.984 11.797 1 67.75 68 LEU B O 1
ATOM 2856 N N . GLU B 1 69 ? 9.992 -19.609 13.5 1 60.97 69 GLU B N 1
ATOM 2857 C CA . GLU B 1 69 ? 11.195 -19.703 12.68 1 60.97 69 GLU B CA 1
ATOM 2858 C C . GLU B 1 69 ? 11.359 -21.109 12.102 1 60.97 69 GLU B C 1
ATOM 2860 O O . GLU B 1 69 ? 11.711 -21.266 10.93 1 60.97 69 GLU B O 1
ATOM 2865 N N . TYR B 1 70 ? 11.172 -21.984 12.992 1 58.66 70 TYR B N 1
ATOM 2866 C CA . TYR B 1 70 ? 11.211 -23.375 12.562 1 58.66 70 TYR B CA 1
ATOM 2867 C C . TYR B 1 70 ? 10.164 -23.641 11.484 1 58.66 70 TYR B C 1
ATOM 2869 O O . TYR B 1 70 ? 10.461 -24.266 10.461 1 58.66 70 TYR B O 1
ATOM 2877 N N . HIS B 1 71 ? 8.984 -23.172 11.789 1 61.69 71 HIS B N 1
ATOM 2878 C CA . HIS B 1 71 ? 7.906 -23.359 10.828 1 61.69 71 HIS B CA 1
ATOM 2879 C C . HIS B 1 71 ? 8.234 -22.703 9.492 1 61.69 71 HIS B C 1
ATOM 2881 O O . HIS B 1 71 ? 8.008 -23.281 8.43 1 61.69 71 HIS B O 1
ATOM 2887 N N . ARG B 1 72 ? 8.727 -21.609 9.695 1 59.75 72 ARG B N 1
ATOM 2888 C CA . ARG B 1 72 ? 9.133 -20.891 8.492 1 59.75 72 ARG B CA 1
ATOM 2889 C C . ARG B 1 72 ? 10.211 -21.656 7.734 1 59.75 72 ARG B C 1
ATOM 2891 O O . ARG B 1 72 ? 10.156 -21.766 6.508 1 59.75 72 ARG B O 1
ATOM 2898 N N . ALA B 1 73 ? 11.102 -22.109 8.5 1 56.88 73 ALA B N 1
ATOM 2899 C CA . ALA B 1 73 ? 12.172 -22.906 7.898 1 56.88 73 ALA B CA 1
ATOM 2900 C C . ALA B 1 73 ? 11.625 -24.188 7.277 1 56.88 73 ALA B C 1
ATOM 2902 O O . ALA B 1 73 ? 12.023 -24.562 6.176 1 56.88 73 ALA B O 1
ATOM 2903 N N . CYS B 1 74 ? 10.766 -24.812 8.039 1 55.62 74 CYS B N 1
ATOM 2904 C CA . CYS B 1 74 ? 10.148 -26.031 7.531 1 55.62 74 CYS B CA 1
ATOM 2905 C C . CYS B 1 74 ? 9.305 -25.734 6.293 1 55.62 74 CYS B C 1
ATOM 2907 O O . CYS B 1 74 ? 9.344 -26.484 5.32 1 55.62 74 CYS B O 1
ATOM 2909 N N . ARG B 1 75 ? 8.609 -24.672 6.418 1 56 75 ARG B N 1
ATOM 2910 C CA . ARG B 1 75 ? 7.809 -24.281 5.262 1 56 75 ARG B CA 1
ATOM 2911 C C . ARG B 1 75 ? 8.695 -23.984 4.059 1 56 75 ARG B C 1
ATOM 2913 O O . ARG B 1 75 ? 8.367 -24.344 2.928 1 56 75 ARG B O 1
ATOM 2920 N N . ALA B 1 76 ? 9.719 -23.344 4.445 1 56.59 76 ALA B N 1
ATOM 2921 C CA . ALA B 1 76 ? 10.68 -23.078 3.381 1 56.59 76 ALA B CA 1
ATOM 2922 C C . ALA B 1 76 ? 11.219 -24.375 2.789 1 56.59 76 ALA B C 1
ATOM 2924 O O . ALA B 1 76 ? 11.336 -24.516 1.568 1 56.59 76 ALA B O 1
ATOM 2925 N N . GLN B 1 77 ? 11.531 -25.203 3.703 1 55.31 77 GLN B N 1
ATOM 2926 C CA . GLN B 1 77 ? 12.023 -26.484 3.236 1 55.31 77 GLN B CA 1
ATOM 2927 C C . GLN B 1 77 ? 10.93 -27.266 2.51 1 55.31 77 GLN B C 1
ATOM 2929 O O . GLN B 1 77 ? 11.188 -27.906 1.49 1 55.31 77 GLN B O 1
ATOM 2934 N N . GLN B 1 78 ? 9.836 -27.266 3.064 1 53.94 78 GLN B N 1
ATOM 2935 C CA . GLN B 1 78 ? 8.703 -27.891 2.391 1 53.94 78 GLN B CA 1
ATOM 2936 C C . GLN B 1 78 ? 8.422 -27.234 1.047 1 53.94 78 GLN B C 1
ATOM 2938 O O . GLN B 1 78 ? 8.133 -27.906 0.059 1 53.94 78 GLN B O 1
ATOM 2943 N N . GLU B 1 79 ? 8.414 -25.984 1.104 1 54.78 79 GLU B N 1
ATOM 2944 C CA . GLU B 1 79 ? 8.258 -25.266 -0.159 1 54.78 79 GLU B CA 1
ATOM 2945 C C . GLU B 1 79 ? 9.352 -25.641 -1.149 1 54.78 79 GLU B C 1
ATOM 2947 O O . GLU B 1 79 ? 9.094 -25.812 -2.344 1 54.78 79 GLU B O 1
ATOM 2952 N N . HIS B 1 80 ? 10.484 -25.734 -0.538 1 54.59 80 HIS B N 1
ATOM 2953 C CA . HIS B 1 80 ? 11.586 -26.219 -1.37 1 54.59 80 HIS B CA 1
ATOM 2954 C C . HIS B 1 80 ? 11.289 -27.594 -1.929 1 54.59 80 HIS B C 1
ATOM 2956 O O . HIS B 1 80 ? 11.516 -27.859 -3.115 1 54.59 80 HIS B O 1
ATOM 2962 N N . LEU B 1 81 ? 10.875 -28.438 -1.067 1 51.22 81 LEU B N 1
ATOM 2963 C CA . LEU B 1 81 ? 10.508 -29.781 -1.523 1 51.22 81 LEU B CA 1
ATOM 2964 C C . LEU B 1 81 ? 9.383 -29.719 -2.547 1 51.22 81 LEU B C 1
ATOM 2966 O O . LEU B 1 81 ? 9.445 -30.375 -3.588 1 51.22 81 LEU B O 1
ATOM 2970 N N . ASN B 1 82 ? 8.438 -28.953 -2.232 1 52.78 82 ASN B N 1
ATOM 2971 C CA . ASN B 1 82 ? 7.312 -28.812 -3.152 1 52.78 82 ASN B CA 1
ATOM 2972 C C . ASN B 1 82 ? 7.75 -28.25 -4.496 1 52.78 82 ASN B C 1
ATOM 2974 O O . ASN B 1 82 ? 7.293 -28.703 -5.547 1 52.78 82 ASN B O 1
ATOM 2978 N N . THR B 1 83 ? 8.531 -27.312 -4.375 1 52.69 83 THR B N 1
ATOM 2979 C CA . THR B 1 83 ? 9.086 -26.734 -5.59 1 52.69 83 THR B CA 1
ATOM 2980 C C . THR B 1 83 ? 9.836 -27.781 -6.402 1 52.69 83 THR B C 1
ATOM 2982 O O . THR B 1 83 ? 9.68 -27.859 -7.621 1 52.69 83 THR B O 1
ATOM 2985 N N . ARG B 1 84 ? 10.57 -28.5 -5.676 1 51.12 84 ARG B N 1
ATOM 2986 C CA . ARG B 1 84 ? 11.32 -29.547 -6.359 1 51.12 84 ARG B CA 1
ATOM 2987 C C . ARG B 1 84 ? 10.383 -30.594 -6.961 1 51.12 84 ARG B C 1
ATOM 2989 O O . ARG B 1 84 ? 10.609 -31.062 -8.078 1 51.12 84 ARG B O 1
ATOM 2996 N N . LEU B 1 85 ? 9.461 -30.891 -6.223 1 51.44 85 LEU B N 1
ATOM 2997 C CA . LEU B 1 85 ? 8.5 -31.875 -6.723 1 51.44 85 LEU B CA 1
ATOM 2998 C C . LEU B 1 85 ? 7.699 -31.297 -7.891 1 51.44 85 LEU B C 1
ATOM 3000 O O . LEU B 1 85 ? 7.41 -32 -8.859 1 51.44 85 LEU B O 1
ATOM 3004 N N . GLN B 1 86 ? 7.305 -30.062 -7.77 1 51.06 86 GLN B N 1
ATOM 3005 C CA . GLN B 1 86 ? 6.605 -29.375 -8.852 1 51.06 86 GLN B CA 1
ATOM 3006 C C . GLN B 1 86 ? 7.48 -29.297 -10.102 1 51.06 86 GLN B C 1
ATOM 3008 O O . GLN B 1 86 ? 6.984 -29.422 -11.219 1 51.06 86 GLN B O 1
ATOM 3013 N N . GLU B 1 87 ? 8.68 -28.984 -9.844 1 51.16 87 GLU B N 1
ATOM 3014 C CA . GLU B 1 87 ? 9.617 -29 -10.961 1 51.16 87 GLU B CA 1
ATOM 3015 C C . GLU B 1 87 ? 9.578 -30.328 -11.695 1 51.16 87 GLU B C 1
ATOM 3017 O O . GLU B 1 87 ? 9.695 -30.375 -12.922 1 51.16 87 GLU B O 1
ATOM 3022 N N . LEU B 1 88 ? 9.523 -31.281 -10.961 1 47.62 88 LEU B N 1
ATOM 3023 C CA . LEU B 1 88 ? 9.438 -32.594 -11.617 1 47.62 88 LEU B CA 1
ATOM 3024 C C . LEU B 1 88 ? 8.195 -32.688 -12.484 1 47.62 88 LEU B C 1
ATOM 3026 O O . LEU B 1 88 ? 8.188 -33.375 -13.5 1 47.62 88 LEU B O 1
ATOM 3030 N N . ARG B 1 89 ? 7.188 -32 -12.031 1 49.53 89 ARG B N 1
ATOM 3031 C CA . ARG B 1 89 ? 5.965 -32.062 -12.828 1 49.53 89 ARG B CA 1
ATOM 3032 C C . ARG B 1 89 ? 5.988 -31.016 -13.938 1 49.53 89 ARG B C 1
ATOM 3034 O O . ARG B 1 89 ? 5.109 -31 -14.805 1 49.5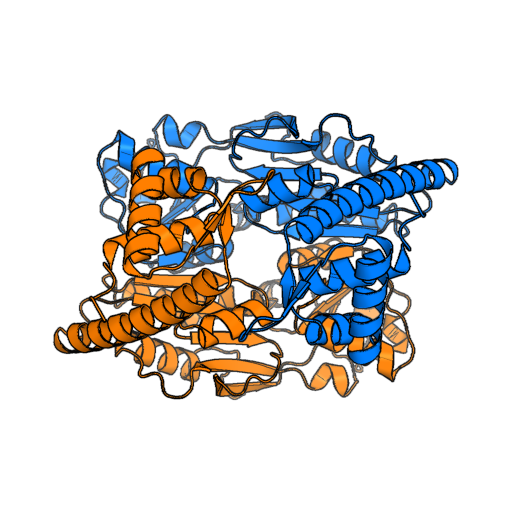3 89 ARG B O 1
ATOM 3041 N N . GLY B 1 90 ? 7.09 -30.297 -14.117 1 53.34 90 GLY B N 1
ATOM 3042 C CA . GLY B 1 90 ? 7.234 -29.266 -15.133 1 53.34 90 GLY B CA 1
ATOM 3043 C C . GLY B 1 90 ? 6.598 -27.938 -14.742 1 53.34 90 GLY B C 1
ATOM 3044 O O . GLY B 1 90 ? 6.395 -27.672 -13.555 1 53.34 90 GLY B O 1
ATOM 3045 N N . MET B 1 91 ? 6.613 -26.953 -15.75 1 57.59 91 MET B N 1
ATOM 3046 C CA . MET B 1 91 ? 6.039 -25.609 -15.617 1 57.59 91 MET B CA 1
ATOM 3047 C C . MET B 1 91 ? 4.516 -25.688 -15.562 1 57.59 91 MET B C 1
ATOM 3049 O O . MET B 1 91 ? 3.836 -24.734 -15.945 1 57.59 91 MET B O 1
ATOM 3053 N N . ARG B 1 92 ? 3.969 -26.719 -15.242 1 59.06 92 ARG B N 1
ATOM 3054 C CA . ARG B 1 92 ? 2.527 -26.859 -15.422 1 59.06 92 ARG B CA 1
ATOM 3055 C C . ARG B 1 92 ? 1.774 -26.281 -14.227 1 59.06 92 ARG B C 1
ATOM 3057 O O . ARG B 1 92 ? 0.703 -25.688 -14.383 1 59.06 92 ARG B O 1
ATOM 3064 N N . ARG B 1 93 ? 2.316 -26.391 -12.93 1 66.94 93 ARG B N 1
ATOM 3065 C CA . ARG B 1 93 ? 1.659 -25.844 -11.75 1 66.94 93 ARG B CA 1
ATOM 3066 C C . ARG B 1 93 ? 2.68 -25.266 -10.773 1 66.94 93 ARG B C 1
ATOM 3068 O O . ARG B 1 93 ? 3.857 -25.625 -10.812 1 66.94 93 ARG B O 1
ATOM 3075 N N . GLY B 1 94 ? 2.43 -24.141 -10.211 1 79.69 94 GLY B N 1
ATOM 3076 C CA . GLY B 1 94 ? 3.338 -23.578 -9.219 1 79.69 94 GLY B CA 1
ATOM 3077 C C . GLY B 1 94 ? 2.926 -22.203 -8.742 1 79.69 94 GLY B C 1
ATOM 3078 O O . GLY B 1 94 ? 1.847 -21.719 -9.086 1 79.69 94 GLY B O 1
ATOM 3079 N N . ASN B 1 95 ? 3.801 -21.734 -7.77 1 86.88 95 ASN B N 1
ATOM 3080 C CA . ASN B 1 95 ? 3.566 -20.422 -7.18 1 86.88 95 ASN B CA 1
ATOM 3081 C C . ASN B 1 95 ? 4.816 -19.547 -7.246 1 86.88 95 ASN B C 1
ATOM 3083 O O . ASN B 1 95 ? 5.934 -20.031 -7.07 1 86.88 95 ASN B O 1
ATOM 3087 N N . VAL B 1 96 ? 4.621 -18.375 -7.641 1 93.44 96 VAL B N 1
ATOM 3088 C CA . VAL B 1 96 ? 5.684 -17.375 -7.605 1 93.44 96 VAL B CA 1
ATOM 3089 C C . VAL B 1 96 ? 5.25 -16.188 -6.75 1 93.44 96 VAL B C 1
ATOM 3091 O O . VAL B 1 96 ? 4.23 -15.547 -7.031 1 93.44 96 VAL B O 1
ATOM 3094 N N . HIS B 1 97 ? 6.008 -15.938 -5.68 1 95.44 97 HIS B N 1
ATOM 3095 C CA . HIS B 1 97 ? 5.668 -14.859 -4.758 1 95.44 97 HIS B CA 1
ATOM 3096 C C . HIS B 1 97 ? 6.645 -13.688 -4.895 1 95.44 97 HIS B C 1
ATOM 3098 O O . HIS B 1 97 ? 7.852 -13.859 -4.707 1 95.44 97 HIS B O 1
ATOM 3104 N N . LEU B 1 98 ? 6.062 -12.531 -5.227 1 98 98 LEU B N 1
ATOM 3105 C CA . LEU B 1 98 ? 6.855 -11.305 -5.312 1 98 98 LEU B CA 1
ATOM 3106 C C . LEU B 1 98 ? 6.445 -10.312 -4.23 1 98 98 LEU B C 1
ATOM 3108 O O . LEU B 1 98 ? 5.258 -10.164 -3.932 1 98 98 LEU B O 1
ATOM 3112 N N . MET B 1 99 ? 7.398 -9.727 -3.6 1 97.81 99 MET B N 1
ATOM 3113 C CA . MET B 1 99 ? 7.223 -8.523 -2.781 1 97.81 99 MET B CA 1
ATOM 3114 C C . MET B 1 99 ? 7.953 -7.336 -3.395 1 97.81 99 MET B C 1
ATOM 3116 O O . MET B 1 99 ? 9.156 -7.406 -3.662 1 97.81 99 MET B O 1
ATOM 3120 N N . ILE B 1 100 ? 7.16 -6.195 -3.602 1 97.31 100 ILE B N 1
ATOM 3121 C CA . ILE B 1 100 ? 7.793 -5.145 -4.395 1 97.31 100 ILE B CA 1
ATOM 3122 C C . ILE B 1 100 ? 7.465 -3.777 -3.793 1 97.31 100 ILE B C 1
ATOM 3124 O O . ILE B 1 100 ? 6.453 -3.621 -3.104 1 97.31 100 ILE B O 1
ATOM 3128 N N . SER B 1 101 ? 8.383 -2.848 -4.086 1 95 101 SER B N 1
ATOM 3129 C CA . SER B 1 101 ? 8.062 -1.444 -3.84 1 95 101 SER B CA 1
ATOM 3130 C C . SER B 1 101 ? 7.031 -0.927 -4.836 1 95 101 SER B C 1
ATOM 3132 O O . SER B 1 101 ? 7.008 -1.356 -5.992 1 95 101 SER B O 1
ATOM 3134 N N . GLU B 1 102 ? 6.277 0.021 -4.445 1 94.56 102 GLU B N 1
ATOM 3135 C CA . GLU B 1 102 ? 5.137 0.534 -5.199 1 94.56 102 GLU B CA 1
ATOM 3136 C C . GLU B 1 102 ? 5.566 1.037 -6.574 1 94.56 102 GLU B C 1
ATOM 3138 O O . GLU B 1 102 ? 4.832 0.882 -7.555 1 94.56 102 GLU B O 1
ATOM 3143 N N . GLY B 1 103 ? 6.727 1.525 -6.699 1 94.5 103 GLY B N 1
ATOM 3144 C CA . GLY B 1 103 ? 7.184 2.131 -7.938 1 94.5 103 GLY B CA 1
ATOM 3145 C C . GLY B 1 103 ? 7.355 1.13 -9.062 1 94.5 103 GLY B C 1
ATOM 3146 O O . GLY B 1 103 ? 7.418 1.511 -10.234 1 94.5 103 GLY B O 1
ATOM 3147 N N . PHE B 1 104 ? 7.359 -0.103 -8.75 1 96.44 104 PHE B N 1
ATOM 3148 C CA . PHE B 1 104 ? 7.617 -1.132 -9.75 1 96.44 104 PHE B CA 1
ATOM 3149 C C . PHE B 1 104 ? 6.312 -1.617 -10.375 1 96.44 104 PHE B C 1
ATOM 3151 O O . PHE B 1 104 ? 6.324 -2.33 -11.375 1 96.44 104 PHE B O 1
ATOM 3158 N N . ILE B 1 105 ? 5.191 -1.31 -9.852 1 96.75 105 ILE B N 1
ATOM 3159 C CA . ILE B 1 105 ? 3.924 -1.975 -10.148 1 96.75 105 ILE B CA 1
ATOM 3160 C C . ILE B 1 105 ? 3.652 -1.934 -11.648 1 96.75 105 ILE B C 1
ATOM 3162 O O . ILE B 1 105 ? 3.529 -2.979 -12.289 1 96.75 105 ILE B O 1
ATOM 3166 N N . ASP B 1 106 ? 3.645 -0.757 -12.203 1 94.19 106 ASP B N 1
ATOM 3167 C CA . ASP B 1 106 ? 3.162 -0.609 -13.57 1 94.19 106 ASP B CA 1
ATOM 3168 C C . ASP B 1 106 ? 4.078 -1.331 -14.562 1 94.19 106 ASP B C 1
ATOM 3170 O O . ASP B 1 106 ? 3.613 -2.137 -15.367 1 94.19 106 ASP B O 1
ATOM 3174 N N . SER B 1 107 ? 5.355 -1.062 -14.492 1 95.12 107 SER B N 1
ATOM 3175 C CA . SER B 1 107 ? 6.293 -1.667 -15.43 1 95.12 107 SER B CA 1
ATOM 3176 C C . SER B 1 107 ? 6.367 -3.178 -15.242 1 95.12 107 SER B C 1
ATOM 3178 O O . SER B 1 107 ? 6.441 -3.926 -16.219 1 95.12 107 SER B O 1
ATOM 3180 N N . LEU B 1 108 ? 6.332 -3.637 -14.016 1 97.44 108 LEU B N 1
ATOM 3181 C CA . LEU B 1 108 ? 6.391 -5.07 -13.734 1 97.44 108 LEU B CA 1
ATOM 3182 C C . LEU B 1 108 ? 5.184 -5.789 -14.328 1 97.44 108 LEU B C 1
ATOM 3184 O O . LEU B 1 108 ? 5.332 -6.832 -14.969 1 97.44 108 LEU B O 1
ATOM 3188 N N . MET B 1 109 ? 4.039 -5.227 -14.094 1 97.12 109 MET B N 1
ATOM 3189 C CA . MET B 1 109 ? 2.824 -5.855 -14.602 1 97.12 109 MET B CA 1
ATOM 3190 C C . MET B 1 109 ? 2.795 -5.832 -16.125 1 97.12 109 MET B C 1
ATOM 3192 O O . MET B 1 109 ? 2.408 -6.82 -16.766 1 97.12 109 MET B O 1
ATOM 3196 N N . GLU B 1 110 ? 3.197 -4.773 -16.672 1 95 110 GLU B N 1
ATOM 3197 C CA . GLU B 1 110 ? 3.119 -4.582 -18.109 1 95 110 GLU B CA 1
ATOM 3198 C C . GLU B 1 110 ? 4.125 -5.469 -18.844 1 95 110 GLU B C 1
ATOM 3200 O O . GLU B 1 110 ? 3.783 -6.109 -19.844 1 95 110 GLU B O 1
ATOM 3205 N N . HIS B 1 111 ? 5.281 -5.57 -18.312 1 96.06 111 HIS B N 1
ATOM 3206 C CA . HIS B 1 111 ? 6.359 -6.137 -19.109 1 96.06 111 HIS B CA 1
ATOM 3207 C C . HIS B 1 111 ? 6.672 -7.566 -18.688 1 96.06 111 HIS B C 1
ATOM 3209 O O . HIS B 1 111 ? 7.285 -8.328 -19.438 1 96.06 111 HIS B O 1
ATOM 3215 N N . VAL B 1 112 ? 6.262 -7.902 -17.484 1 97.5 112 VAL B N 1
ATOM 3216 C CA . VAL B 1 112 ? 6.754 -9.188 -17 1 97.5 112 VAL B CA 1
ATOM 3217 C C . VAL B 1 112 ? 5.578 -10.047 -16.531 1 97.5 112 VAL B C 1
ATOM 3219 O O . VAL B 1 112 ? 5.254 -11.062 -17.156 1 97.5 112 VAL B O 1
ATOM 3222 N N . VAL B 1 113 ? 4.824 -9.594 -15.555 1 98 113 VAL B N 1
ATOM 3223 C CA . VAL B 1 113 ? 3.869 -10.445 -14.859 1 98 113 VAL B CA 1
ATOM 3224 C C . VAL B 1 113 ? 2.629 -10.656 -15.727 1 98 113 VAL B C 1
ATOM 3226 O O . VAL B 1 113 ? 2.098 -11.766 -15.805 1 98 113 VAL B O 1
ATOM 3229 N N . GLY B 1 114 ? 2.104 -9.562 -16.328 1 96.38 114 GLY B N 1
ATOM 3230 C CA . GLY B 1 114 ? 0.956 -9.703 -17.203 1 96.38 114 GLY B CA 1
ATOM 3231 C C . GLY B 1 114 ? 1.147 -10.773 -18.266 1 96.38 114 GLY B C 1
ATOM 3232 O O . GLY B 1 114 ? 0.416 -11.766 -18.297 1 96.38 114 GLY B O 1
ATOM 3233 N N . PRO B 1 115 ? 2.17 -10.602 -19.094 1 96.5 115 PRO B N 1
ATOM 3234 C CA . PRO B 1 115 ? 2.459 -11.594 -20.141 1 96.5 115 PRO B CA 1
ATOM 3235 C C . PRO B 1 115 ? 2.705 -12.984 -19.562 1 96.5 115 PRO B C 1
ATOM 3237 O O . PRO B 1 115 ? 2.289 -13.984 -20.172 1 96.5 115 PRO B O 1
ATOM 3240 N N . PHE B 1 116 ? 3.391 -13.07 -18.469 1 96.31 116 PHE B N 1
ATOM 3241 C CA . PHE B 1 116 ? 3.668 -14.359 -17.844 1 96.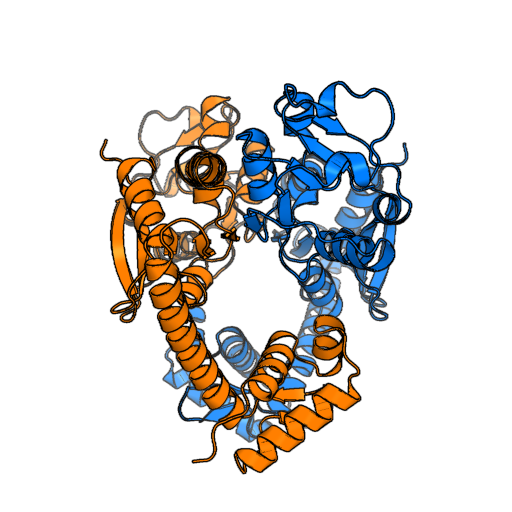31 116 PHE B CA 1
ATOM 3242 C C . PHE B 1 116 ? 2.375 -15.078 -17.484 1 96.31 116 PHE B C 1
ATOM 3244 O O . PHE B 1 116 ? 2.236 -16.281 -17.719 1 96.31 116 PHE B O 1
ATOM 3251 N N . CYS B 1 117 ? 1.422 -14.328 -16.891 1 95.12 117 CYS B N 1
ATOM 3252 C CA . CYS B 1 117 ? 0.141 -14.906 -16.5 1 95.12 117 CYS B CA 1
ATOM 3253 C C . CYS B 1 117 ? -0.635 -15.391 -17.719 1 95.12 117 CYS B C 1
ATOM 3255 O O . CYS B 1 117 ? -1.358 -16.391 -17.641 1 95.12 117 CYS B O 1
ATOM 3257 N N . ILE B 1 118 ? -0.525 -14.711 -18.812 1 94.19 118 ILE B N 1
ATOM 3258 C CA . ILE B 1 118 ? -1.195 -15.102 -20.047 1 94.19 118 ILE B CA 1
ATOM 3259 C C . ILE B 1 118 ? -0.595 -16.406 -20.578 1 94.19 118 ILE B C 1
ATOM 3261 O O . ILE B 1 118 ? -1.324 -17.312 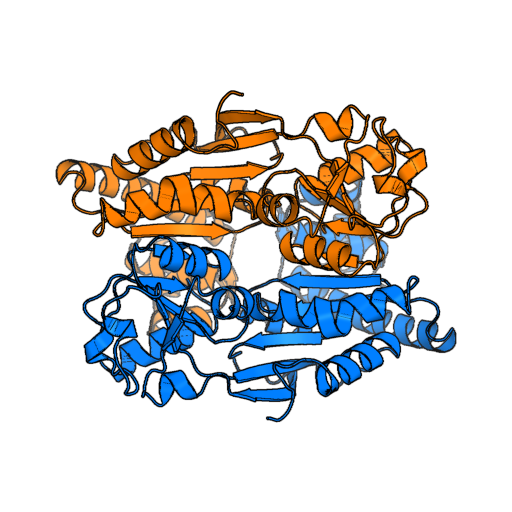-20.969 1 94.19 118 ILE B O 1
ATOM 3265 N N . GLU B 1 119 ? 0.714 -16.484 -20.5 1 94 119 GLU B N 1
ATOM 3266 C CA . GLU B 1 119 ? 1.441 -17.625 -21.031 1 94 119 GLU B CA 1
ATOM 3267 C C . GLU B 1 119 ? 1.322 -18.844 -20.109 1 94 119 GLU B C 1
ATOM 3269 O O . GLU B 1 119 ? 1.348 -19.984 -20.578 1 94 119 GLU B O 1
ATOM 3274 N N . HIS B 1 120 ? 1.211 -18.547 -18.828 1 91.75 120 HIS B N 1
ATOM 3275 C CA . HIS B 1 120 ? 1.182 -19.625 -17.844 1 91.75 120 HIS B CA 1
ATOM 3276 C C . HIS B 1 120 ? 0.001 -19.469 -16.891 1 91.75 120 HIS B C 1
ATOM 3278 O O . HIS B 1 120 ? 0.189 -19.25 -15.688 1 91.75 120 HIS B O 1
ATOM 3284 N N . PRO B 1 121 ? -1.163 -19.75 -17.312 1 87 121 PRO B N 1
ATOM 3285 C CA . PRO B 1 121 ? -2.371 -19.484 -16.531 1 87 121 PRO B CA 1
ATOM 3286 C C . PRO B 1 121 ? -2.51 -20.406 -15.32 1 87 121 PRO B C 1
ATOM 3288 O O . PRO B 1 121 ? -3.322 -20.156 -14.43 1 87 121 PRO B O 1
ATOM 3291 N N . ARG B 1 122 ? -1.716 -21.438 -15.266 1 83.75 122 ARG B N 1
ATOM 3292 C CA . ARG B 1 122 ? -1.842 -22.406 -14.172 1 83.75 122 ARG B CA 1
ATOM 3293 C C . ARG B 1 122 ? -0.864 -22.094 -13.047 1 83.75 122 ARG B C 1
ATOM 3295 O O . ARG B 1 122 ? -0.878 -22.75 -12 1 83.75 122 ARG B O 1
ATOM 3302 N N . ILE B 1 123 ? -0.018 -21.156 -13.266 1 88.38 123 ILE B N 1
ATOM 3303 C CA . ILE B 1 123 ? 0.899 -20.703 -12.227 1 88.38 123 ILE B CA 1
ATOM 3304 C C . ILE B 1 123 ? 0.278 -19.547 -11.453 1 88.38 123 ILE B C 1
ATOM 3306 O O . ILE B 1 123 ? -0.207 -18.578 -12.062 1 88.38 123 ILE B O 1
ATOM 3310 N N . ASN B 1 124 ? 0.232 -19.703 -10.156 1 89.94 124 ASN B N 1
ATOM 3311 C CA . ASN B 1 124 ? -0.26 -18.609 -9.328 1 89.94 124 ASN B CA 1
ATOM 3312 C C . ASN B 1 124 ? 0.852 -17.609 -8.984 1 89.94 124 ASN B C 1
ATOM 3314 O O . ASN B 1 124 ? 1.897 -18 -8.461 1 89.94 124 ASN B O 1
ATOM 3318 N N . VAL B 1 125 ? 0.637 -16.391 -9.336 1 95.44 125 VAL B N 1
ATOM 3319 C CA . VAL B 1 125 ? 1.611 -15.344 -9.039 1 95.44 125 VAL B CA 1
ATOM 3320 C C . VAL B 1 125 ? 1.06 -14.414 -7.961 1 95.44 125 VAL B C 1
ATOM 3322 O O . VAL B 1 125 ? -0.076 -13.945 -8.062 1 95.44 125 VAL B O 1
ATOM 3325 N N . SER B 1 126 ? 1.8 -14.258 -6.906 1 96.06 126 SER B N 1
ATOM 3326 C CA . SER B 1 126 ? 1.464 -13.273 -5.887 1 96.06 126 SER B CA 1
ATOM 3327 C C . SER B 1 126 ? 2.35 -12.039 -6 1 96.06 126 SER B C 1
ATOM 3329 O O . SER B 1 126 ? 3.576 -12.148 -6.02 1 96.06 126 SER B O 1
ATOM 3331 N N . VAL B 1 127 ? 1.707 -10.906 -6.172 1 97.81 127 VAL B N 1
ATOM 3332 C CA . VAL B 1 127 ? 2.416 -9.625 -6.195 1 97.81 127 VAL B CA 1
ATOM 3333 C C . VAL B 1 127 ? 1.931 -8.742 -5.047 1 97.81 127 VAL B C 1
ATOM 3335 O O . VAL B 1 127 ? 0.846 -8.164 -5.117 1 97.81 127 VAL B O 1
ATOM 3338 N N . ASN B 1 128 ? 2.756 -8.641 -4.086 1 95.94 128 ASN B N 1
ATOM 3339 C CA . ASN B 1 128 ? 2.402 -7.805 -2.945 1 95.94 128 ASN B CA 1
ATOM 3340 C C . ASN B 1 128 ? 3.311 -6.582 -2.844 1 95.94 128 ASN B C 1
ATOM 3342 O O . ASN B 1 128 ? 4.496 -6.652 -3.18 1 95.94 128 ASN B O 1
ATOM 3346 N N . VAL B 1 129 ? 2.682 -5.516 -2.359 1 95.12 129 VAL B N 1
ATOM 3347 C CA . VAL B 1 129 ? 3.369 -4.234 -2.266 1 95.12 129 VAL B CA 1
ATOM 3348 C C . VAL B 1 129 ? 3.623 -3.891 -0.798 1 95.12 129 VAL B C 1
ATOM 3350 O O . VAL B 1 129 ? 2.756 -4.098 0.053 1 95.12 129 VAL B O 1
ATOM 3353 N N . GLY B 1 130 ? 4.848 -3.424 -0.501 1 91.69 130 GLY B N 1
ATOM 3354 C CA . GLY B 1 130 ? 5.199 -3.037 0.855 1 91.69 130 GLY B CA 1
ATOM 3355 C C . GLY B 1 130 ? 6.391 -2.102 0.918 1 91.69 130 GLY B C 1
ATOM 3356 O O . GLY B 1 130 ? 6.922 -1.692 -0.117 1 91.69 130 GLY B O 1
ATOM 3357 N N . SER B 1 131 ? 6.715 -1.738 2.119 1 88.56 131 SER B N 1
ATOM 3358 C CA . SER B 1 131 ? 7.914 -0.936 2.346 1 88.56 131 SER B CA 1
ATOM 3359 C C . SER B 1 131 ? 9.18 -1.713 1.99 1 88.56 131 SER B C 1
ATOM 3361 O O . SER B 1 131 ? 9.141 -2.938 1.847 1 88.56 131 SER B O 1
ATOM 3363 N N . VAL B 1 132 ? 10.219 -0.991 1.856 1 88.75 132 VAL B N 1
ATOM 3364 C CA . VAL B 1 132 ? 11.484 -1.621 1.499 1 88.75 132 VAL B CA 1
ATOM 3365 C C . VAL B 1 132 ? 11.891 -2.627 2.576 1 88.75 132 VAL B C 1
ATOM 3367 O O . VAL B 1 132 ? 12.406 -3.701 2.27 1 88.75 132 VAL B O 1
ATOM 3370 N N . ASN B 1 133 ? 11.656 -2.281 3.783 1 85.31 133 ASN B N 1
ATOM 3371 C CA . ASN B 1 133 ? 11.961 -3.209 4.871 1 85.31 133 ASN B CA 1
ATOM 3372 C C . ASN B 1 133 ? 11.102 -4.469 4.785 1 85.31 133 ASN B C 1
ATOM 3374 O O . ASN B 1 133 ? 11.578 -5.57 5.066 1 85.31 133 ASN B O 1
ATOM 3378 N N . GLU B 1 134 ? 9.891 -4.285 4.461 1 88.44 134 GLU B N 1
ATOM 3379 C CA . GLU B 1 134 ? 9 -5.434 4.293 1 88.44 134 GLU B CA 1
ATOM 3380 C C . GLU B 1 134 ? 9.453 -6.312 3.131 1 88.44 134 GLU B C 1
ATOM 3382 O O . GLU B 1 134 ? 9.336 -7.539 3.193 1 88.44 134 GLU B O 1
ATOM 3387 N N . VAL B 1 135 ? 9.945 -5.676 2.104 1 94.62 135 VAL B N 1
ATOM 3388 C CA . VAL B 1 135 ? 10.453 -6.43 0.959 1 94.62 135 VAL B CA 1
ATOM 3389 C C . VAL B 1 135 ? 11.641 -7.281 1.389 1 94.62 135 VAL B C 1
ATOM 3391 O O . VAL B 1 135 ? 11.68 -8.484 1.129 1 94.62 135 VAL B O 1
ATOM 3394 N N . VAL B 1 136 ? 12.539 -6.648 2.066 1 91.88 136 VAL B N 1
ATOM 3395 C CA . VAL B 1 136 ? 13.742 -7.332 2.516 1 91.88 136 VAL B CA 1
ATOM 3396 C C . VAL B 1 136 ? 13.367 -8.484 3.443 1 91.88 136 VAL B C 1
ATOM 3398 O O . VAL B 1 136 ? 13.828 -9.617 3.256 1 91.88 136 VAL B O 1
ATOM 3401 N N . GLU B 1 137 ? 12.461 -8.195 4.336 1 87.5 137 GLU B N 1
ATOM 3402 C CA . GLU B 1 137 ? 12.062 -9.211 5.312 1 87.5 137 GLU B CA 1
ATOM 3403 C C . GLU B 1 137 ? 11.32 -10.359 4.641 1 87.5 137 GLU B C 1
ATOM 3405 O O . GLU B 1 137 ? 11.531 -11.523 4.992 1 87.5 137 GLU B O 1
ATOM 3410 N N . ALA B 1 138 ? 10.5 -10.055 3.717 1 91.44 138 ALA B N 1
ATOM 3411 C CA . ALA B 1 138 ? 9.719 -11.086 3.027 1 91.44 138 ALA B CA 1
ATOM 3412 C C . ALA B 1 138 ? 10.633 -12.055 2.283 1 91.44 138 ALA B C 1
ATOM 3414 O O . ALA B 1 138 ? 10.398 -13.266 2.295 1 91.44 138 ALA B O 1
ATOM 3415 N N . VAL B 1 139 ? 11.641 -11.562 1.664 1 94.69 139 VAL B N 1
ATOM 3416 C CA . VAL B 1 139 ? 12.57 -12.414 0.93 1 94.69 139 VAL B CA 1
ATOM 3417 C C . VAL B 1 139 ? 13.445 -13.188 1.911 1 94.69 139 VAL B C 1
ATOM 3419 O O . VAL B 1 139 ? 13.648 -14.398 1.752 1 94.69 139 VAL B O 1
ATOM 3422 N N . ALA B 1 140 ? 13.867 -12.508 2.945 1 88.62 140 ALA B N 1
ATOM 3423 C CA . ALA B 1 140 ? 14.773 -13.117 3.918 1 88.62 140 ALA B CA 1
ATOM 3424 C C . ALA B 1 140 ? 14.094 -14.273 4.645 1 88.62 140 ALA B C 1
ATOM 3426 O O . ALA B 1 140 ? 14.75 -15.242 5.035 1 88.62 140 ALA B O 1
ATOM 3427 N N . THR B 1 141 ? 12.789 -14.172 4.82 1 80.81 141 THR B N 1
ATOM 3428 C CA . THR B 1 141 ? 12.055 -15.172 5.578 1 80.81 141 THR B CA 1
ATOM 3429 C C . THR B 1 141 ? 11.359 -16.156 4.641 1 80.81 141 THR B C 1
ATOM 3431 O O . THR B 1 141 ? 10.516 -16.953 5.074 1 80.81 141 THR B O 1
ATOM 3434 N N . ASP B 1 142 ? 11.555 -16.016 3.393 1 85 142 ASP B N 1
ATOM 3435 C CA . ASP B 1 142 ? 11.062 -16.922 2.359 1 85 142 ASP B CA 1
ATOM 3436 C C . ASP B 1 142 ? 9.562 -16.734 2.139 1 85 142 ASP B C 1
ATOM 3438 O O . ASP B 1 142 ? 8.898 -17.594 1.557 1 85 142 ASP B O 1
ATOM 3442 N N . ALA B 1 143 ? 9.094 -15.664 2.605 1 86.44 143 ALA B N 1
ATOM 3443 C CA . ALA B 1 143 ? 7.695 -15.328 2.326 1 86.44 143 ALA B CA 1
ATOM 3444 C C . ALA B 1 143 ? 7.52 -14.891 0.875 1 86.44 143 ALA B C 1
ATOM 3446 O O . ALA B 1 143 ? 6.418 -14.977 0.325 1 86.44 143 ALA B O 1
ATOM 3447 N N . ALA B 1 144 ? 8.586 -14.422 0.294 1 95.06 144 ALA B N 1
ATOM 3448 C CA . ALA B 1 144 ? 8.633 -14.07 -1.123 1 95.06 144 ALA B CA 1
ATOM 3449 C C . ALA B 1 144 ? 9.836 -14.711 -1.808 1 95.06 144 ALA B C 1
ATOM 3451 O O . ALA B 1 144 ? 10.898 -14.852 -1.197 1 95.06 144 ALA B O 1
ATOM 3452 N N . HIS B 1 145 ? 9.602 -15.07 -3.031 1 94.44 145 HIS B N 1
ATOM 3453 C CA . HIS B 1 145 ? 10.695 -15.625 -3.816 1 94.44 145 HIS B CA 1
ATOM 3454 C C . HIS B 1 145 ? 11.609 -14.516 -4.336 1 94.44 145 HIS B C 1
ATOM 3456 O O . HIS B 1 145 ? 12.828 -14.695 -4.398 1 94.44 145 HIS B O 1
ATOM 3462 N N . ILE B 1 146 ? 10.969 -13.414 -4.785 1 97.75 146 ILE B N 1
ATOM 3463 C CA . ILE B 1 146 ? 11.656 -12.305 -5.449 1 97.75 146 ILE B CA 1
ATOM 3464 C C . ILE B 1 146 ? 11.25 -10.984 -4.793 1 97.75 146 ILE B C 1
ATOM 3466 O O . ILE B 1 146 ? 10.07 -10.734 -4.562 1 97.75 146 ILE B O 1
ATOM 3470 N N . GLY B 1 147 ? 12.234 -10.219 -4.441 1 98.44 147 GLY B N 1
ATOM 3471 C CA . GLY B 1 147 ? 12 -8.867 -3.969 1 98.44 147 GLY B CA 1
ATOM 3472 C C . GLY B 1 147 ? 12.484 -7.801 -4.938 1 98.44 147 GLY B C 1
ATOM 3473 O O . GLY B 1 147 ? 13.57 -7.926 -5.508 1 98.44 147 GLY B O 1
ATOM 3474 N N . LEU B 1 148 ? 11.641 -6.816 -5.227 1 98 148 LEU B N 1
ATOM 3475 C CA . LEU B 1 148 ? 12.047 -5.605 -5.922 1 98 148 LEU B CA 1
ATOM 3476 C C . LEU B 1 148 ? 11.961 -4.391 -5.004 1 98 148 LEU B C 1
ATOM 3478 O O . LEU B 1 148 ? 10.867 -4.012 -4.578 1 98 148 LEU B O 1
ATOM 3482 N N . ALA B 1 149 ? 13.109 -3.82 -4.758 1 95.62 149 ALA B N 1
ATOM 3483 C CA . ALA B 1 149 ? 13.148 -2.773 -3.738 1 95.62 149 ALA B CA 1
ATOM 3484 C C . ALA B 1 149 ? 13.898 -1.544 -4.246 1 95.62 149 ALA B C 1
ATOM 3486 O O . ALA B 1 149 ? 14.859 -1.666 -5.012 1 95.62 149 ALA B O 1
ATOM 3487 N N . TYR B 1 150 ? 13.391 -0.414 -3.84 1 93.69 150 TYR B N 1
ATOM 3488 C CA . TYR B 1 150 ? 14.086 0.844 -4.09 1 93.69 150 TYR B CA 1
ATOM 3489 C C . TYR B 1 150 ? 14.945 1.239 -2.891 1 93.69 150 TYR B C 1
ATOM 3491 O O . TYR B 1 150 ? 14.43 1.478 -1.799 1 93.69 150 TYR B O 1
ATOM 3499 N N . ASN B 1 151 ? 16.203 1.318 -3.08 1 91.38 151 ASN B N 1
ATOM 3500 C CA . ASN B 1 151 ? 17.203 1.737 -2.102 1 91.38 151 ASN B CA 1
ATOM 3501 C C . ASN B 1 151 ? 17.078 0.943 -0.805 1 91.38 151 ASN B C 1
ATOM 3503 O O . ASN B 1 151 ? 16.969 1.524 0.275 1 91.38 151 ASN B O 1
ATOM 3507 N N . PRO B 1 152 ? 17.203 -0.374 -0.883 1 91.31 152 PRO B N 1
ATOM 3508 C CA . PRO B 1 152 ? 17.047 -1.208 0.312 1 91.31 152 PRO B CA 1
ATOM 3509 C C . PRO B 1 152 ? 18.297 -1.185 1.203 1 91.31 152 PRO B C 1
ATOM 3511 O O . PRO B 1 152 ? 19.391 -0.919 0.723 1 91.31 152 PRO B O 1
ATOM 3514 N N . PRO B 1 153 ? 18.016 -1.423 2.496 1 85.5 153 PRO B N 1
ATOM 3515 C CA . PRO B 1 153 ? 19.188 -1.67 3.344 1 85.5 153 PRO B CA 1
ATOM 3516 C C . PRO B 1 153 ? 19.906 -2.969 2.988 1 85.5 153 PRO B C 1
ATOM 3518 O O . PRO B 1 153 ? 19.297 -3.877 2.41 1 85.5 153 PRO B O 1
ATOM 3521 N N . VAL B 1 154 ? 21.078 -3.01 3.385 1 85.62 154 VAL B N 1
ATOM 3522 C CA . VAL B 1 154 ? 21.859 -4.223 3.152 1 85.62 154 VAL B CA 1
ATOM 3523 C C . VAL B 1 154 ? 21.438 -5.305 4.145 1 85.62 154 VAL B C 1
ATOM 3525 O O . VAL B 1 154 ? 21.234 -5.027 5.328 1 85.62 154 VAL B O 1
ATOM 3528 N N . ASP B 1 155 ? 21.219 -6.402 3.637 1 89.44 155 ASP B N 1
ATOM 3529 C CA . ASP B 1 155 ? 20.922 -7.586 4.438 1 89.44 155 ASP B CA 1
ATOM 3530 C C . ASP B 1 155 ? 21.766 -8.781 3.99 1 89.44 155 ASP B C 1
ATOM 3532 O O . ASP B 1 155 ? 21.703 -9.195 2.832 1 89.44 155 ASP B O 1
ATOM 3536 N N . PRO B 1 156 ? 22.547 -9.367 4.91 1 87.88 156 PRO B N 1
ATOM 3537 C CA . PRO B 1 156 ? 23.484 -10.43 4.535 1 87.88 156 PRO B CA 1
ATOM 3538 C C . PRO B 1 156 ? 22.766 -11.711 4.09 1 87.88 156 PRO B C 1
ATOM 3540 O O . PRO B 1 156 ? 23.391 -12.586 3.479 1 87.88 156 PRO B O 1
ATOM 3543 N N . ARG B 1 157 ? 21.625 -11.883 4.391 1 91.62 157 ARG B N 1
ATOM 3544 C CA . ARG B 1 157 ? 20.875 -13.062 4.012 1 91.62 157 ARG B CA 1
ATOM 3545 C C . ARG B 1 157 ? 20.453 -13 2.549 1 91.62 157 ARG B C 1
ATOM 3547 O O . ARG B 1 157 ? 20.031 -14.008 1.973 1 91.62 157 ARG B O 1
ATOM 3554 N N . LEU B 1 158 ? 20.531 -11.789 1.962 1 95.25 158 LEU B N 1
ATOM 3555 C CA . LEU B 1 158 ? 20 -11.578 0.619 1 95.25 158 LEU B CA 1
ATOM 3556 C C . LEU B 1 158 ? 21.141 -11.352 -0.381 1 95.25 158 LEU B C 1
ATOM 3558 O O . LEU B 1 158 ? 22.203 -10.844 -0.018 1 95.25 158 LEU B O 1
ATOM 3562 N N . ARG B 1 159 ? 20.859 -11.773 -1.593 1 94.12 159 ARG B N 1
ATOM 3563 C CA . ARG B 1 159 ? 21.719 -11.469 -2.734 1 94.12 159 ARG B CA 1
ATOM 3564 C C . ARG B 1 159 ? 21.031 -10.508 -3.693 1 94.12 159 ARG B C 1
ATOM 3566 O O . ARG B 1 159 ? 19.828 -10.617 -3.945 1 94.12 159 ARG B O 1
ATOM 3573 N N . CYS B 1 160 ? 21.781 -9.594 -4.152 1 95.38 160 CYS B N 1
ATOM 3574 C CA . CYS B 1 160 ? 21.312 -8.672 -5.18 1 95.38 160 CYS B CA 1
ATOM 3575 C C . CYS B 1 160 ? 21.562 -9.242 -6.57 1 95.38 160 CYS B C 1
ATOM 3577 O O . CYS B 1 160 ? 22.703 -9.312 -7.023 1 95.38 160 CYS B O 1
ATOM 3579 N N . ARG B 1 161 ? 20.547 -9.555 -7.254 1 94.81 161 ARG B N 1
ATOM 3580 C CA . ARG B 1 161 ? 20.641 -10.188 -8.57 1 94.81 161 ARG B CA 1
ATOM 3581 C C . ARG B 1 161 ? 20.812 -9.141 -9.664 1 94.81 161 ARG B C 1
ATOM 3583 O O . ARG B 1 161 ? 21.453 -9.406 -10.68 1 94.81 161 ARG B O 1
ATOM 3590 N N . ALA B 1 162 ? 20.172 -8.039 -9.562 1 95.5 162 ALA B N 1
ATOM 3591 C CA . ALA B 1 162 ? 20.266 -6.902 -10.469 1 95.5 162 ALA B CA 1
ATOM 3592 C C . ALA B 1 162 ? 20.109 -5.586 -9.719 1 95.5 162 ALA B C 1
ATOM 3594 O O . ALA B 1 162 ? 19.375 -5.504 -8.734 1 95.5 162 ALA B O 1
ATOM 3595 N N . SER B 1 163 ? 20.859 -4.629 -10.18 1 95.38 163 SER B N 1
ATOM 3596 C CA . SER B 1 163 ? 20.812 -3.309 -9.562 1 95.38 163 SER B CA 1
ATOM 3597 C C . SER B 1 163 ? 21.062 -2.209 -10.586 1 95.38 163 SER B C 1
ATOM 3599 O O . SER B 1 163 ? 21.859 -2.381 -11.508 1 95.38 163 SER B O 1
ATOM 3601 N N . ARG B 1 164 ? 20.328 -1.146 -10.445 1 94.81 164 ARG B N 1
ATOM 3602 C CA . ARG B 1 164 ? 20.516 0.039 -11.281 1 94.81 164 ARG B CA 1
ATOM 3603 C C . ARG B 1 164 ? 20.188 1.311 -10.5 1 94.81 164 ARG B C 1
ATOM 3605 O O . ARG B 1 164 ? 19.234 1.339 -9.719 1 94.81 164 ARG B O 1
ATOM 3612 N N . LYS B 1 165 ? 20.922 2.316 -10.82 1 93.62 165 LYS B N 1
ATOM 3613 C CA . LYS B 1 165 ? 20.703 3.596 -10.148 1 93.62 165 LYS B CA 1
ATOM 3614 C C . LYS B 1 165 ? 19.469 4.305 -10.719 1 93.62 165 LYS B C 1
ATOM 3616 O O . LYS B 1 165 ? 19.266 4.316 -11.93 1 93.62 165 LYS B O 1
ATOM 3621 N N . HIS B 1 166 ? 18.703 4.781 -9.867 1 93.94 166 HIS B N 1
ATOM 3622 C CA . HIS B 1 166 ? 17.562 5.637 -10.164 1 93.94 166 HIS B CA 1
ATOM 3623 C C . HIS B 1 166 ? 17.531 6.855 -9.25 1 93.94 166 HIS B C 1
ATOM 3625 O O . HIS B 1 166 ? 16.953 6.805 -8.164 1 93.94 166 HIS B O 1
ATOM 3631 N N . PRO B 1 167 ? 18.047 7.941 -9.742 1 93.5 167 PRO B N 1
ATOM 3632 C CA . PRO B 1 167 ? 18.156 9.133 -8.906 1 93.5 167 PRO B CA 1
ATOM 3633 C C . PRO B 1 167 ? 16.781 9.688 -8.484 1 93.5 167 PRO B C 1
ATOM 3635 O O . PRO B 1 167 ? 15.797 9.492 -9.195 1 93.5 167 PRO B O 1
ATOM 3638 N N . VAL B 1 168 ? 16.844 10.32 -7.301 1 94.56 168 VAL B N 1
ATOM 3639 C CA . VAL B 1 168 ? 15.664 11.031 -6.828 1 94.56 168 VAL B CA 1
ATOM 3640 C C . VAL B 1 168 ? 15.539 12.375 -7.551 1 94.56 168 VAL B C 1
ATOM 3642 O O . VAL B 1 168 ? 16.531 13.086 -7.727 1 94.56 168 VAL B O 1
ATOM 3645 N N . CYS B 1 169 ? 14.352 12.664 -8 1 95.44 169 CYS B N 1
ATOM 3646 C CA . CYS B 1 169 ? 14.055 13.93 -8.664 1 95.44 169 CYS B CA 1
ATOM 3647 C C . CYS B 1 169 ? 12.945 14.68 -7.941 1 95.44 169 CYS B C 1
ATOM 3649 O O . CYS B 1 169 ? 12.281 14.125 -7.066 1 95.44 169 CYS B O 1
ATOM 3651 N N . LEU B 1 170 ? 12.859 15.898 -8.266 1 96 170 LEU B N 1
ATOM 3652 C CA . LEU B 1 170 ? 11.742 16.688 -7.785 1 96 170 LEU B CA 1
ATOM 3653 C C . LEU B 1 170 ? 10.562 16.625 -8.758 1 96 170 LEU B C 1
ATOM 3655 O O . LEU B 1 170 ? 10.734 16.844 -9.961 1 96 170 LEU B O 1
ATOM 3659 N N . LEU B 1 171 ? 9.43 16.266 -8.281 1 96.62 171 LEU B N 1
ATOM 3660 C CA . LEU B 1 171 ? 8.219 16.25 -9.094 1 96.62 171 LEU B CA 1
ATOM 3661 C C . LEU B 1 171 ? 7.375 17.5 -8.828 1 96.62 171 LEU B C 1
ATOM 3663 O O . LEU B 1 171 ? 7.125 17.844 -7.672 1 96.62 171 LEU B O 1
ATOM 3667 N N . ALA B 1 172 ? 6.984 18.125 -9.867 1 96.06 172 ALA B N 1
ATOM 3668 C CA . ALA B 1 172 ? 6.164 19.328 -9.805 1 96.06 172 ALA B CA 1
ATOM 3669 C C . ALA B 1 172 ? 5.191 19.391 -10.977 1 96.06 172 ALA B C 1
ATOM 3671 O O . ALA B 1 172 ? 5.379 18.719 -11.984 1 96.06 172 ALA B O 1
ATOM 3672 N N . PRO B 1 173 ? 4.07 20.141 -10.742 1 94.88 173 PRO B N 1
ATOM 3673 C CA . PRO B 1 173 ? 3.24 20.391 -11.922 1 94.88 173 PRO B CA 1
ATOM 3674 C C . PRO B 1 173 ? 3.959 21.203 -12.992 1 94.88 173 PRO B C 1
ATOM 3676 O O . PRO B 1 173 ? 4.91 21.938 -12.688 1 94.88 173 PRO B O 1
ATOM 3679 N N . PRO B 1 174 ? 3.58 21.094 -14.25 1 93.25 174 PRO B N 1
ATOM 3680 C CA . PRO B 1 174 ? 4.281 21.734 -15.359 1 93.25 174 PRO B CA 1
ATOM 3681 C C . PRO B 1 174 ? 4.309 23.266 -15.227 1 93.25 174 PRO B C 1
ATOM 3683 O O . PRO B 1 174 ? 5.227 23.906 -15.727 1 93.25 174 PRO B O 1
ATOM 3686 N N . GLY B 1 175 ? 3.4 23.859 -14.602 1 91.81 175 GLY B N 1
ATOM 3687 C CA . GLY B 1 175 ? 3.357 25.312 -14.461 1 91.81 175 GLY B CA 1
ATOM 3688 C C . GLY B 1 175 ? 4.141 25.812 -13.266 1 91.81 175 GLY B C 1
ATOM 3689 O O . GLY B 1 175 ? 4.199 27.031 -13.016 1 91.81 175 GLY B O 1
ATOM 3690 N N . HIS B 1 176 ? 4.773 24.922 -12.547 1 93.56 176 HIS B N 1
ATOM 3691 C CA . HIS B 1 176 ? 5.508 25.297 -11.344 1 93.56 176 HIS B CA 1
ATOM 3692 C C . HIS B 1 176 ? 6.719 26.172 -11.688 1 93.56 176 HIS B C 1
ATOM 3694 O O . HIS B 1 176 ? 7.348 25.969 -12.727 1 93.56 176 HIS B O 1
ATOM 3700 N N . ALA B 1 177 ? 7.109 27.031 -10.859 1 92.38 177 ALA B N 1
ATOM 3701 C CA . ALA B 1 177 ? 8.211 27.969 -11.055 1 92.38 177 ALA B CA 1
ATOM 3702 C C . ALA B 1 177 ? 9.516 27.219 -11.336 1 92.38 177 ALA B C 1
ATOM 3704 O O . ALA B 1 177 ? 10.32 27.656 -12.172 1 92.38 177 ALA B O 1
ATOM 3705 N N . LEU B 1 178 ? 9.688 26.172 -10.727 1 92.88 178 LEU B N 1
ATOM 3706 C CA . LEU B 1 178 ? 10.93 25.422 -10.844 1 92.88 178 LEU B CA 1
ATOM 3707 C C . LEU B 1 178 ? 11.008 24.703 -12.195 1 92.88 178 LEU B C 1
ATOM 3709 O O . LEU B 1 178 ? 12.078 24.281 -12.617 1 92.88 178 LEU B O 1
ATOM 3713 N N . ALA B 1 179 ? 9.891 24.484 -12.781 1 91.56 179 ALA B N 1
ATOM 3714 C CA . ALA B 1 179 ? 9.844 23.734 -14.031 1 91.56 179 ALA B CA 1
ATOM 3715 C C . ALA B 1 179 ? 10.492 24.531 -15.172 1 91.56 179 ALA B C 1
ATOM 3717 O O . ALA B 1 179 ? 10.82 23.969 -16.219 1 91.56 179 ALA B O 1
ATOM 3718 N N . ARG B 1 180 ? 10.719 25.75 -14.969 1 88.75 180 ARG B N 1
ATOM 3719 C CA . ARG B 1 180 ? 11.297 26.625 -15.992 1 88.75 180 ARG B CA 1
ATOM 3720 C C . ARG B 1 180 ? 12.82 26.562 -15.945 1 88.75 180 ARG B C 1
ATOM 3722 O O . ARG B 1 180 ? 13.492 27.031 -16.875 1 88.75 180 ARG B O 1
ATOM 3729 N N . ARG B 1 181 ? 13.234 25.938 -14.93 1 87.75 181 ARG B N 1
ATOM 3730 C CA . ARG B 1 181 ? 14.688 25.875 -14.766 1 87.75 181 ARG B CA 1
ATOM 3731 C C . ARG B 1 181 ? 15.305 24.906 -15.758 1 87.75 181 ARG B C 1
ATOM 3733 O O . ARG B 1 181 ? 14.766 23.812 -16 1 87.75 181 ARG B O 1
ATOM 3740 N N . ARG B 1 182 ? 16.422 25.266 -16.328 1 84.81 182 ARG B N 1
ATOM 3741 C CA . ARG B 1 182 ? 17.078 24.422 -17.328 1 84.81 182 ARG B CA 1
ATOM 3742 C C . ARG B 1 182 ? 18.188 23.594 -16.688 1 84.81 182 ARG B C 1
ATOM 3744 O O . ARG B 1 182 ? 18.422 22.453 -17.094 1 84.81 182 ARG B O 1
ATOM 3751 N N . ALA B 1 183 ? 18.844 24.109 -15.703 1 87.88 183 ALA B N 1
ATOM 3752 C CA . ALA B 1 183 ? 19.906 23.391 -15 1 87.88 183 ALA B CA 1
ATOM 3753 C C . ALA B 1 183 ? 19.344 22.562 -13.852 1 87.88 183 ALA B C 1
ATOM 3755 O O . ALA B 1 183 ? 18.25 22.828 -13.359 1 87.88 183 ALA B O 1
ATOM 3756 N N . PRO B 1 184 ? 20.141 21.531 -13.453 1 94 184 PRO B N 1
ATOM 3757 C CA . PRO B 1 184 ? 19.703 20.766 -12.289 1 94 184 PRO B CA 1
ATOM 3758 C C . PRO B 1 184 ? 19.516 21.625 -11.047 1 94 184 PRO B C 1
ATOM 3760 O O . PRO B 1 184 ? 20.281 22.562 -10.82 1 94 184 PRO B O 1
ATOM 3763 N N . LEU B 1 185 ? 18.5 21.312 -10.359 1 95.38 185 LEU B N 1
ATOM 3764 C CA . LEU B 1 185 ? 18.156 22.078 -9.156 1 95.38 185 LEU B CA 1
ATOM 3765 C C . LEU B 1 185 ? 19.172 21.812 -8.055 1 95.38 185 LEU B C 1
ATOM 3767 O O . LEU B 1 185 ? 19.766 20.734 -7.98 1 95.38 185 LEU B O 1
ATOM 3771 N N . THR B 1 186 ? 19.312 22.828 -7.262 1 93.94 186 THR B N 1
ATOM 3772 C CA . THR B 1 186 ? 20.078 22.672 -6.023 1 93.94 186 THR B CA 1
ATOM 3773 C C . THR B 1 186 ? 19.125 22.531 -4.832 1 93.94 186 THR B C 1
ATOM 3775 O O . THR B 1 186 ? 17.922 22.766 -4.949 1 93.94 186 THR B O 1
ATOM 3778 N N . ILE B 1 187 ? 19.688 22.109 -3.719 1 92.31 187 ILE B N 1
ATOM 3779 C CA . ILE B 1 187 ? 18.891 21.969 -2.502 1 92.31 187 ILE B CA 1
ATOM 3780 C C . ILE B 1 187 ? 18.312 23.312 -2.098 1 92.31 187 ILE B C 1
ATOM 3782 O O . ILE B 1 187 ? 17.156 23.391 -1.66 1 92.31 187 ILE B O 1
ATOM 3786 N N . ALA B 1 188 ? 19.031 24.359 -2.238 1 91.94 188 ALA B N 1
ATOM 3787 C CA . ALA B 1 188 ? 18.578 25.703 -1.908 1 91.94 188 ALA B CA 1
ATOM 3788 C C . ALA B 1 188 ? 17.375 26.094 -2.74 1 91.94 188 ALA B C 1
ATOM 3790 O O . ALA B 1 188 ? 16.484 26.812 -2.266 1 91.94 188 ALA B O 1
ATOM 3791 N N . ASP B 1 189 ? 17.328 25.609 -3.988 1 92.69 189 ASP B N 1
ATOM 3792 C CA . ASP B 1 189 ? 16.234 25.922 -4.898 1 92.69 189 ASP B CA 1
ATOM 3793 C C . ASP B 1 189 ? 14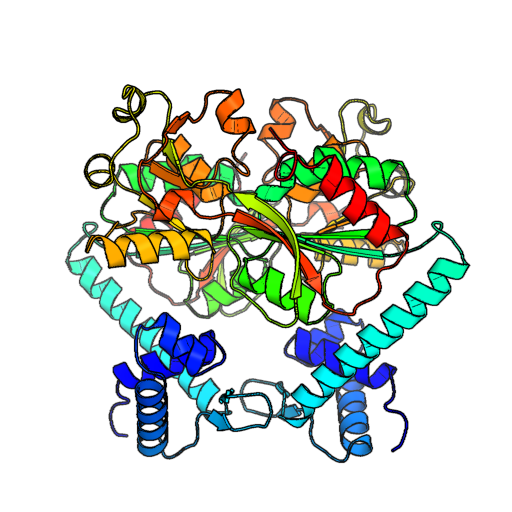.906 25.359 -4.395 1 92.69 189 ASP B C 1
ATOM 3795 O O . ASP B 1 189 ? 13.836 25.922 -4.66 1 92.69 189 ASP B O 1
ATOM 3799 N N . ILE B 1 190 ? 14.984 24.234 -3.66 1 91.81 190 ILE B N 1
ATOM 3800 C CA . ILE B 1 190 ? 13.742 23.5 -3.402 1 91.81 190 ILE B CA 1
ATOM 3801 C C . ILE B 1 190 ? 13.289 23.766 -1.966 1 91.81 190 ILE B C 1
ATOM 3803 O O . ILE B 1 190 ? 12.125 23.516 -1.621 1 91.81 190 ILE B O 1
ATOM 3807 N N . LEU B 1 191 ? 14.078 24.375 -1.15 1 90.25 191 LEU B N 1
ATOM 3808 C CA . LEU B 1 191 ? 13.836 24.531 0.281 1 90.25 191 LEU B CA 1
ATOM 3809 C C . LEU B 1 191 ? 12.609 25.391 0.54 1 90.25 191 LEU B C 1
ATOM 3811 O O . LEU B 1 191 ? 11.875 25.172 1.505 1 90.25 191 LEU B O 1
ATOM 3815 N N . PRO B 1 192 ? 12.312 26.328 -0.301 1 89.19 192 PRO B N 1
ATOM 3816 C CA . PRO B 1 192 ? 11.227 27.25 0.003 1 89.19 192 PRO B CA 1
ATOM 3817 C C . PRO B 1 192 ? 9.844 26.641 -0.225 1 89.19 192 PRO B C 1
ATOM 3819 O O . PRO B 1 192 ? 8.836 27.234 0.172 1 89.19 192 PRO B O 1
ATOM 3822 N N . TYR B 1 193 ? 9.742 25.547 -0.785 1 90.56 193 TYR B N 1
ATOM 3823 C CA . TYR B 1 193 ? 8.453 25.016 -1.211 1 90.56 193 TYR B CA 1
ATOM 3824 C C . TYR B 1 193 ? 7.945 23.953 -0.236 1 90.56 193 TYR B C 1
ATOM 3826 O O . TYR B 1 193 ? 8.742 23.25 0.395 1 90.56 193 TYR B O 1
ATOM 3834 N N . PRO B 1 194 ? 6.582 23.859 -0.119 1 91.88 194 PRO B N 1
ATOM 3835 C CA . PRO B 1 194 ? 6.02 22.766 0.671 1 91.88 194 PRO B CA 1
ATOM 3836 C C . PRO B 1 194 ? 6.223 21.391 0.013 1 91.88 194 PRO B C 1
ATOM 3838 O O . PRO B 1 194 ? 6.191 21.297 -1.216 1 91.88 194 PRO B O 1
ATOM 3841 N N . PHE B 1 195 ? 6.391 20.359 0.955 1 93.56 195 PHE B N 1
ATOM 3842 C CA . PHE B 1 195 ? 6.691 19.031 0.458 1 93.56 195 PHE B CA 1
ATOM 3843 C C . PHE B 1 195 ? 5.656 18.016 0.949 1 93.56 195 PHE B C 1
ATOM 3845 O O . PHE B 1 195 ? 5.113 18.172 2.047 1 93.56 195 PHE B O 1
ATOM 3852 N N . ALA B 1 196 ? 5.391 17.109 0.068 1 95.88 196 ALA B N 1
ATOM 3853 C CA . ALA B 1 196 ? 4.941 15.812 0.546 1 95.88 196 ALA B CA 1
ATOM 3854 C C . ALA B 1 196 ? 6.098 14.82 0.607 1 95.88 196 ALA B C 1
ATOM 3856 O O . ALA B 1 196 ? 6.879 14.703 -0.343 1 95.88 196 ALA B O 1
ATOM 3857 N N . LEU B 1 197 ? 6.219 14.156 1.712 1 92.69 197 LEU B N 1
ATOM 3858 C CA . LEU B 1 197 ? 7.332 13.234 1.881 1 92.69 197 LEU B CA 1
ATOM 3859 C C . LEU B 1 197 ? 6.84 11.875 2.379 1 92.69 197 LEU B C 1
ATOM 3861 O O . LEU B 1 197 ? 5.789 11.789 3.02 1 92.69 197 LEU B O 1
ATOM 3865 N N . MET B 1 198 ? 7.656 10.898 2.057 1 89.12 198 MET B N 1
ATOM 3866 C CA . MET B 1 198 ? 7.363 9.555 2.555 1 89.12 198 MET B CA 1
ATOM 3867 C C . MET B 1 198 ? 7.605 9.469 4.059 1 89.12 198 MET B C 1
ATOM 3869 O O . MET B 1 198 ? 8.531 10.094 4.578 1 89.12 198 MET B O 1
ATOM 3873 N N . SER B 1 199 ? 6.699 8.719 4.668 1 78.94 199 SER B N 1
ATOM 3874 C CA . SER B 1 199 ? 6.922 8.43 6.078 1 78.94 199 SER B CA 1
ATOM 3875 C C . SER B 1 199 ? 8 7.367 6.266 1 78.94 199 SER B C 1
ATOM 3877 O O . SER B 1 199 ? 8.422 6.727 5.301 1 78.94 199 SER B O 1
ATOM 3879 N N . ALA B 1 200 ? 8.75 7.305 7.43 1 62.47 200 ALA B N 1
ATOM 3880 C CA . ALA B 1 200 ? 9.625 6.172 7.715 1 62.47 200 ALA B CA 1
ATOM 3881 C C . ALA B 1 200 ? 8.844 4.859 7.711 1 62.47 200 ALA B C 1
ATOM 3883 O O . ALA B 1 200 ? 7.609 4.867 7.801 1 62.47 200 ALA B O 1
ATOM 3884 N N . PRO B 1 201 ? 9.602 3.725 7.492 1 61.53 201 PRO B N 1
ATOM 3885 C CA . PRO B 1 201 ? 10.977 3.396 7.109 1 61.53 201 PRO B CA 1
ATOM 3886 C C . PRO B 1 201 ? 11.133 3.176 5.605 1 61.53 201 PRO B C 1
ATOM 3888 O O . PRO B 1 201 ? 11.641 2.135 5.184 1 61.53 201 PRO B O 1
ATOM 3891 N N . TYR B 1 202 ? 10.727 3.965 4.707 1 67.88 202 TYR B N 1
ATOM 3892 C CA . TYR B 1 202 ? 10.867 3.77 3.268 1 67.88 202 TYR B CA 1
ATOM 3893 C C . TYR B 1 202 ? 12.234 4.238 2.787 1 67.88 202 TYR B C 1
ATOM 3895 O O . TYR B 1 202 ? 12.836 5.137 3.381 1 67.88 202 TYR B O 1
ATOM 3903 N N . GLY B 1 203 ? 12.742 3.533 1.781 1 70.38 203 GLY B N 1
ATOM 3904 C CA . GLY B 1 203 ? 14.031 3.838 1.178 1 70.38 203 GLY B CA 1
ATOM 3905 C C . GLY B 1 203 ? 14.164 5.289 0.759 1 70.38 203 GLY B C 1
ATOM 3906 O O . GLY B 1 203 ? 15.203 5.914 0.989 1 70.38 203 GLY B O 1
ATOM 3907 N N . LEU B 1 204 ? 13.109 5.828 0.223 1 76.81 204 LEU B N 1
ATOM 3908 C CA . LEU B 1 204 ? 13.102 7.227 -0.188 1 76.81 204 LEU B CA 1
ATOM 3909 C C . LEU B 1 204 ? 13.258 8.148 1.017 1 76.81 204 LEU B C 1
ATOM 3911 O O . LEU B 1 204 ? 13.992 9.133 0.958 1 76.81 204 LEU B O 1
ATOM 3915 N N . ARG B 1 205 ? 12.602 7.863 2.047 1 77.12 205 ARG B N 1
ATOM 3916 C CA . ARG B 1 205 ? 12.711 8.68 3.25 1 77.12 205 ARG B CA 1
ATOM 3917 C C . ARG B 1 205 ? 14.125 8.633 3.818 1 77.12 205 ARG B C 1
ATOM 3919 O O . ARG B 1 205 ? 14.641 9.641 4.301 1 77.12 205 ARG B O 1
ATOM 3926 N N . GLN B 1 206 ? 14.727 7.508 3.688 1 77.75 206 GLN B N 1
ATOM 3927 C CA . GLN B 1 206 ? 16.109 7.379 4.156 1 77.75 206 GLN B CA 1
ATOM 3928 C C . GLN B 1 206 ? 17.031 8.312 3.395 1 77.75 206 GLN B C 1
ATOM 3930 O O . GLN B 1 206 ? 17.922 8.93 3.984 1 77.75 206 GLN B O 1
ATOM 3935 N N . ALA B 1 207 ? 16.859 8.352 2.178 1 82.38 207 ALA B N 1
ATOM 3936 C CA . ALA B 1 207 ? 17.672 9.258 1.358 1 82.38 207 ALA B CA 1
ATOM 3937 C C . ALA B 1 207 ? 17.438 10.711 1.768 1 82.38 207 ALA B C 1
ATOM 3939 O O . ALA B 1 207 ? 18.391 11.492 1.86 1 82.38 207 ALA B O 1
ATOM 3940 N N . VAL B 1 208 ? 16.234 11.023 2.049 1 85.25 208 VAL B N 1
ATOM 3941 C CA . VAL B 1 208 ? 15.891 12.383 2.441 1 85.25 208 VAL B CA 1
ATOM 3942 C C . VAL B 1 208 ? 16.469 12.695 3.818 1 85.25 208 VAL B C 1
ATOM 3944 O O . VAL B 1 208 ? 17 13.781 4.047 1 85.25 208 VAL B O 1
ATOM 3947 N N . ASP B 1 209 ? 16.375 11.742 4.641 1 81.88 209 ASP B N 1
ATOM 3948 C CA . ASP B 1 209 ? 16.953 11.914 5.973 1 81.88 209 ASP B CA 1
ATOM 3949 C C . ASP B 1 209 ? 18.453 12.156 5.902 1 81.88 209 ASP B C 1
ATOM 3951 O O . ASP B 1 209 ? 18.984 13.031 6.594 1 81.88 209 ASP B O 1
ATOM 3955 N N . LEU B 1 210 ? 19.078 11.359 5.133 1 82.56 210 LEU B N 1
ATOM 3956 C CA . LEU B 1 210 ? 20.516 11.516 4.953 1 82.56 210 LEU B CA 1
ATOM 3957 C C . LEU B 1 210 ? 20.844 12.891 4.379 1 82.56 210 LEU B C 1
ATOM 3959 O O . LEU B 1 210 ? 21.812 13.523 4.797 1 82.56 210 LEU B O 1
ATOM 3963 N N . LEU B 1 211 ? 20.031 13.289 3.492 1 86.94 211 LEU B N 1
ATOM 3964 C CA . LEU B 1 211 ? 20.203 14.617 2.9 1 86.94 211 LEU B CA 1
ATOM 3965 C C . LEU B 1 211 ? 20.062 15.703 3.957 1 86.94 211 LEU B C 1
ATOM 3967 O O . LEU B 1 211 ? 20.906 16.609 4.035 1 86.94 211 LEU B O 1
ATOM 3971 N N . GLU B 1 212 ? 18.984 15.586 4.719 1 85.81 212 GLU B N 1
ATOM 3972 C CA . GLU B 1 212 ? 18.734 16.578 5.766 1 85.81 212 GLU B CA 1
ATOM 3973 C C . GLU B 1 212 ? 19.875 16.625 6.766 1 85.81 212 GLU B C 1
ATOM 3975 O O . GLU B 1 212 ? 20.281 17.703 7.207 1 85.81 212 GLU B O 1
ATOM 3980 N N . PHE B 1 213 ? 20.391 15.492 7.047 1 82.25 213 PHE B N 1
ATOM 3981 C CA . PHE B 1 213 ? 21.484 15.383 8 1 82.25 213 PHE B CA 1
ATOM 3982 C C . PHE B 1 213 ? 22.75 15.992 7.438 1 82.25 213 PHE B C 1
ATOM 3984 O O . PHE B 1 213 ? 23.406 16.797 8.094 1 82.25 213 PHE B O 1
ATOM 3991 N N . THR B 1 214 ? 23.094 15.641 6.285 1 84.5 214 THR B N 1
ATOM 3992 C CA . THR B 1 214 ? 24.344 16.047 5.648 1 84.5 214 THR B CA 1
ATOM 3993 C C . THR B 1 214 ? 24.344 17.547 5.375 1 84.5 214 THR B C 1
ATOM 3995 O O . THR B 1 214 ? 25.344 18.219 5.613 1 84.5 214 THR B O 1
ATOM 3998 N N . GLU B 1 215 ? 23.234 18.047 4.973 1 88.19 215 GLU B N 1
ATOM 3999 C CA . GLU B 1 215 ? 23.141 19.453 4.586 1 88.19 215 GLU B CA 1
ATOM 4000 C C . GLU B 1 215 ? 22.688 20.328 5.758 1 88.19 215 GLU B C 1
ATOM 4002 O O . GLU B 1 215 ? 22.625 21.547 5.645 1 88.19 215 GLU B O 1
ATOM 4007 N N . ARG B 1 216 ? 22.312 19.719 6.852 1 87.19 216 ARG B N 1
ATOM 4008 C CA . ARG B 1 216 ? 21.828 20.406 8.039 1 87.19 216 ARG B CA 1
ATOM 4009 C C . ARG B 1 216 ? 20.625 21.281 7.711 1 87.19 216 ARG B C 1
ATOM 4011 O O . ARG B 1 216 ? 20.578 22.453 8.086 1 87.19 216 ARG B O 1
ATOM 4018 N N . ILE B 1 217 ? 19.734 20.688 6.953 1 85.88 217 ILE B N 1
ATOM 4019 C CA . ILE B 1 217 ? 18.5 21.359 6.598 1 85.88 217 ILE B CA 1
ATOM 4020 C C . ILE B 1 217 ? 17.312 20.516 7.047 1 85.88 217 ILE B C 1
ATOM 4022 O O . ILE B 1 217 ? 17.484 19.375 7.504 1 85.88 217 ILE B O 1
ATOM 4026 N N . HIS B 1 218 ? 16.156 21.141 7.023 1 83.81 218 HIS B N 1
ATOM 4027 C CA . HIS B 1 218 ? 14.922 20.422 7.332 1 83.81 218 HIS B CA 1
ATOM 4028 C C . HIS B 1 218 ? 13.836 20.719 6.301 1 83.81 218 HIS B C 1
ATOM 4030 O O . HIS B 1 218 ? 13.445 21.875 6.117 1 83.81 218 HIS B O 1
ATOM 4036 N N . LEU B 1 219 ? 13.531 19.641 5.617 1 82.62 219 LEU B N 1
ATOM 4037 C CA . LEU B 1 219 ? 12.375 19.75 4.738 1 82.62 219 LEU B CA 1
ATOM 4038 C C . LEU B 1 219 ? 11.078 19.594 5.52 1 82.62 219 LEU B C 1
ATOM 4040 O O . LEU B 1 219 ? 10.828 18.547 6.121 1 82.62 219 LEU B O 1
ATOM 4044 N N . THR B 1 220 ? 10.367 20.578 5.781 1 76.62 220 THR B N 1
ATOM 4045 C CA . THR B 1 220 ? 9.117 20.5 6.531 1 76.62 220 THR B CA 1
ATOM 4046 C C . THR B 1 220 ? 7.969 20.078 5.625 1 76.62 220 THR B C 1
ATOM 4048 O O . THR B 1 220 ? 7.508 20.844 4.785 1 76.62 220 THR B O 1
ATOM 4051 N N . PRO B 1 221 ? 7.527 18.922 5.848 1 86.62 221 PRO B N 1
ATOM 4052 C CA . PRO B 1 221 ? 6.449 18.453 4.977 1 86.62 221 PRO B CA 1
ATOM 4053 C C . PRO B 1 221 ? 5.078 18.969 5.406 1 86.62 221 PRO B C 1
ATOM 4055 O O . PRO B 1 221 ? 4.805 19.078 6.605 1 86.62 221 PRO B O 1
ATOM 4058 N N . SER B 1 222 ? 4.316 19.406 4.398 1 92.12 222 SER B N 1
ATOM 4059 C CA . SER B 1 222 ? 2.906 19.688 4.637 1 92.12 222 SER B CA 1
ATOM 4060 C C . SER B 1 222 ? 2.07 18.406 4.574 1 92.12 222 SER B C 1
ATOM 4062 O O . SER B 1 222 ? 0.929 18.391 5.039 1 92.12 222 SER B O 1
ATOM 4064 N N . LEU B 1 223 ? 2.67 17.328 3.99 1 95.69 223 LEU B N 1
ATOM 4065 C CA . LEU B 1 223 ? 1.995 16.047 3.904 1 95.69 223 LEU B CA 1
ATOM 4066 C C . LEU B 1 223 ? 2.994 14.891 4.02 1 95.69 223 LEU B C 1
ATOM 4068 O O . LEU B 1 223 ? 4.074 14.945 3.422 1 95.69 223 LEU B O 1
ATOM 4072 N N . THR B 1 224 ? 2.666 13.914 4.801 1 93.69 224 THR B N 1
ATOM 4073 C CA . THR B 1 224 ? 3.432 12.68 4.879 1 93.69 224 THR B CA 1
ATOM 4074 C C . THR B 1 224 ? 2.561 11.477 4.516 1 93.69 224 THR B C 1
ATOM 4076 O O . THR B 1 224 ? 1.351 11.492 4.746 1 93.69 224 THR B O 1
ATOM 4079 N N . THR B 1 225 ? 3.213 10.5 3.895 1 95.62 225 THR B N 1
ATOM 4080 C CA . THR B 1 225 ? 2.445 9.352 3.418 1 95.62 225 THR B CA 1
ATOM 4081 C C . THR B 1 225 ? 3.348 8.133 3.236 1 95.62 225 THR B C 1
ATOM 4083 O O . THR B 1 225 ? 4.574 8.258 3.24 1 95.62 225 THR B O 1
ATOM 4086 N N . ASN B 1 226 ? 2.707 6.992 3.133 1 92.88 226 ASN B N 1
ATOM 4087 C CA . ASN B 1 226 ? 3.422 5.77 2.787 1 92.88 226 ASN B CA 1
ATOM 4088 C C . ASN B 1 226 ? 3.115 5.324 1.36 1 92.88 226 ASN B C 1
ATOM 4090 O O . ASN B 1 226 ? 3.383 4.18 0.992 1 92.88 226 ASN B O 1
ATOM 4094 N N . SER B 1 227 ? 2.568 6.199 0.536 1 94.31 227 SER B N 1
ATOM 4095 C CA . SER B 1 227 ? 2.135 5.844 -0.811 1 94.31 227 SER B CA 1
ATOM 4096 C C . SER B 1 227 ? 2.723 6.797 -1.849 1 94.31 227 SER B C 1
ATOM 4098 O O . SER B 1 227 ? 2.59 8.016 -1.729 1 94.31 227 SER B O 1
ATOM 4100 N N . LEU B 1 228 ? 3.33 6.215 -2.869 1 94.38 228 LEU B N 1
ATOM 4101 C CA . LEU B 1 228 ? 3.832 7.027 -3.973 1 94.38 228 LEU B CA 1
ATOM 4102 C C . LEU B 1 228 ? 2.686 7.699 -4.719 1 94.38 228 LEU B C 1
ATOM 4104 O O . LEU B 1 228 ? 2.834 8.82 -5.211 1 94.38 228 LEU B O 1
ATOM 4108 N N . ARG B 1 229 ? 1.627 6.988 -4.73 1 94.56 229 ARG B N 1
ATOM 4109 C CA . ARG B 1 229 ? 0.469 7.547 -5.422 1 94.56 229 ARG B CA 1
ATOM 4110 C C . ARG B 1 229 ? -0.012 8.828 -4.742 1 94.56 229 ARG B C 1
ATOM 4112 O O . ARG B 1 229 ? -0.345 9.805 -5.41 1 94.56 229 ARG B O 1
ATOM 4119 N N . VAL B 1 230 ? -0.058 8.82 -3.457 1 96.56 230 VAL B N 1
ATOM 4120 C CA . VAL B 1 230 ? -0.457 10.008 -2.707 1 96.56 230 VAL B CA 1
ATOM 4121 C C . VAL B 1 230 ? 0.528 11.141 -2.975 1 96.56 230 VAL B C 1
ATOM 4123 O O . VAL B 1 230 ? 0.124 12.289 -3.162 1 96.56 230 VAL B O 1
ATOM 4126 N N . LEU B 1 231 ? 1.796 10.852 -3.029 1 96.19 231 LEU B N 1
ATOM 4127 C CA . LEU B 1 231 ? 2.805 11.859 -3.338 1 96.19 231 LEU B CA 1
ATOM 4128 C C . LEU B 1 231 ? 2.527 12.508 -4.691 1 96.19 231 LEU B C 1
ATOM 4130 O O . LEU B 1 231 ? 2.537 13.734 -4.809 1 96.19 231 LEU B O 1
ATOM 4134 N N . LYS B 1 232 ? 2.266 11.656 -5.617 1 96.31 232 LYS B N 1
ATOM 4135 C CA . LYS B 1 232 ? 2.027 12.156 -6.969 1 96.31 232 LYS B CA 1
ATOM 4136 C C . LYS B 1 232 ? 0.794 13.055 -7.016 1 96.31 232 LYS B C 1
ATOM 4138 O O . LYS B 1 232 ? 0.829 14.141 -7.602 1 96.31 232 LYS B O 1
ATOM 4143 N N . GLN B 1 233 ? -0.224 12.602 -6.398 1 95.88 233 GLN B N 1
ATOM 4144 C CA . GLN B 1 233 ? -1.462 13.367 -6.41 1 95.88 233 GLN B CA 1
ATOM 4145 C C . GLN B 1 233 ? -1.286 14.703 -5.691 1 95.88 233 GLN B C 1
ATOM 4147 O O . GLN B 1 233 ? -1.887 15.711 -6.078 1 95.88 233 GLN B O 1
ATOM 4152 N N . TYR B 1 234 ? -0.506 14.727 -4.645 1 96.81 234 TYR B N 1
ATOM 4153 C CA . TYR B 1 234 ? -0.185 15.969 -3.951 1 96.81 234 TYR B CA 1
ATOM 4154 C C . TYR B 1 234 ? 0.466 16.969 -4.902 1 96.81 234 TYR B C 1
ATOM 4156 O O . TYR B 1 234 ? 0.045 18.125 -4.98 1 96.81 234 TYR B O 1
ATOM 4164 N N . ALA B 1 235 ? 1.438 16.5 -5.645 1 96.25 235 ALA B N 1
ATOM 4165 C CA . ALA B 1 235 ? 2.133 17.359 -6.594 1 96.25 235 ALA B CA 1
ATOM 4166 C C . ALA B 1 235 ? 1.195 17.812 -7.711 1 96.25 235 ALA B C 1
ATOM 4168 O O . ALA B 1 235 ? 1.212 18.984 -8.109 1 96.25 235 ALA B O 1
ATOM 4169 N N . ILE B 1 236 ? 0.375 16.906 -8.172 1 95.38 236 ILE B N 1
ATOM 4170 C CA . ILE B 1 236 ? -0.564 17.203 -9.25 1 95.38 236 ILE B CA 1
ATOM 4171 C C . ILE B 1 236 ? -1.548 18.281 -8.797 1 95.38 236 ILE B C 1
ATOM 4173 O O . ILE B 1 236 ? -1.926 19.156 -9.586 1 95.38 236 ILE B O 1
ATOM 4177 N N . SER B 1 237 ? -1.944 18.234 -7.547 1 93.88 237 SER B N 1
ATOM 4178 C CA . SER B 1 237 ? -2.924 19.172 -7.016 1 93.88 237 SER B CA 1
ATOM 4179 C C . SER B 1 237 ? -2.377 20.594 -7.012 1 93.88 237 SER B C 1
ATOM 4181 O O . SER B 1 237 ? -3.139 21.562 -6.918 1 93.88 237 SER B O 1
ATOM 4183 N N . GLY B 1 238 ? -1.046 20.703 -6.992 1 93.38 238 GLY B N 1
ATOM 4184 C CA . GLY B 1 238 ? -0.415 22.016 -6.945 1 93.38 238 GLY B CA 1
ATOM 4185 C C . GLY B 1 238 ? -0.15 22.5 -5.535 1 93.38 238 GLY B C 1
ATOM 4186 O O . GLY B 1 238 ? 0.276 23.641 -5.336 1 93.38 238 GLY B O 1
ATOM 4187 N N . ALA B 1 239 ? -0.401 21.641 -4.582 1 93.75 239 ALA B N 1
ATOM 4188 C CA . ALA B 1 239 ? -0.198 22.016 -3.188 1 93.75 239 ALA B CA 1
ATOM 4189 C C . ALA B 1 239 ? 1.286 22.172 -2.873 1 93.75 239 ALA B C 1
ATOM 4191 O O . ALA B 1 239 ? 1.654 22.875 -1.931 1 93.75 239 ALA B O 1
ATOM 4192 N N . GLY B 1 240 ? 2.08 21.547 -3.627 1 94.88 240 GLY B N 1
ATOM 4193 C CA . GLY B 1 240 ? 3.521 21.594 -3.428 1 94.88 240 GLY B CA 1
ATOM 4194 C C . GLY B 1 240 ? 4.273 20.625 -4.328 1 94.88 240 GLY B C 1
ATOM 4195 O O . GLY B 1 240 ? 3.82 20.312 -5.434 1 94.88 240 GLY B O 1
ATOM 4196 N N . VAL B 1 241 ? 5.484 20.281 -3.855 1 95.62 241 VAL B N 1
ATOM 4197 C CA . VAL B 1 241 ? 6.348 19.391 -4.633 1 95.62 241 VAL B CA 1
ATOM 4198 C C . VAL B 1 241 ? 6.676 18.141 -3.822 1 95.62 241 VAL B C 1
ATOM 4200 O O . VAL B 1 241 ? 6.309 18.047 -2.648 1 95.62 241 VAL B O 1
ATOM 4203 N N . THR B 1 242 ? 7.215 17.203 -4.477 1 95.88 242 THR B N 1
ATOM 4204 C CA . THR B 1 242 ? 7.645 15.984 -3.783 1 95.88 242 THR B CA 1
ATOM 4205 C C . THR B 1 242 ? 8.93 15.438 -4.398 1 95.88 242 THR B C 1
ATOM 4207 O O . THR B 1 242 ? 9.406 15.953 -5.418 1 95.88 242 THR B O 1
ATOM 4210 N N . LEU B 1 243 ? 9.555 14.555 -3.67 1 94.12 243 LEU B N 1
ATOM 4211 C CA . LEU B 1 243 ? 10.766 13.859 -4.102 1 94.12 243 LEU B CA 1
ATOM 4212 C C . LEU B 1 243 ? 10.469 12.391 -4.391 1 94.12 243 LEU B C 1
ATOM 4214 O O . LEU B 1 243 ? 9.891 11.688 -3.557 1 94.12 243 LEU B O 1
ATOM 4218 N N . MET B 1 244 ? 10.844 11.969 -5.574 1 93.56 244 MET B N 1
ATOM 4219 C CA . MET B 1 244 ? 10.617 10.578 -5.953 1 93.56 244 MET B CA 1
ATOM 4220 C C . MET B 1 244 ? 11.508 10.18 -7.125 1 93.56 244 MET B C 1
ATOM 4222 O O . MET B 1 244 ? 11.922 11.031 -7.914 1 93.56 244 MET B O 1
ATOM 4226 N N . PRO B 1 245 ? 11.805 8.883 -7.164 1 91.94 245 PRO B N 1
ATOM 4227 C CA . PRO B 1 245 ? 12.461 8.445 -8.398 1 91.94 245 PRO B CA 1
ATOM 4228 C C . PRO B 1 245 ? 11.523 8.461 -9.602 1 91.94 245 PRO B C 1
ATOM 4230 O O . PRO B 1 245 ? 10.305 8.5 -9.445 1 91.94 245 PRO B O 1
ATOM 4233 N N . ASN B 1 246 ? 12.164 8.43 -10.734 1 87.94 246 ASN B N 1
ATOM 4234 C CA . ASN B 1 246 ? 11.359 8.328 -11.945 1 87.94 246 ASN B CA 1
ATOM 4235 C C . ASN B 1 246 ? 10.625 6.988 -12.023 1 87.94 246 ASN B C 1
ATOM 4237 O O . ASN B 1 246 ? 9.672 6.84 -12.789 1 87.94 246 ASN B O 1
ATOM 4241 N N . LEU B 1 247 ? 11.023 6.18 -11.062 1 84.81 247 LEU B N 1
ATOM 4242 C CA . LEU B 1 247 ? 10.391 4.867 -10.977 1 84.81 247 LEU B CA 1
ATOM 4243 C C . LEU B 1 247 ? 8.938 4.992 -10.539 1 84.81 247 LEU B C 1
ATOM 4245 O O . LEU B 1 247 ? 8.648 5.531 -9.469 1 84.81 247 LEU B O 1
ATOM 4249 N N . GLY B 1 248 ? 7.887 4.797 -11.375 1 83.81 248 GLY B N 1
ATOM 4250 C CA . GLY B 1 248 ? 6.48 4.785 -11 1 83.81 248 GLY B CA 1
ATOM 4251 C C . GLY B 1 248 ? 5.73 6.02 -11.461 1 83.81 248 GLY B C 1
ATOM 4252 O O . GLY B 1 248 ? 4.555 6.199 -11.125 1 83.81 248 GLY B O 1
ATOM 4253 N N . VAL B 1 249 ? 6.461 6.965 -12.055 1 91.38 249 VAL B N 1
ATOM 4254 C CA . VAL B 1 249 ? 5.793 8.203 -12.43 1 91.38 249 VAL B CA 1
ATOM 4255 C C . VAL B 1 249 ? 5.793 8.352 -13.953 1 91.38 249 VAL B C 1
ATOM 4257 O O . VAL B 1 249 ? 5.52 9.43 -14.477 1 91.38 249 VAL B O 1
ATOM 4260 N N . HIS B 1 250 ? 6.012 7.324 -14.641 1 88.12 250 HIS B N 1
ATOM 4261 C CA . HIS B 1 250 ? 6.156 7.367 -16.094 1 88.12 250 HIS B CA 1
ATOM 4262 C C . HIS B 1 250 ? 4.875 7.859 -16.75 1 88.12 250 HIS B C 1
ATOM 4264 O O . HIS B 1 250 ? 4.926 8.633 -17.703 1 88.12 250 HIS B O 1
ATOM 4270 N N . HIS B 1 251 ? 3.797 7.441 -16.219 1 86.81 251 HIS B N 1
ATOM 4271 C CA . HIS B 1 251 ? 2.527 7.816 -16.828 1 86.81 251 HIS B CA 1
ATOM 4272 C C . HIS B 1 251 ? 2.264 9.312 -16.688 1 86.81 251 HIS B C 1
ATOM 4274 O O . HIS B 1 251 ? 1.874 9.969 -17.656 1 86.81 251 HIS B O 1
ATOM 4280 N N . GLU B 1 252 ? 2.504 9.797 -15.531 1 92.38 252 GLU B N 1
ATOM 4281 C CA . GLU B 1 252 ? 2.262 11.211 -15.266 1 92.38 252 GLU B CA 1
ATOM 4282 C C . GLU B 1 252 ? 3.234 12.102 -16.031 1 92.38 252 GLU B C 1
ATOM 4284 O O . GLU B 1 252 ? 2.885 13.211 -16.438 1 92.38 252 GLU B O 1
ATOM 4289 N N . LEU B 1 253 ? 4.426 11.586 -16.297 1 93.31 253 LEU B N 1
ATOM 4290 C CA . LEU B 1 253 ? 5.402 12.32 -17.094 1 93.31 253 LEU B CA 1
ATOM 4291 C C . LEU B 1 253 ? 5.016 12.32 -18.578 1 93.31 253 LEU B C 1
ATOM 4293 O O . LEU B 1 253 ? 5.082 13.352 -19.234 1 93.31 253 LEU B O 1
ATOM 4297 N N . ALA B 1 254 ? 4.531 11.227 -18.984 1 90.69 254 ALA B N 1
ATOM 4298 C CA . ALA B 1 254 ? 4.145 11.086 -20.391 1 90.69 254 ALA B CA 1
ATOM 4299 C C . ALA B 1 254 ? 2.912 11.93 -20.703 1 90.69 254 ALA B C 1
ATOM 4301 O O . ALA B 1 254 ? 2.814 12.516 -21.781 1 90.69 254 ALA B O 1
ATOM 4302 N N . SER B 1 255 ? 1.988 11.992 -19.797 1 89.81 255 SER B N 1
ATOM 4303 C CA . SER B 1 255 ? 0.751 12.734 -20.016 1 89.81 255 SER B CA 1
ATOM 4304 C C . SER B 1 255 ? 0.958 14.227 -19.797 1 89.81 255 SER B C 1
ATOM 4306 O O . SER B 1 255 ? 0.097 15.039 -20.141 1 89.81 255 SER B O 1
ATOM 4308 N N . GLY B 1 256 ? 2.059 14.547 -19.125 1 92.69 256 GLY B N 1
ATOM 4309 C CA . GLY B 1 256 ? 2.359 15.945 -18.859 1 92.69 256 GLY B CA 1
ATOM 4310 C C . GLY B 1 256 ? 1.716 16.469 -17.594 1 92.69 256 GLY B C 1
ATOM 4311 O O . GLY B 1 256 ? 1.698 17.672 -17.344 1 92.69 256 GLY B O 1
ATOM 4312 N N . GLU B 1 257 ? 1.175 15.617 -16.812 1 93.81 257 GLU B N 1
ATOM 4313 C CA . GLU B 1 257 ? 0.573 16.031 -15.547 1 93.81 257 GLU B CA 1
ATOM 4314 C C . GLU B 1 257 ? 1.64 16.469 -14.547 1 93.81 257 GLU B C 1
ATOM 4316 O O . GLU B 1 257 ? 1.374 17.297 -13.664 1 93.81 257 GLU B O 1
ATOM 4321 N N . LEU B 1 258 ? 2.814 15.836 -14.695 1 96.62 258 LEU B N 1
ATOM 4322 C CA . LEU B 1 258 ? 3.945 16.156 -13.828 1 96.62 258 LEU B CA 1
ATOM 4323 C C . LEU B 1 258 ? 5.227 16.312 -14.641 1 96.62 258 LEU B C 1
ATOM 4325 O O . LEU B 1 258 ? 5.312 15.805 -15.766 1 96.62 258 LEU B O 1
ATOM 4329 N N . VAL B 1 259 ? 6.125 17 -14.125 1 96 259 VAL B N 1
ATOM 4330 C CA . VAL B 1 259 ? 7.484 17.078 -14.648 1 96 259 VAL B CA 1
ATOM 4331 C C . VAL B 1 259 ? 8.477 16.625 -13.578 1 96 259 VAL B C 1
ATOM 4333 O O . VAL B 1 259 ? 8.258 16.859 -12.391 1 96 259 VAL B O 1
ATOM 4336 N N . ALA B 1 260 ? 9.461 15.953 -14.016 1 95.94 260 ALA B N 1
ATOM 4337 C CA . ALA B 1 260 ? 10.547 15.523 -13.133 1 95.94 260 ALA B CA 1
ATOM 4338 C C . ALA B 1 260 ? 11.789 16.375 -13.336 1 95.94 260 ALA B C 1
ATOM 4340 O O . ALA B 1 260 ? 12.305 16.484 -14.445 1 95.94 260 ALA B O 1
ATOM 4341 N N . LEU B 1 261 ? 12.25 17 -12.297 1 96.38 261 LEU B N 1
ATOM 4342 C CA . LEU B 1 261 ? 13.406 17.891 -12.359 1 96.38 261 LEU B CA 1
ATOM 4343 C C . LEU B 1 261 ? 14.594 17.281 -11.625 1 96.38 261 LEU B C 1
ATOM 4345 O O . LEU B 1 261 ? 14.5 16.953 -10.438 1 96.38 261 LEU B O 1
ATOM 4349 N N . PRO B 1 262 ? 15.688 17.188 -12.289 1 95.75 262 PRO B N 1
ATOM 4350 C CA . PRO B 1 262 ? 16.859 16.625 -11.625 1 95.75 262 PRO B CA 1
ATOM 4351 C C . PRO B 1 262 ? 17.406 17.547 -10.531 1 95.75 262 PRO B C 1
ATOM 4353 O O . PRO B 1 262 ? 17.359 18.766 -10.656 1 95.75 262 PRO B O 1
ATOM 4356 N N . ILE B 1 263 ? 17.859 16.922 -9.5 1 95.12 263 ILE B N 1
ATOM 4357 C CA . ILE B 1 263 ? 18.531 17.625 -8.414 1 95.12 263 ILE B CA 1
ATOM 4358 C C . ILE B 1 263 ? 20 17.25 -8.391 1 95.12 263 ILE B C 1
ATOM 4360 O O . ILE B 1 263 ? 20.359 16.078 -8.383 1 95.12 263 ILE B O 1
ATOM 4364 N N . ALA B 1 264 ? 20.797 18.219 -8.391 1 94.19 264 ALA B N 1
ATOM 4365 C CA . ALA B 1 264 ? 22.234 17.984 -8.391 1 94.19 264 ALA B CA 1
ATOM 4366 C C . ALA B 1 264 ? 22.75 17.75 -6.969 1 94.19 264 ALA B C 1
ATOM 4368 O O . ALA B 1 264 ? 23.234 18.688 -6.316 1 94.19 264 ALA B O 1
ATOM 4369 N N . HIS B 1 265 ? 22.703 16.547 -6.59 1 94.12 265 HIS B N 1
ATOM 4370 C CA . HIS B 1 265 ? 23.219 16.188 -5.277 1 94.12 265 HIS B CA 1
ATOM 4371 C C . HIS B 1 265 ? 23.609 14.711 -5.227 1 94.12 265 HIS B C 1
ATOM 4373 O O . HIS B 1 265 ? 22.812 13.844 -5.594 1 94.12 265 HIS B O 1
ATOM 4379 N N . PRO B 1 266 ? 24.734 14.375 -4.715 1 92.56 266 PRO B N 1
ATOM 4380 C CA . PRO B 1 266 ? 25.234 12.992 -4.734 1 92.56 266 PRO B CA 1
ATOM 4381 C C . PRO B 1 266 ? 24.328 12.031 -3.959 1 92.56 266 PRO B C 1
ATOM 4383 O O . PRO B 1 266 ? 24.125 10.891 -4.379 1 92.56 266 PRO B O 1
ATOM 4386 N N . ILE B 1 267 ? 23.797 12.461 -2.875 1 92 267 ILE B N 1
ATOM 4387 C CA . ILE B 1 267 ? 22.953 11.625 -2.033 1 92 267 ILE B CA 1
ATOM 4388 C C . ILE B 1 267 ? 21.688 11.227 -2.795 1 92 267 ILE B C 1
ATOM 4390 O O . ILE B 1 267 ? 21.203 10.102 -2.674 1 92 267 ILE B O 1
ATOM 4394 N N . LEU B 1 268 ? 21.141 12.141 -3.551 1 93.81 268 LEU B N 1
ATOM 4395 C CA . LEU B 1 268 ? 19.891 11.914 -4.27 1 93.81 268 LEU B CA 1
ATOM 4396 C C . LEU B 1 268 ? 20.141 11.188 -5.586 1 93.81 268 LEU B C 1
ATOM 4398 O O . LEU B 1 268 ? 19.203 10.688 -6.211 1 93.81 268 LEU B O 1
ATOM 4402 N N . SER B 1 269 ? 21.391 11.07 -5.969 1 93.94 269 SER B N 1
ATOM 4403 C CA . SER B 1 269 ? 21.75 10.367 -7.195 1 93.94 269 SER B CA 1
ATOM 4404 C C . SER B 1 269 ? 22.156 8.922 -6.906 1 93.94 269 SER B C 1
ATOM 4406 O O . SER B 1 269 ? 22.25 8.109 -7.824 1 93.94 269 SER B O 1
ATOM 4408 N N . ALA B 1 270 ? 22.234 8.531 -5.715 1 91.5 270 ALA B N 1
ATOM 4409 C CA . ALA B 1 270 ? 22.875 7.277 -5.32 1 91.5 270 ALA B CA 1
ATOM 4410 C C . ALA B 1 270 ? 21.859 6.145 -5.254 1 91.5 270 ALA B C 1
ATOM 4412 O O . ALA B 1 270 ? 22.188 4.988 -5.523 1 91.5 270 ALA B O 1
ATOM 4413 N N . PRO B 1 271 ? 20.594 6.43 -4.922 1 93.12 271 PRO B N 1
ATOM 4414 C CA . PRO B 1 271 ? 19.656 5.324 -4.715 1 93.12 271 PRO B CA 1
ATOM 4415 C C . PRO B 1 271 ? 19.516 4.43 -5.945 1 93.12 271 PRO B C 1
ATOM 4417 O O . PRO B 1 271 ? 19.656 4.906 -7.078 1 93.12 271 PRO B O 1
ATOM 4420 N N . GLU B 1 272 ? 19.25 3.121 -5.598 1 93.25 272 GLU B N 1
ATOM 4421 C CA . GLU B 1 272 ? 19.156 2.129 -6.664 1 93.25 272 GLU B CA 1
ATOM 4422 C C . GLU B 1 272 ? 17.922 1.241 -6.496 1 93.25 272 GLU B C 1
ATOM 4424 O O . GLU B 1 272 ? 17.438 1.048 -5.379 1 93.25 272 GLU B O 1
ATOM 4429 N N . CYS B 1 273 ? 17.469 0.812 -7.645 1 95.31 273 CYS B N 1
ATOM 4430 C CA . CYS B 1 273 ? 16.547 -0.324 -7.664 1 95.31 273 CYS B CA 1
ATOM 4431 C C . CYS B 1 273 ? 17.312 -1.642 -7.613 1 95.31 273 CYS B C 1
ATOM 4433 O O . CYS B 1 273 ? 18.359 -1.783 -8.25 1 95.31 273 CYS B O 1
ATOM 4435 N N . GLN B 1 274 ? 16.781 -2.527 -6.777 1 96.69 274 GLN B N 1
ATOM 4436 C CA . GLN B 1 274 ? 17.453 -3.82 -6.66 1 96.69 274 GLN B CA 1
ATOM 4437 C C . GLN B 1 274 ? 16.438 -4.969 -6.758 1 96.69 274 GLN B C 1
ATOM 4439 O O . GLN B 1 274 ? 15.336 -4.875 -6.227 1 96.69 274 GLN B O 1
ATOM 4444 N N . MET B 1 275 ? 16.859 -5.992 -7.445 1 98.06 275 MET B N 1
ATOM 4445 C CA . MET B 1 275 ? 16.188 -7.285 -7.367 1 98.06 275 MET B CA 1
ATOM 4446 C C . MET B 1 275 ? 16.859 -8.18 -6.332 1 98.06 275 MET B C 1
ATOM 4448 O O . MET B 1 275 ? 18.047 -8.492 -6.449 1 98.06 275 MET B O 1
ATOM 4452 N N . LEU B 1 276 ? 16.109 -8.578 -5.352 1 97.94 276 LEU B N 1
ATOM 4453 C CA . LEU B 1 276 ? 16.656 -9.289 -4.203 1 97.94 276 LEU B CA 1
ATOM 4454 C C . LEU B 1 276 ? 16.188 -10.742 -4.191 1 97.94 276 LEU B C 1
ATOM 4456 O O . LEU B 1 276 ? 15 -11.023 -4.418 1 97.94 276 LEU B O 1
ATOM 4460 N N . LEU B 1 277 ? 17.094 -11.625 -3.943 1 96.62 277 LEU B N 1
ATOM 4461 C CA . LEU B 1 277 ? 16.859 -13.047 -3.732 1 96.62 277 LEU B CA 1
ATOM 4462 C C . LEU B 1 277 ? 17.531 -13.523 -2.449 1 96.62 277 LEU B C 1
ATOM 4464 O O . LEU B 1 277 ? 18.531 -12.945 -2.016 1 96.62 277 LEU B O 1
ATOM 4468 N N . ARG B 1 278 ? 16.953 -14.492 -1.906 1 93.06 278 ARG B N 1
ATOM 4469 C CA . ARG B 1 278 ? 17.594 -15.039 -0.72 1 93.06 278 ARG B CA 1
ATOM 4470 C C . ARG B 1 278 ? 18.828 -15.859 -1.097 1 93.06 278 ARG B C 1
ATOM 4472 O O . ARG B 1 278 ? 18.797 -16.625 -2.064 1 93.06 278 ARG B O 1
ATOM 4479 N N . LEU B 1 279 ? 19.828 -15.688 -0.291 1 89.19 279 LEU B N 1
ATOM 4480 C CA . LEU B 1 279 ? 21.062 -16.453 -0.512 1 89.19 279 LEU B CA 1
ATOM 4481 C C . LEU B 1 279 ? 20.828 -17.938 -0.245 1 89.19 279 LEU B C 1
ATOM 4483 O O . LEU B 1 279 ? 20.281 -18.312 0.797 1 89.19 279 LEU B O 1
ATOM 4487 N N . GLY B 1 280 ? 21.172 -18.734 -1.227 1 84.06 280 GLY B N 1
ATOM 4488 C CA . GLY B 1 280 ? 21.156 -20.172 -1.029 1 84.06 280 GLY B CA 1
ATOM 4489 C C . GLY B 1 280 ? 19.797 -20.797 -1.281 1 84.06 280 GLY B C 1
ATOM 4490 O O . GLY B 1 280 ? 19.656 -22.016 -1.211 1 84.06 280 GLY B O 1
ATOM 4491 N N . ARG B 1 281 ? 18.828 -20.016 -1.569 1 81.19 281 ARG B N 1
ATOM 4492 C CA . ARG B 1 281 ? 17.5 -20.562 -1.815 1 81.19 281 ARG B CA 1
ATOM 4493 C C . ARG B 1 281 ? 17.328 -20.953 -3.279 1 81.19 281 ARG B C 1
ATOM 4495 O O . ARG B 1 281 ? 17.391 -20.109 -4.168 1 81.19 281 ARG B O 1
ATOM 4502 N N . PRO B 1 282 ? 17.188 -22.188 -3.453 1 78.44 282 PRO B N 1
ATOM 4503 C CA . PRO B 1 282 ? 16.844 -22.547 -4.828 1 78.44 282 PRO B CA 1
ATOM 4504 C C . PRO B 1 282 ? 15.445 -22.078 -5.227 1 78.44 282 PRO B C 1
ATOM 4506 O O . PRO B 1 282 ? 14.516 -22.109 -4.41 1 78.44 282 PRO B O 1
ATOM 4509 N N . LEU B 1 283 ? 15.32 -21.609 -6.496 1 85.75 283 LEU B N 1
ATOM 4510 C CA . LEU B 1 283 ? 14.039 -21.156 -7.027 1 85.75 283 LEU B CA 1
ATOM 4511 C C . LEU B 1 283 ? 13.43 -22.188 -7.957 1 85.75 283 LEU B C 1
ATOM 4513 O O . LEU B 1 283 ? 14.156 -22.938 -8.617 1 85.75 283 LEU B O 1
ATOM 4517 N N . SER B 1 284 ? 12.125 -22.25 -7.891 1 82 284 SER B N 1
ATOM 4518 C CA . SER B 1 284 ? 11.422 -23.078 -8.867 1 82 284 SER B CA 1
ATOM 4519 C C . SER B 1 284 ? 11.672 -22.578 -10.289 1 82 284 SER B C 1
ATOM 4521 O O . SER B 1 284 ? 12.172 -21.469 -10.492 1 82 284 SER B O 1
ATOM 4523 N N . SER B 1 285 ? 11.312 -23.422 -11.289 1 84.81 285 SER B N 1
ATOM 4524 C CA . SER B 1 285 ? 11.445 -23.047 -12.695 1 84.81 285 SER B CA 1
ATOM 4525 C C . SER B 1 285 ? 10.617 -21.812 -13.016 1 84.81 285 SER B C 1
ATOM 4527 O O . SER B 1 285 ? 11.062 -20.922 -13.75 1 84.81 285 SER B O 1
ATOM 4529 N N . ALA B 1 286 ? 9.438 -21.766 -12.43 1 88.62 286 ALA B N 1
ATOM 4530 C CA . ALA B 1 286 ? 8.555 -20.625 -12.648 1 88.62 286 ALA B CA 1
ATOM 4531 C C . ALA B 1 286 ? 9.172 -19.344 -12.094 1 88.62 286 ALA B C 1
ATOM 4533 O O . ALA B 1 286 ? 9.195 -18.312 -12.781 1 88.62 286 ALA B O 1
ATOM 4534 N N . ALA B 1 287 ? 9.688 -19.422 -10.875 1 92.56 287 ALA B N 1
ATOM 4535 C CA . ALA B 1 287 ? 10.312 -18.25 -10.25 1 92.56 287 ALA B CA 1
ATOM 4536 C C . ALA B 1 287 ? 11.562 -17.828 -11.016 1 92.56 287 ALA B C 1
ATOM 4538 O O . ALA B 1 287 ? 11.797 -16.625 -11.203 1 92.56 287 ALA B O 1
ATOM 4539 N N . ASN B 1 288 ? 12.312 -18.812 -11.445 1 92.56 288 ASN B N 1
ATOM 4540 C CA . ASN B 1 288 ? 13.5 -18.516 -12.242 1 92.56 288 ASN B CA 1
ATOM 4541 C C . ASN B 1 288 ? 13.141 -17.828 -13.555 1 92.56 288 ASN B C 1
ATOM 4543 O O . ASN B 1 288 ? 13.852 -16.922 -14.008 1 92.56 288 ASN B O 1
ATOM 4547 N N . GLU B 1 289 ? 12.117 -18.281 -14.117 1 93.5 289 GLU B N 1
ATOM 4548 C CA . GLU B 1 289 ? 11.664 -17.656 -15.359 1 93.5 289 GLU B CA 1
ATOM 4549 C C . GLU B 1 289 ? 11.266 -16.203 -15.125 1 93.5 289 GLU B C 1
ATOM 4551 O O . GLU B 1 289 ? 11.586 -15.328 -15.938 1 93.5 289 GLU B O 1
ATOM 4556 N N . VAL B 1 290 ? 10.562 -15.891 -14.055 1 96.25 290 VAL B N 1
ATOM 4557 C CA . VAL B 1 290 ? 10.164 -14.531 -13.727 1 96.25 290 VAL B CA 1
ATOM 4558 C C . VAL B 1 290 ? 11.406 -13.672 -13.484 1 96.25 290 VAL B C 1
ATOM 4560 O O . VAL B 1 290 ? 11.492 -12.539 -13.945 1 96.25 290 VAL B O 1
ATOM 4563 N N . VAL B 1 291 ? 12.367 -14.25 -12.773 1 96.69 291 VAL B N 1
ATOM 4564 C CA . VAL B 1 291 ? 13.633 -13.555 -12.531 1 96.69 291 VAL B CA 1
ATOM 4565 C C . VAL B 1 291 ? 14.281 -13.18 -13.859 1 96.69 291 VAL B C 1
ATOM 4567 O O . VAL B 1 291 ? 14.703 -12.031 -14.047 1 96.69 291 VAL B O 1
ATOM 4570 N N . ARG B 1 292 ? 14.352 -14.094 -14.75 1 96.06 292 ARG B N 1
ATOM 4571 C CA . ARG B 1 292 ? 14.953 -13.867 -16.047 1 96.06 292 ARG B CA 1
ATOM 4572 C C . ARG B 1 292 ? 14.219 -12.773 -16.812 1 96.06 292 ARG B C 1
ATOM 4574 O O . ARG B 1 292 ? 14.844 -11.891 -17.406 1 96.06 292 ARG B O 1
ATOM 4581 N N . ARG B 1 293 ? 12.953 -12.789 -16.75 1 96.62 293 ARG B N 1
ATOM 4582 C CA . ARG B 1 293 ? 12.148 -11.789 -17.453 1 96.62 293 ARG B CA 1
ATOM 4583 C C . ARG B 1 293 ? 12.352 -10.406 -16.844 1 96.62 293 ARG B C 1
ATOM 4585 O O . ARG B 1 293 ? 12.383 -9.406 -17.578 1 96.62 293 ARG B O 1
ATOM 4592 N N . ILE B 1 294 ? 12.383 -10.406 -15.508 1 97.38 294 ILE B N 1
ATOM 4593 C CA . ILE B 1 294 ? 12.609 -9.125 -14.852 1 97.38 294 ILE B CA 1
ATOM 4594 C C . ILE B 1 294 ? 13.945 -8.539 -15.297 1 97.38 294 ILE B C 1
ATOM 4596 O O . ILE B 1 294 ? 14.023 -7.359 -15.656 1 97.38 294 ILE B O 1
ATOM 4600 N N . GLU B 1 295 ? 14.914 -9.344 -15.344 1 95.19 295 GLU B N 1
ATOM 4601 C CA . GLU B 1 295 ? 16.25 -8.906 -15.734 1 95.19 295 GLU B CA 1
ATOM 4602 C C . GLU B 1 295 ? 16.266 -8.406 -17.172 1 95.19 295 GLU B C 1
ATOM 4604 O O . GLU B 1 295 ? 16.938 -7.418 -17.484 1 95.19 295 GLU B O 1
ATOM 4609 N N . GLN B 1 296 ? 15.508 -8.953 -17.984 1 93.81 296 GLN B N 1
ATOM 4610 C CA . GLN B 1 296 ? 15.602 -8.695 -19.422 1 93.81 296 GLN B CA 1
ATOM 4611 C C . GLN B 1 296 ? 14.609 -7.617 -19.859 1 93.81 296 GLN B C 1
ATOM 4613 O O . GLN B 1 296 ? 14.883 -6.859 -20.781 1 93.81 296 GLN B O 1
ATOM 4618 N N . ARG B 1 297 ? 13.484 -7.566 -19.141 1 94.19 297 ARG B N 1
ATOM 4619 C CA . ARG B 1 297 ? 12.383 -6.812 -19.734 1 94.19 297 ARG B CA 1
ATOM 4620 C C . ARG B 1 297 ? 11.992 -5.629 -18.859 1 94.19 297 ARG B C 1
ATOM 4622 O O . ARG B 1 297 ? 11.305 -4.711 -19.312 1 94.19 297 ARG B O 1
ATOM 4629 N N . LEU B 1 298 ? 12.328 -5.672 -17.625 1 94.44 298 LEU B N 1
ATOM 4630 C CA . LEU B 1 298 ? 11.906 -4.586 -16.75 1 94.44 298 LEU B CA 1
ATOM 4631 C C . LEU B 1 298 ? 12.758 -3.34 -16.969 1 94.44 298 LEU B C 1
ATOM 4633 O O . LEU B 1 298 ? 13.969 -3.363 -16.766 1 94.44 298 LEU B O 1
ATOM 4637 N N . PRO B 1 299 ? 12.156 -2.26 -17.391 1 90.69 299 PRO B N 1
ATOM 4638 C CA . PRO B 1 299 ? 12.898 -1.036 -17.703 1 90.69 299 PRO B CA 1
ATOM 4639 C C . PRO B 1 299 ? 13.773 -0.57 -16.531 1 90.69 299 PRO B C 1
ATOM 4641 O O . PRO B 1 299 ? 14.812 0.064 -16.766 1 90.69 299 PRO B O 1
ATOM 4644 N N . ALA B 1 300 ? 13.352 -0.856 -15.352 1 89.81 300 ALA B N 1
ATOM 4645 C CA . ALA B 1 300 ? 14.109 -0.43 -14.172 1 89.81 300 ALA B CA 1
ATOM 4646 C C . ALA B 1 300 ? 15.508 -1.032 -14.18 1 89.81 300 ALA B C 1
ATOM 4648 O O . ALA B 1 300 ? 16.422 -0.508 -13.531 1 89.81 300 ALA B O 1
ATOM 4649 N N . PHE B 1 301 ? 15.609 -2.129 -14.883 1 92.38 301 PHE B N 1
ATOM 4650 C CA . PHE B 1 301 ? 16.906 -2.805 -14.875 1 92.38 301 PHE B CA 1
ATOM 4651 C C . PHE B 1 301 ? 17.5 -2.846 -16.281 1 92.38 301 PHE B C 1
ATOM 4653 O O . PHE B 1 301 ? 18.609 -3.344 -16.469 1 92.38 301 PHE B O 1
ATOM 4660 N N . ALA B 1 302 ? 16.703 -2.428 -17.203 1 78 302 ALA B N 1
ATOM 4661 C CA . ALA B 1 302 ? 17.156 -2.473 -18.594 1 78 302 ALA B CA 1
ATOM 4662 C C . ALA B 1 302 ? 18.266 -1.448 -18.828 1 78 302 ALA B C 1
ATOM 4664 O O . ALA B 1 302 ? 18.266 -0.377 -18.219 1 78 302 ALA B O 1
ATOM 4665 N N . ALA B 1 303 ? 19.406 -1.895 -19.281 1 61.34 303 ALA B N 1
ATOM 4666 C CA . ALA B 1 303 ? 20.516 -1.035 -19.656 1 61.34 303 ALA B CA 1
ATOM 4667 C C . ALA B 1 303 ? 20.062 0.084 -20.594 1 61.34 303 ALA B C 1
ATOM 4669 O O . ALA B 1 303 ? 19.141 -0.102 -21.391 1 61.34 303 ALA B O 1
ATOM 4670 N N . PRO B 1 304 ? 20.375 1.364 -20.281 1 50.16 304 PRO B N 1
ATOM 4671 C CA . PRO B 1 304 ? 20.141 2.398 -21.297 1 50.16 304 PRO B CA 1
ATOM 4672 C C . PRO B 1 304 ? 20.5 1.932 -22.703 1 50.16 304 PRO B C 1
ATOM 4674 O O . PRO B 1 304 ? 21.328 1.039 -22.875 1 50.16 304 PRO B O 1
#

Radius of gyration: 24.42 Å; Cα contacts (8 Å, |Δi|>4): 1158; chains: 2; bounding box: 53×65×67 Å

Solvent-accessible surface area (backbone atoms only — not comparable to full-atom values): 31339 Å² total; per-residue (Å²): 127,83,80,75,54,64,69,36,49,48,51,46,48,36,23,59,75,54,46,22,52,58,49,23,12,64,71,66,71,46,53,44,68,56,46,51,49,37,44,50,49,45,18,59,74,68,70,42,63,36,56,44,84,47,98,89,43,53,39,74,31,71,56,29,50,52,45,47,49,45,46,40,49,46,46,44,46,46,47,45,48,47,32,51,53,32,45,72,67,38,90,59,53,50,73,34,34,35,25,24,28,71,43,46,48,66,55,40,32,66,55,34,51,19,56,45,39,55,76,35,61,56,33,31,36,32,52,32,66,45,48,26,58,52,21,52,48,29,20,62,61,58,71,13,62,38,16,38,27,48,37,55,78,90,51,90,56,46,36,76,77,43,72,29,73,44,38,39,21,39,35,29,28,63,84,39,78,71,60,73,54,86,65,65,36,46,72,79,74,53,65,84,53,44,26,35,42,57,38,86,78,28,30,67,29,51,45,49,49,51,46,27,61,76,67,72,50,77,87,66,51,31,27,36,21,75,40,70,64,57,40,48,44,36,12,56,60,61,45,30,30,26,72,43,39,67,61,66,42,57,65,40,46,73,74,51,54,29,39,76,40,52,46,68,44,72,69,40,49,58,35,28,38,32,34,36,32,36,59,90,59,84,69,40,68,65,40,46,50,52,53,52,37,41,57,68,49,24,69,77,54,38,75,130,128,81,78,75,53,64,67,35,48,49,51,45,48,36,23,62,75,53,47,23,54,59,49,23,13,63,72,68,71,45,54,42,67,55,45,50,48,36,44,51,49,46,19,58,74,69,71,42,65,36,56,45,84,48,99,88,44,54,39,75,31,71,56,29,50,51,44,47,49,45,47,39,48,46,47,45,47,47,47,45,48,47,33,53,53,33,49,73,68,38,89,58,53,50,73,33,33,35,24,25,27,72,43,46,48,67,55,40,31,66,56,34,50,19,56,46,38,56,76,36,60,56,33,30,35,33,50,32,67,45,47,26,57,51,21,52,48,29,20,62,60,59,71,14,62,38,16,39,28,47,39,56,80,90,51,92,57,46,37,75,78,45,73,30,73,43,39,39,20,38,35,29,26,62,84,38,79,71,60,73,54,86,66,64,36,45,71,79,73,54,64,83,52,43,26,35,40,57,36,85,78,28,30,69,29,50,46,50,49,52,45,26,60,74,68,72,49,78,86,67,50,32,27,35,21,75,41,71,65,56,38,51,44,36,12,57,59,61,44,30,30,25,72,42,40,68,60,66,41,57,66,42,48,72,74,51,53,29,39,77,40,55,45,68,43,70,68,40,48,58,36,27,38,34,35,35,31,36,60,89,58,81,68,38,68,63,41,46,49,50,51,52,37,40,57,67,48,23,69,76,53,40,76,130

pLDDT: mean 83.81, std 13.9, range [32.5, 98.44]

Sequence (608 aa):
MAEISQTRLKYFNEVVACGSIRGAADKLGTAPSVISRQIQLLEKELGVALFERRARGLTPTEAADMLLEYHRACRAQQEHLNTRLQELRGMRRGNVHLMISEGFIDSLMEHVVGPFCIEHPRINVSVNVGSVNEVVEAVATDAAHIGLAYNPPVDPRLRCRASRKHPVCLLAPPGHALARRRAPLTIADILPYPFALMSAPYGLRQAVDLLEFTERIHLTPSLTTNSLRVLKQYAISGAGVTLMPNLGVHHELASGELVALPIAHPILSAPECQMLLRLGRPLSSAANEVVRRIEQRLPAFAAPMAEISQTRLKYFNEVVACGSIRGAADKLGTAPSVISRQIQLLEKELGVALFERRARGLTPTEAADMLLEYHRACRAQQEHLNTRLQELRGMRRGNVHLMISEGFIDSLMEHVVGPFCIEHPRINVSVNVGSVNEVVEAVATDAAHIGLAYNPPVDPRLRCRASRKHPVCLLAPPGHALARRRAPLTIADILPYPFALMSAPYGLRQAVDLLEFTERIHLTPSLTTNSLRVLKQYAISGAGVTLMPNLGVHHELASGELVALPIAHPILSAPECQMLLRLGRPLSSAANEVVRRIEQRLPAFAAP

InterPro domains:
  IPR000847 LysR, HTH, N-terminal domain [PF00126] (8-64)
  IPR000847 LysR, HTH, N-terminal domain [PS50931] (4-61)
  IPR005119 LysR, substrate-binding [PF03466] (91-297)
  IPR036388 Winged helix-like DNA-binding domain superfamily [G3DSA:1.10.10.10] (5-92)
  IPR036390 Winged helix DNA-binding domain superfamily [SSF46785] (7-89)
  IPR050950 HTH-type LysR transcriptional regulators [PTHR30419] (4-299)

Foldseek 3Di:
DPDQDPVLLQLLVLCVVQVALVSSCVVVVHDSVVSVVSQVVNCVVVVHHQWDDDPVHTDGDPVVVVSVLVSLVVVLVVLLVVLVVVVVVPLQAEEAEEEEAPLQPPLLCVQFVVVLCVVHVRYHYHYHYDALVVQVVCQLSVVHAKYKAKQHDDDPQKDWPFKDWFFKWKKAACPDPCVPDDDFAEPVRQQVWAEEEEDPDHNRVVLVVVVCVVVVHDRDHPHYYNDPVVRLVCRLVRNTMYIDTPRNCVVCCVVRSMDTGHHPDPSRRGMMITMMHGPPRDDRPSNVSSVVSCCDTRPSRDDD/DPDQPPVLLQLLVLCVVLVALVSSCVVVVHDSVVSVVSQVVSCVVVVHHQWDDDPVHTDGDPVVVVSVLVSLVVVLVVLLVVLVVVVVVPLQAEEAEEEEAPLQPPLLCVQFVVVLCVVHVRYHYHYHYDALVVQVVCQLSVVHAKYKAKQHDDDPQKDWPFKDWFFKWKKAACPDPCVPDDDFAEPVRQQVWAEEEEDPDHNRVVLVVVVCVVVVHDRDHPHYYNDPVVRLVCRLVRNTMYIDTPRNCVVCCVVRSMDTGHHPDPSRRGMMITMMHGPPRDDRPSNVSSVVSCCDTRPSRHDD

Nearest PDB structures (foldseek):
  8sbf-assembly1_D  TM=6.108E-01  e=3.687E-21  Acinetobacter baylyi ADP1
  4x6g-assembly1_D  TM=7.432E-01  e=4.836E-19  Pseudomonas aeruginosa PAO1
  1ixc-assembly1_B-2  TM=5.475E-01  e=1.003E-20  Cupriavidus necator
  3fxq-assembly1_A  TM=6.213E-01  e=4.009E-19  Comamonas testosteroni
  7d98-assembly1_Q  TM=5.553E-01  e=3.766E-19  Cupriavidus necator